Protein AF-0000000070185361 (afdb_homodimer)

Nearest PDB structures (foldseek):
  6f5z-assembly1_A  TM=9.844E-01  e=4.207E-40  Haloferax volcanii DS2
  6f5z-assembly1_B  TM=9.898E-01  e=2.584E-38  Haloferax volcanii DS2
  3l8d-assembly1_A-2  TM=7.708E-01  e=6.990E-17  Bacillus thuringiensis str. Al Hakam
  3bkw-assembly1_A  TM=7.649E-01  e=6.316E-15  Mesorhizobium japonicum MAFF 303099
  3g5l-assembly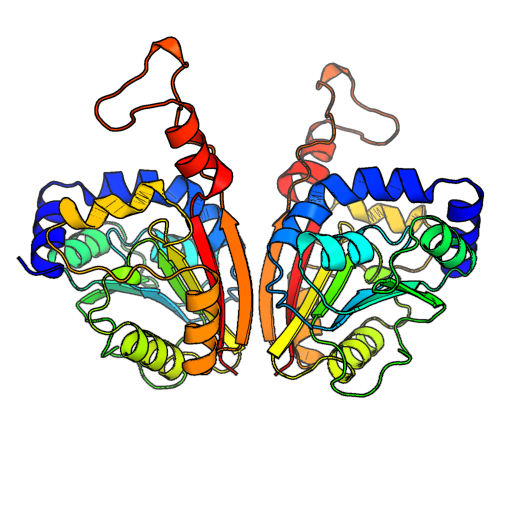1_B  TM=7.077E-01  e=1.299E-13  Listeria monocytogenes serotype 4b str. F2365

Secondary structure (DSSP, 8-state):
--HHHHHHHHHHTTHHHHHHHHHHHHHHHHHTT--PPTT-EEEEET-TT-HHHHHHHHTT--SEEEEEES-HHHHHHHHHT---TTEEEEE-BTTB-SS-TT-EEEEEEES-GGG-SSHHHHHHHHHHHEEEEEEEEEEES--TT-GGGTTHHHH-SS------HHHHHHHHHHTT-EEEEEEEE---SS----GGG-S-SS-S-HHHHHIIIIII-EEEEEEE--/--HHHHHHHHHHTTHHHHHHHHHHHHHHHHHTT--PPTT-EEEEET-TT-HHHHHHHHTT--SEEEEEES-HHHHHHHHHT---TTEEEEE--TTS-SS-TT-EEEEEEES-GGG-SSHHHHHHHHHHHEEEEEEEEEEES--TT-GGGTTHHHH-SS------HHHHHHHHHHTT-EEEEEEEE---SS----GGG-S-SS-S-HHHHHIIIIII-EEEEEEE--

Structure (mmCIF, N/CA/C/O backbone):
data_AF-0000000070185361-model_v1
#
loop_
_entity.id
_entity.type
_entity.pdbx_description
1 polymer 'SAM-dependent methyltransferase'
#
loop_
_atom_site.group_PDB
_atom_site.id
_atom_site.type_symbol
_atom_site.label_atom_id
_atom_site.label_alt_id
_atom_site.label_comp_id
_atom_site.label_asym_id
_atom_site.label_entity_id
_atom_site.label_seq_id
_atom_site.pdbx_PDB_ins_code
_atom_site.Cartn_x
_atom_site.Cartn_y
_atom_site.Cartn_z
_atom_site.occupancy
_atom_site.B_iso_or_equiv
_atom_site.auth_seq_id
_atom_site.auth_comp_id
_atom_site.auth_asym_id
_atom_site.auth_atom_id
_atom_site.pdbx_PDB_model_num
ATOM 1 N N . MET A 1 1 ? -2.283 25.953 25.156 1 67.69 1 MET A N 1
ATOM 2 C CA . MET A 1 1 ? -2.428 26.406 23.781 1 67.69 1 MET A CA 1
ATOM 3 C C . MET A 1 1 ? -3.146 25.359 22.938 1 67.69 1 MET A C 1
ATOM 5 O O . MET A 1 1 ? -2.986 24.156 23.156 1 67.69 1 MET A O 1
ATOM 9 N N . SER A 1 2 ? -4.043 25.906 22.109 1 77.88 2 SER A N 1
ATOM 10 C CA . SER A 1 2 ? -4.77 24.969 21.25 1 77.88 2 SER A CA 1
ATOM 11 C C . SER A 1 2 ? -3.895 24.484 20.109 1 77.88 2 SER A C 1
ATOM 13 O O . SER A 1 2 ? -2.854 25.078 19.812 1 77.88 2 SER A O 1
ATOM 15 N N . VAL A 1 3 ? -4.168 23.344 19.531 1 77.56 3 VAL A N 1
ATOM 16 C CA . VAL A 1 3 ? -3.477 22.797 18.359 1 77.56 3 VAL A CA 1
ATOM 17 C C . VAL A 1 3 ? -3.393 23.875 17.281 1 77.56 3 VAL A C 1
ATOM 19 O O . VAL A 1 3 ? -2.32 24.109 16.719 1 77.56 3 VAL A O 1
ATOM 22 N N . ARG A 1 4 ? -4.398 24.594 17.031 1 81.31 4 ARG A N 1
ATOM 23 C CA . ARG A 1 4 ? -4.484 25.625 16.016 1 81.31 4 ARG A CA 1
ATOM 24 C C . ARG A 1 4 ? -3.461 26.734 16.25 1 81.31 4 ARG A C 1
ATOM 26 O O . ARG A 1 4 ? -2.781 27.172 15.328 1 81.31 4 ARG A O 1
ATOM 33 N N . GLU A 1 5 ? -3.377 27.156 17.438 1 80.06 5 GLU A N 1
ATOM 34 C CA . GLU A 1 5 ? -2.477 28.25 17.797 1 80.06 5 GLU A CA 1
ATOM 35 C C . GLU A 1 5 ? -1.018 27.844 17.594 1 80.06 5 GLU A C 1
ATOM 37 O O . GLU A 1 5 ? -0.201 28.656 17.156 1 80.06 5 GLU A O 1
ATOM 42 N N . GLU A 1 6 ? -0.762 26.641 17.969 1 78.81 6 GLU A N 1
ATOM 43 C CA . GLU A 1 6 ? 0.597 26.125 17.781 1 78.81 6 GLU A CA 1
ATOM 44 C C . GLU A 1 6 ? 0.989 26.125 16.312 1 78.81 6 GLU A C 1
ATOM 46 O O . GLU A 1 6 ? 2.076 26.578 15.953 1 78.81 6 GLU A O 1
ATOM 51 N N . PHE A 1 7 ? 0.164 25.703 15.477 1 83.75 7 PHE A N 1
ATOM 52 C CA . PHE A 1 7 ? 0.485 25.594 14.062 1 83.75 7 PHE A CA 1
ATOM 53 C C . PHE A 1 7 ? 0.46 26.953 13.391 1 83.75 7 PHE A C 1
ATOM 55 O O . PHE A 1 7 ? 1.163 27.188 12.398 1 83.75 7 PHE A O 1
ATOM 62 N N . ASP A 1 8 ? -0.294 27.875 13.945 1 83.81 8 ASP A N 1
ATOM 63 C CA . ASP A 1 8 ? -0.223 29.25 13.469 1 83.81 8 ASP A CA 1
ATOM 64 C C . ASP A 1 8 ? 1.174 29.844 13.68 1 83.81 8 ASP A C 1
ATOM 66 O O . ASP A 1 8 ? 1.717 30.5 12.789 1 83.81 8 ASP A O 1
ATOM 70 N N . GLU A 1 9 ? 1.639 29.547 14.852 1 82.38 9 GLU A N 1
ATOM 71 C CA . GLU A 1 9 ? 2.98 30.031 15.164 1 82.38 9 GLU A CA 1
ATOM 72 C C . GLU A 1 9 ? 4.023 29.391 14.25 1 82.38 9 GLU A C 1
ATOM 74 O O . GLU A 1 9 ? 4.934 30.062 13.773 1 82.38 9 GLU A O 1
ATOM 79 N N . TRP A 1 10 ? 3.918 28.109 14.078 1 81 10 TRP A N 1
ATOM 80 C CA . TRP A 1 10 ? 4.844 27.406 13.203 1 81 10 TRP A CA 1
ATOM 81 C C . TRP A 1 10 ? 4.816 27.984 11.797 1 81 10 TRP A C 1
ATOM 83 O O . TRP A 1 10 ? 5.863 28.188 11.18 1 81 10 TRP A O 1
ATOM 93 N N . ALA A 1 11 ? 3.668 28.234 11.258 1 80.94 11 ALA A N 1
ATOM 94 C CA . ALA A 1 11 ? 3.496 28.797 9.922 1 80.94 11 ALA A CA 1
ATOM 95 C C . ALA A 1 11 ? 4.125 30.188 9.828 1 80.94 11 ALA A C 1
ATOM 97 O O . ALA A 1 11 ? 4.793 30.5 8.844 1 80.94 11 ALA A O 1
ATOM 98 N N . ALA A 1 12 ? 3.936 30.969 10.844 1 82.12 12 ALA A N 1
ATOM 99 C CA . ALA A 1 12 ? 4.449 32.344 10.867 1 82.12 12 ALA A CA 1
ATOM 100 C C . ALA A 1 12 ? 5.973 32.344 10.844 1 82.12 12 ALA A C 1
ATOM 102 O O . ALA A 1 12 ? 6.582 33.25 10.273 1 82.12 12 ALA A O 1
ATOM 103 N N . ASP A 1 13 ? 6.512 31.266 11.383 1 84.12 13 ASP A N 1
ATOM 104 C CA . ASP A 1 13 ? 7.965 31.172 11.477 1 84.12 13 ASP A CA 1
ATOM 105 C C . ASP A 1 13 ? 8.547 30.469 10.25 1 84.12 13 ASP A C 1
ATOM 107 O O . ASP A 1 13 ? 9.758 30.266 10.164 1 84.12 13 ASP A O 1
ATOM 111 N N . GLY A 1 14 ? 7.727 30.094 9.297 1 80.94 14 GLY A N 1
ATOM 112 C CA . GLY A 1 14 ? 8.172 29.438 8.078 1 80.94 14 GLY A CA 1
ATOM 113 C C . GLY A 1 14 ? 8.516 27.969 8.281 1 80.94 14 GLY A C 1
ATOM 114 O O . GLY A 1 14 ? 9.156 27.359 7.422 1 80.94 14 GLY A O 1
ATOM 115 N N . ARG A 1 15 ? 8.148 27.5 9.312 1 83.44 15 ARG A N 1
ATOM 116 C CA . ARG A 1 15 ? 8.5 26.125 9.656 1 83.44 15 ARG A CA 1
ATOM 117 C C . ARG A 1 15 ? 7.664 25.141 8.852 1 83.44 15 ARG A C 1
ATOM 119 O O . ARG A 1 15 ? 7.945 23.938 8.852 1 83.44 15 ARG A O 1
ATOM 126 N N . ASP A 1 16 ? 6.637 25.609 8.148 1 84 16 ASP A N 1
ATOM 127 C CA . ASP A 1 16 ? 5.777 24.75 7.332 1 84 16 ASP A CA 1
ATOM 128 C C . ASP A 1 16 ? 6.555 24.141 6.168 1 84 16 ASP A C 1
ATOM 130 O O . ASP A 1 16 ? 6.344 22.984 5.816 1 84 16 ASP A O 1
ATOM 134 N N . ARG A 1 17 ? 7.504 24.844 5.605 1 86.69 17 ARG A N 1
ATOM 135 C CA . ARG A 1 17 ? 8.305 24.328 4.5 1 86.69 17 ARG A CA 1
ATOM 136 C C . ARG A 1 17 ? 9.289 23.266 4.988 1 86.69 17 ARG A C 1
ATOM 138 O O . ARG A 1 17 ? 9.555 22.281 4.285 1 86.69 17 ARG A O 1
ATOM 145 N N . GLY A 1 18 ? 9.852 23.516 6.113 1 86.81 18 GLY A N 1
ATOM 146 C CA . GLY A 1 18 ? 10.711 22.516 6.711 1 86.81 18 GLY A CA 1
ATOM 147 C C . GLY A 1 18 ? 9.984 21.219 7.008 1 86.81 18 GLY A C 1
ATOM 148 O O . GLY A 1 18 ? 10.523 20.125 6.77 1 86.81 18 GLY A O 1
ATOM 149 N N . MET A 1 19 ? 8.797 21.297 7.461 1 89.38 19 MET A N 1
ATOM 150 C CA . MET A 1 19 ? 7.965 20.125 7.715 1 89.38 19 MET A CA 1
ATOM 151 C C . MET A 1 19 ? 7.668 19.375 6.418 1 89.38 19 MET A C 1
ATOM 153 O O . MET A 1 19 ? 7.758 18.141 6.367 1 89.38 19 MET A O 1
ATOM 157 N N . GLU A 1 20 ? 7.297 20.156 5.41 1 92.56 20 GLU A N 1
ATOM 158 C CA . GLU A 1 20 ? 7.047 19.562 4.102 1 92.56 20 GLU A CA 1
ATOM 159 C C . GLU A 1 20 ? 8.234 18.734 3.635 1 92.56 20 GLU A C 1
ATOM 161 O O . GLU A 1 20 ? 8.07 17.594 3.195 1 92.56 20 GLU A O 1
ATOM 166 N N . GLU A 1 21 ? 9.43 19.297 3.752 1 93.62 21 GLU A N 1
ATOM 167 C CA . GLU A 1 21 ? 10.641 18.594 3.32 1 93.62 21 GLU A CA 1
ATOM 168 C C . GLU A 1 21 ? 10.828 17.297 4.094 1 93.62 21 GLU A C 1
ATOM 170 O O . GLU A 1 21 ? 11.117 16.25 3.502 1 93.62 21 GLU A O 1
ATOM 175 N N . ARG A 1 22 ? 10.664 17.359 5.359 1 94 22 ARG A N 1
ATOM 176 C CA . ARG A 1 22 ? 10.844 16.188 6.207 1 94 22 ARG A CA 1
ATOM 177 C C . ARG A 1 22 ? 9.758 15.156 5.941 1 94 22 ARG A C 1
ATOM 179 O O . ARG A 1 22 ? 10.047 13.969 5.785 1 94 22 ARG A O 1
ATOM 186 N N . HIS A 1 23 ? 8.477 15.594 5.848 1 96.69 23 HIS A N 1
ATOM 187 C CA . HIS A 1 23 ? 7.359 14.68 5.637 1 96.69 23 HIS A CA 1
ATOM 188 C C . HIS A 1 23 ? 7.426 14.031 4.258 1 96.69 23 HIS A C 1
ATOM 190 O O . HIS A 1 23 ? 6.988 12.891 4.078 1 96.69 23 HIS A O 1
ATOM 196 N N . TRP A 1 24 ? 8 14.758 3.316 1 97 24 TRP A N 1
ATOM 197 C CA . TRP A 1 24 ? 8.039 14.281 1.939 1 97 24 TRP A CA 1
ATOM 198 C C . TRP A 1 24 ? 8.859 13 1.832 1 97 24 TRP A C 1
ATOM 200 O O . TRP A 1 24 ? 8.641 12.188 0.927 1 97 24 TRP A O 1
ATOM 210 N N . HIS A 1 25 ? 9.844 12.789 2.797 1 97.62 25 HIS A N 1
ATOM 211 C CA . HIS A 1 25 ? 10.688 11.594 2.795 1 97.62 25 HIS A CA 1
ATOM 212 C C . HIS A 1 25 ? 9.844 10.328 2.693 1 97.62 25 HIS A C 1
ATOM 214 O O . HIS A 1 25 ? 10.227 9.375 2.012 1 97.62 25 HIS A O 1
ATOM 220 N N . THR A 1 26 ? 8.648 10.359 3.303 1 98.38 26 THR A N 1
ATOM 221 C CA . THR A 1 26 ? 7.836 9.141 3.326 1 98.38 26 THR A CA 1
ATOM 222 C C . THR A 1 26 ? 6.484 9.383 2.656 1 98.38 26 THR A C 1
ATOM 224 O O . THR A 1 26 ? 5.895 8.461 2.09 1 98.38 26 THR A O 1
ATOM 227 N N . ALA A 1 27 ? 5.961 10.672 2.629 1 98.38 27 ALA A N 1
ATOM 228 C CA . ALA A 1 27 ? 4.664 10.984 2.041 1 98.38 27 ALA A CA 1
ATOM 229 C C . ALA A 1 27 ? 4.617 10.594 0.566 1 98.38 27 ALA A C 1
ATOM 231 O O . ALA A 1 27 ? 3.604 10.094 0.083 1 98.38 27 ALA A O 1
ATOM 232 N N . LYS A 1 28 ? 5.707 10.789 -0.155 1 97.81 28 LYS A N 1
ATOM 233 C CA . LYS A 1 28 ? 5.738 10.516 -1.589 1 97.81 28 LYS A CA 1
ATOM 234 C C . LYS A 1 28 ? 5.473 9.039 -1.874 1 97.81 28 LYS A C 1
ATOM 236 O O . LYS A 1 28 ? 4.84 8.703 -2.877 1 97.81 28 LYS A O 1
ATOM 241 N N . HIS A 1 29 ? 5.953 8.164 -0.972 1 97.94 29 HIS A N 1
ATOM 242 C CA . HIS A 1 29 ? 5.75 6.73 -1.155 1 97.94 29 HIS A CA 1
ATOM 243 C C . HIS A 1 29 ? 4.297 6.344 -0.898 1 97.94 29 HIS A C 1
ATOM 245 O O . HIS A 1 29 ? 3.754 5.469 -1.577 1 97.94 29 HIS A O 1
ATOM 251 N N . ALA A 1 30 ? 3.637 6.953 0.103 1 98.56 30 ALA A N 1
ATOM 252 C CA . ALA A 1 30 ? 2.217 6.719 0.352 1 98.56 30 ALA A CA 1
ATOM 253 C C . ALA A 1 30 ? 1.362 7.258 -0.791 1 98.56 30 ALA A C 1
ATOM 255 O O . ALA A 1 30 ? 0.456 6.578 -1.273 1 98.56 30 ALA A O 1
ATOM 256 N N . LEU A 1 31 ? 1.677 8.484 -1.259 1 98.56 31 LEU A N 1
ATOM 257 C CA . LEU A 1 31 ? 0.927 9.141 -2.324 1 98.56 31 LEU A CA 1
ATOM 258 C C . LEU A 1 31 ? 1.016 8.344 -3.621 1 98.56 31 LEU A C 1
ATOM 260 O O . LEU A 1 31 ? 0.038 8.25 -4.367 1 98.56 31 LEU A O 1
ATOM 264 N N . ALA A 1 32 ? 2.131 7.73 -3.861 1 97.5 32 ALA A N 1
ATOM 265 C CA . ALA A 1 32 ? 2.359 6.988 -5.098 1 97.5 32 ALA A CA 1
ATOM 266 C C . ALA A 1 32 ? 1.467 5.75 -5.164 1 97.5 32 ALA A C 1
ATOM 268 O O . ALA A 1 32 ? 1.277 5.176 -6.238 1 97.5 32 ALA A O 1
ATOM 269 N N . ARG A 1 33 ? 0.927 5.348 -4.059 1 98.31 33 ARG A N 1
ATOM 270 C CA . ARG A 1 33 ? 0.109 4.141 -3.992 1 98.31 33 ARG A CA 1
ATOM 271 C C . ARG A 1 33 ? -1.352 4.449 -4.305 1 98.31 33 ARG A C 1
ATOM 273 O O . ARG A 1 33 ? -2.145 3.541 -4.551 1 98.31 33 ARG A O 1
ATOM 280 N N . MET A 1 34 ? -1.753 5.695 -4.18 1 98.62 34 MET A N 1
ATOM 281 C CA . MET A 1 34 ? -3.162 6.07 -4.281 1 98.62 34 MET A CA 1
ATOM 282 C C . MET A 1 34 ? -3.68 5.855 -5.699 1 98.62 34 MET A C 1
ATOM 284 O O . MET A 1 34 ? -3.041 6.277 -6.668 1 98.62 34 MET A O 1
ATOM 288 N N . PRO A 1 35 ? -4.809 5.23 -5.84 1 97.94 35 PRO A N 1
ATOM 289 C CA . PRO A 1 35 ? -5.359 4.953 -7.168 1 97.94 35 PRO A CA 1
ATOM 290 C C . PRO A 1 35 ? -6.215 6.102 -7.707 1 97.94 35 PRO A C 1
ATOM 292 O O . PRO A 1 35 ? -7.34 5.879 -8.156 1 97.94 35 PRO A O 1
ATOM 295 N N . ILE A 1 36 ? -5.68 7.281 -7.754 1 98.19 36 ILE A N 1
ATOM 296 C CA . ILE A 1 36 ? -6.414 8.461 -8.188 1 98.19 36 ILE A CA 1
ATOM 297 C C . ILE A 1 36 ? -6.648 8.406 -9.695 1 98.19 36 ILE A C 1
ATOM 299 O O . ILE A 1 36 ? -5.727 8.125 -10.461 1 98.19 36 ILE A O 1
ATOM 303 N N . GLU A 1 37 ? -7.879 8.602 -10.078 1 97 37 GLU A N 1
ATOM 304 C CA . GLU A 1 37 ? -8.242 8.648 -11.484 1 97 37 GLU A CA 1
ATOM 305 C C . GLU A 1 37 ? -8.469 10.086 -11.945 1 97 37 GLU A C 1
ATOM 307 O O . GLU A 1 37 ? -8.758 10.969 -11.133 1 97 37 GLU A O 1
ATOM 312 N N . GLU A 1 38 ? -8.328 10.203 -13.25 1 95.94 38 GLU A N 1
ATOM 313 C CA . GLU A 1 38 ? -8.562 11.516 -13.844 1 95.94 38 GLU A CA 1
ATOM 314 C C . GLU A 1 38 ? -9.969 12.023 -13.523 1 95.94 38 GLU A C 1
ATOM 316 O O . GLU A 1 38 ? -10.938 11.266 -13.609 1 95.94 38 GLU A O 1
ATOM 321 N N . GLY A 1 39 ? -10.07 13.328 -13.07 1 96.06 39 GLY A N 1
ATOM 322 C CA . GLY A 1 39 ? -11.359 13.961 -12.844 1 96.06 39 GLY A CA 1
ATOM 323 C C . GLY A 1 39 ? -11.859 13.797 -11.422 1 96.06 39 GLY A C 1
ATOM 324 O O . GLY A 1 39 ? -12.828 14.438 -11.023 1 96.06 39 GLY A O 1
ATOM 325 N N . GLU A 1 40 ? -11.164 13.039 -10.602 1 98.44 40 GLU A N 1
ATOM 326 C CA . GLU A 1 40 ? -11.617 12.75 -9.242 1 98.44 40 GLU A CA 1
ATOM 327 C C . GLU A 1 40 ? -11.305 13.914 -8.305 1 98.44 40 GLU A C 1
ATOM 329 O O . GLU A 1 40 ? -10.477 14.773 -8.625 1 98.44 40 GLU A O 1
ATOM 334 N N . THR A 1 41 ? -12.055 13.93 -7.223 1 98.81 41 THR A N 1
ATOM 335 C CA . THR A 1 41 ? -11.883 14.938 -6.176 1 98.81 41 THR A CA 1
ATOM 336 C C . THR A 1 41 ? -11.164 14.336 -4.973 1 98.81 41 THR A C 1
ATOM 338 O O . THR A 1 41 ? -11.562 13.297 -4.453 1 98.81 41 THR A O 1
ATOM 341 N N . VAL A 1 42 ? -10.086 15.023 -4.535 1 98.88 42 VAL A N 1
ATOM 342 C CA . VAL A 1 42 ? -9.266 14.492 -3.447 1 98.88 42 VAL A CA 1
ATOM 343 C C . VAL A 1 42 ? -9.141 15.539 -2.344 1 98.88 42 VAL A C 1
ATOM 345 O O . VAL A 1 42 ? -9.281 16.734 -2.596 1 98.88 42 VAL A O 1
ATOM 348 N N . LEU A 1 43 ? -8.922 15.062 -1.102 1 98.88 43 LEU A N 1
ATOM 349 C CA . LEU A 1 43 ? -8.797 15.938 0.061 1 98.88 43 LEU A CA 1
ATOM 350 C C . LEU A 1 43 ? -7.52 15.625 0.834 1 98.88 43 LEU A C 1
ATOM 352 O O . LEU A 1 43 ? -7.258 14.469 1.171 1 98.88 43 LEU A O 1
ATOM 356 N N . ASP A 1 44 ? -6.695 16.594 1.012 1 98.81 44 ASP A N 1
ATOM 357 C CA . ASP A 1 44 ? -5.562 16.594 1.931 1 98.81 44 ASP A CA 1
ATOM 358 C C . ASP A 1 44 ? -5.965 17.125 3.305 1 98.81 44 ASP A C 1
ATOM 360 O O . ASP A 1 44 ? -6.062 18.328 3.504 1 98.81 44 ASP A O 1
ATOM 364 N N . LEU A 1 45 ? -6.203 16.234 4.27 1 98.69 45 LEU A N 1
ATOM 365 C CA . LEU A 1 45 ? -6.68 16.562 5.609 1 98.69 45 LEU A CA 1
ATOM 366 C C . LEU A 1 45 ? -5.516 16.922 6.527 1 98.69 45 LEU A C 1
ATOM 368 O O . LEU A 1 45 ? -4.637 16.094 6.777 1 98.69 45 LEU A O 1
ATOM 372 N N . GLY A 1 46 ? -5.535 18.094 7.16 1 97.88 46 GLY A N 1
ATOM 373 C CA . GLY A 1 46 ? -4.344 18.625 7.801 1 97.88 46 GLY A CA 1
ATOM 374 C C . GLY A 1 46 ? -3.242 18.984 6.816 1 97.88 46 GLY A C 1
ATOM 375 O O . GLY A 1 46 ? -2.113 18.5 6.945 1 97.88 46 GLY A O 1
ATOM 376 N N . CYS A 1 47 ? -3.475 19.922 5.945 1 97.69 47 CYS A N 1
ATOM 377 C CA . CYS A 1 47 ? -2.711 20.016 4.707 1 97.69 47 CYS A CA 1
ATOM 378 C C . CYS A 1 47 ? -1.409 20.781 4.93 1 97.69 47 CYS A C 1
ATOM 380 O O . CYS A 1 47 ? -0.508 20.734 4.09 1 97.69 47 CYS A O 1
ATOM 382 N N . GLY A 1 48 ? -1.273 21.594 6.074 1 96.44 48 GLY A N 1
ATOM 383 C CA . GLY A 1 48 ? -0.07 22.391 6.262 1 96.44 48 GLY A CA 1
ATOM 384 C C . GLY A 1 48 ? 0.259 23.281 5.07 1 96.44 48 GLY A C 1
ATOM 385 O O . GLY A 1 48 ? -0.584 24.047 4.613 1 96.44 48 GLY A O 1
ATOM 386 N N . SER A 1 49 ? 1.396 23.062 4.477 1 95.5 49 SER A N 1
ATOM 387 C CA . SER A 1 49 ? 1.845 23.859 3.346 1 95.5 49 SER A CA 1
ATOM 388 C C . SER A 1 49 ? 1.057 23.531 2.084 1 95.5 49 SER A C 1
ATOM 390 O O . SER A 1 49 ? 1.199 24.203 1.061 1 95.5 49 SER A O 1
ATOM 392 N N . GLY A 1 50 ? 0.311 22.453 2.102 1 97.75 50 GLY A N 1
ATOM 393 C CA . GLY A 1 50 ? -0.508 22.078 0.961 1 97.75 50 GLY A CA 1
ATOM 394 C C . GLY A 1 50 ? 0.227 21.188 -0.034 1 97.75 50 GLY A C 1
ATOM 395 O O . GLY A 1 50 ? -0.262 20.953 -1.141 1 97.75 50 GLY A O 1
ATOM 396 N N . TYR A 1 51 ? 1.405 20.672 0.272 1 97.38 51 TYR A N 1
ATOM 397 C CA . TYR A 1 51 ? 2.244 19.938 -0.668 1 97.38 51 TYR A CA 1
ATOM 398 C C . TYR A 1 51 ? 1.533 18.688 -1.174 1 97.38 51 TYR A C 1
ATOM 400 O O . TYR A 1 51 ? 1.649 18.328 -2.35 1 97.38 51 TYR A O 1
ATOM 408 N N . ALA A 1 52 ? 0.792 18.016 -0.315 1 98.38 52 ALA A N 1
ATOM 409 C CA . ALA A 1 52 ? 0.147 16.781 -0.716 1 98.38 52 ALA A CA 1
ATOM 410 C C . ALA A 1 52 ? -1.004 17.031 -1.683 1 98.38 52 ALA A C 1
ATOM 412 O O . ALA A 1 52 ? -1.184 16.312 -2.658 1 98.38 52 ALA A O 1
ATOM 413 N N . ALA A 1 53 ? -1.813 18.047 -1.407 1 98.5 53 ALA A N 1
ATOM 414 C CA . ALA A 1 53 ? -2.873 18.422 -2.34 1 98.5 53 ALA A CA 1
ATOM 415 C C . ALA A 1 53 ? -2.307 18.734 -3.723 1 98.5 53 ALA A C 1
ATOM 417 O O . ALA A 1 53 ? -2.828 18.25 -4.734 1 98.5 53 ALA A O 1
ATOM 418 N N . ARG A 1 54 ? -1.237 19.516 -3.771 1 98 54 ARG A N 1
ATOM 419 C CA . ARG A 1 54 ? -0.598 19.844 -5.039 1 98 54 ARG A CA 1
ATOM 420 C C . ARG A 1 54 ? -0.079 18.594 -5.746 1 98 54 ARG A C 1
ATOM 422 O O . ARG A 1 54 ? -0.237 18.453 -6.957 1 98 54 ARG A O 1
ATOM 429 N N . ALA A 1 55 ? 0.5 17.688 -4.984 1 97.5 55 ALA A N 1
ATOM 430 C CA . ALA A 1 55 ? 1.033 16.453 -5.562 1 97.5 55 ALA A CA 1
ATOM 431 C C . ALA A 1 55 ? -0.086 15.586 -6.125 1 97.5 55 ALA A C 1
ATOM 433 O O . ALA A 1 55 ? 0.053 15.008 -7.207 1 97.5 55 ALA A O 1
ATOM 434 N N . MET A 1 56 ? -1.219 15.461 -5.41 1 97.81 56 MET A N 1
ATOM 435 C CA . MET A 1 56 ? -2.332 14.625 -5.855 1 97.81 56 MET A CA 1
ATOM 436 C C . MET A 1 56 ? -2.949 15.188 -7.137 1 97.81 56 MET A C 1
ATOM 438 O O . MET A 1 56 ? -3.414 14.422 -7.988 1 97.81 56 MET A O 1
ATOM 442 N N . GLN A 1 57 ? -2.941 16.5 -7.23 1 95.5 57 GLN A N 1
ATOM 443 C CA . GLN A 1 57 ? -3.453 17.109 -8.453 1 95.5 57 GLN A CA 1
ATOM 444 C C . GLN A 1 57 ? -2.48 16.906 -9.617 1 95.5 57 GLN A C 1
ATOM 446 O O . GLN A 1 57 ? -2.865 16.422 -10.68 1 95.5 57 GLN A O 1
ATOM 451 N N . ALA A 1 58 ? -1.247 17.25 -9.461 1 91.69 58 ALA A N 1
ATOM 452 C CA . ALA A 1 58 ? -0.25 17.25 -10.523 1 91.69 58 ALA A CA 1
ATOM 453 C C . ALA A 1 58 ? 0.132 15.828 -10.922 1 91.69 58 ALA A C 1
ATOM 455 O O . ALA A 1 58 ? -0.021 15.438 -12.086 1 91.69 58 ALA A O 1
ATOM 456 N N . ALA A 1 59 ? 0.523 15.023 -9.977 1 84.25 59 ALA A N 1
ATOM 457 C CA . ALA A 1 59 ? 1.062 13.688 -10.242 1 84.25 59 ALA A CA 1
ATOM 458 C C . ALA A 1 59 ? -0.039 12.633 -10.188 1 84.25 59 ALA A C 1
ATOM 460 O O . ALA A 1 59 ? -0.02 11.672 -10.961 1 84.25 59 ALA A O 1
ATOM 461 N N . GLY A 1 60 ? -0.992 12.875 -9.406 1 85.38 60 GLY A N 1
ATOM 462 C CA . GLY A 1 60 ? -2.047 11.883 -9.258 1 85.38 60 GLY A CA 1
ATOM 463 C C . GLY A 1 60 ? -3.121 11.984 -10.32 1 85.38 60 GLY A C 1
ATOM 464 O O . GLY A 1 60 ? -3.914 11.062 -10.5 1 85.38 60 GLY A O 1
ATOM 465 N N . GLY A 1 61 ? -3.195 13.164 -10.898 1 88.44 61 GLY A N 1
ATOM 466 C CA . GLY A 1 61 ? -4.137 13.352 -11.992 1 88.44 61 GLY A CA 1
ATOM 467 C C . GLY A 1 61 ? -5.523 13.75 -11.531 1 88.44 61 GLY A C 1
ATOM 468 O O . GLY A 1 61 ? -6.492 13.633 -12.281 1 88.44 61 GLY A O 1
ATOM 469 N N . ALA A 1 62 ? -5.621 14.188 -10.289 1 93.56 62 ALA A N 1
ATOM 470 C CA . ALA A 1 62 ? -6.93 14.57 -9.766 1 93.56 62 ALA A CA 1
ATOM 471 C C . ALA A 1 62 ? -7.48 15.781 -10.516 1 93.56 62 ALA A C 1
ATOM 473 O O . ALA A 1 62 ? -6.73 16.703 -10.867 1 93.56 62 ALA A O 1
ATOM 474 N N . GLY A 1 63 ? -8.781 15.797 -10.703 1 95.69 63 GLY A N 1
ATOM 475 C CA . GLY A 1 63 ? -9.43 16.953 -11.297 1 95.69 63 GLY A CA 1
ATOM 476 C C . GLY A 1 63 ? -9.523 18.141 -10.344 1 95.69 63 GLY A C 1
ATOM 477 O O . GLY A 1 63 ? -9.406 19.297 -10.758 1 95.69 63 GLY A O 1
ATOM 478 N N . ARG A 1 64 ? -9.82 17.828 -9.086 1 98.06 64 ARG A N 1
ATOM 479 C CA . ARG A 1 64 ? -9.898 18.828 -8.031 1 98.06 64 ARG A CA 1
ATOM 480 C C . ARG A 1 64 ? -9.234 18.328 -6.754 1 98.06 64 ARG A C 1
ATOM 482 O O . ARG A 1 64 ? -9.469 17.203 -6.328 1 98.06 64 ARG A O 1
ATOM 489 N N . ALA A 1 65 ? -8.398 19.156 -6.191 1 98.75 65 ALA A N 1
ATOM 490 C CA . ALA A 1 65 ? -7.746 18.844 -4.922 1 98.75 65 ALA A CA 1
ATOM 491 C C . ALA A 1 65 ? -8.023 19.922 -3.881 1 98.75 65 ALA A C 1
ATOM 493 O O . ALA A 1 65 ? -7.871 21.109 -4.16 1 98.75 65 ALA A O 1
ATOM 494 N N . TYR A 1 66 ? -8.445 19.484 -2.717 1 98.81 66 TYR A N 1
ATOM 495 C CA . TYR A 1 66 ? -8.633 20.406 -1.598 1 98.81 66 TYR A CA 1
ATOM 496 C C . TYR A 1 66 ? -7.645 20.109 -0.478 1 98.81 66 TYR A C 1
ATOM 498 O O . TYR A 1 66 ? -7.277 18.953 -0.25 1 98.81 66 TYR A O 1
ATOM 506 N N . GLY A 1 67 ? -7.168 21.125 0.128 1 98.75 67 GLY A N 1
ATOM 507 C CA . GLY A 1 67 ? -6.488 21.031 1.411 1 98.75 67 GLY A CA 1
ATOM 508 C C . GLY A 1 67 ? -7.266 21.688 2.541 1 98.75 67 GLY A C 1
ATOM 509 O O . GLY A 1 67 ? -7.832 22.766 2.367 1 98.75 67 GLY A O 1
ATOM 510 N N . LEU A 1 68 ? -7.352 21.016 3.654 1 98.62 68 LEU A N 1
ATOM 511 C CA . LEU A 1 68 ? -8.023 21.547 4.832 1 98.62 68 LEU A CA 1
ATOM 512 C C . LEU A 1 68 ? -7.098 21.547 6.043 1 98.62 68 LEU A C 1
ATOM 514 O O . LEU A 1 68 ? -6.434 20.547 6.309 1 98.62 68 LEU A O 1
ATOM 518 N N . ASP A 1 69 ? -7.016 22.672 6.715 1 97.69 69 ASP A N 1
ATOM 519 C CA . ASP A 1 69 ? -6.211 22.812 7.926 1 97.69 69 ASP A CA 1
ATOM 520 C C . ASP A 1 69 ? -6.922 23.688 8.961 1 97.69 69 ASP A C 1
ATOM 522 O O . ASP A 1 69 ? -7.652 24.609 8.609 1 97.69 69 ASP A O 1
ATOM 526 N N . GLY A 1 70 ? -6.73 23.359 10.203 1 95.12 70 GLY A N 1
ATOM 527 C CA . GLY A 1 70 ? -7.328 24.156 11.266 1 95.12 70 GLY A CA 1
ATOM 528 C C . GLY A 1 70 ? -6.668 25.516 11.445 1 95.12 70 GLY A C 1
ATOM 529 O O . GLY A 1 70 ? -7.258 26.422 12.039 1 95.12 70 GLY A O 1
ATOM 530 N N . SER A 1 71 ? -5.43 25.703 11.031 1 94.44 71 SER A N 1
ATOM 531 C CA . SER A 1 71 ? -4.645 26.922 11.195 1 94.44 71 SER A CA 1
ATOM 532 C C . SER A 1 71 ? -4.844 27.875 10.016 1 94.44 71 SER A C 1
ATOM 534 O O . SER A 1 71 ? -4.391 27.594 8.906 1 94.44 71 SER A O 1
ATOM 536 N N . PRO A 1 72 ? -5.457 29.031 10.242 1 95.5 72 PRO A N 1
ATOM 537 C CA . PRO A 1 72 ? -5.617 30 9.156 1 95.5 72 PRO A CA 1
ATOM 538 C C . PRO A 1 72 ? -4.289 30.406 8.523 1 95.5 72 PRO A C 1
ATOM 540 O O . PRO A 1 72 ? -4.223 30.625 7.309 1 95.5 72 PRO A O 1
ATOM 543 N N . GLU A 1 73 ? -3.234 30.453 9.344 1 94.94 73 GLU A N 1
ATOM 544 C CA . GLU A 1 73 ? -1.932 30.844 8.812 1 94.94 73 GLU A CA 1
ATOM 545 C C . GLU A 1 73 ? -1.38 29.766 7.875 1 94.94 73 GLU A C 1
ATOM 547 O O . GLU A 1 73 ? -0.759 30.094 6.855 1 94.94 73 GLU A O 1
ATOM 552 N N . MET A 1 74 ? -1.548 28.5 8.203 1 95.69 74 MET A N 1
ATOM 553 C CA . MET A 1 74 ? -1.144 27.422 7.312 1 95.69 74 MET A CA 1
ATOM 554 C C . MET A 1 74 ? -1.886 27.5 5.984 1 95.69 74 MET A C 1
ATOM 556 O O . MET A 1 74 ? -1.277 27.375 4.918 1 95.69 74 MET A O 1
ATOM 560 N N . VAL A 1 75 ? -3.166 27.766 6.047 1 97.06 75 VAL A N 1
ATOM 561 C CA . VAL A 1 75 ? -3.998 27.844 4.852 1 97.06 75 VAL A CA 1
ATOM 562 C C . VAL A 1 75 ? -3.559 29.031 3.994 1 97.06 75 VAL A C 1
ATOM 564 O O . VAL A 1 75 ? -3.471 28.922 2.77 1 97.06 75 VAL A O 1
ATOM 567 N N . ARG A 1 76 ? -3.301 30.141 4.629 1 96.31 76 ARG A N 1
ATOM 568 C CA . ARG A 1 76 ? -2.812 31.312 3.914 1 96.31 76 ARG A CA 1
ATOM 569 C C . ARG A 1 76 ? -1.526 31 3.158 1 96.31 76 ARG A C 1
ATOM 571 O O . ARG A 1 76 ? -1.404 31.328 1.973 1 96.31 76 ARG A O 1
ATOM 578 N N . ASN A 1 77 ? -0.54 30.391 3.867 1 96.31 77 ASN A N 1
ATOM 579 C CA . ASN A 1 77 ? 0.714 30 3.234 1 96.31 77 ASN A CA 1
ATOM 580 C C . ASN A 1 77 ? 0.478 29.047 2.066 1 96.31 77 ASN A C 1
ATOM 582 O O . ASN A 1 77 ? 1.03 29.234 0.981 1 96.31 77 ASN A O 1
ATOM 586 N N . ALA A 1 78 ? -0.353 28.031 2.254 1 97.38 78 ALA A N 1
ATOM 587 C CA . ALA A 1 78 ? -0.628 27.031 1.222 1 97.38 78 ALA A CA 1
ATOM 588 C C . ALA A 1 78 ? -1.175 27.688 -0.042 1 97.38 78 ALA A C 1
ATOM 590 O O . ALA A 1 78 ? -0.761 27.344 -1.153 1 97.38 78 ALA A O 1
ATOM 591 N N . ARG A 1 79 ? -2.111 28.672 0.123 1 97.38 79 ARG A N 1
ATOM 592 C CA . ARG A 1 79 ? -2.699 29.391 -1 1 97.38 79 ARG A CA 1
ATOM 593 C C . ARG A 1 79 ? -1.634 30.156 -1.777 1 97.38 79 ARG A C 1
ATOM 595 O O . ARG A 1 79 ? -1.721 30.281 -3 1 97.38 79 ARG A O 1
ATOM 602 N N . ALA A 1 80 ? -0.674 30.594 -1.074 1 96.62 80 ALA A N 1
ATOM 603 C CA . ALA A 1 80 ? 0.369 31.406 -1.69 1 96.62 80 ALA A CA 1
ATOM 604 C C . ALA A 1 80 ? 1.34 30.547 -2.492 1 96.62 80 ALA A C 1
ATOM 606 O O . ALA A 1 80 ? 2.1 31.062 -3.318 1 96.62 80 ALA A O 1
ATOM 607 N N . TYR A 1 81 ? 1.329 29.266 -2.316 1 96.12 81 TYR A N 1
ATOM 608 C CA . TYR A 1 81 ? 2.33 28.391 -2.922 1 96.12 81 TYR A CA 1
ATOM 609 C C . TYR A 1 81 ? 1.843 27.859 -4.258 1 96.12 81 TYR A C 1
ATOM 611 O O . TYR A 1 81 ? 2.576 27.141 -4.953 1 96.12 81 TYR A O 1
ATOM 619 N N . THR A 1 82 ? 0.63 28.172 -4.691 1 96.31 82 THR A N 1
ATOM 620 C CA . THR A 1 82 ? 0.156 27.672 -5.973 1 96.31 82 THR A CA 1
ATOM 621 C C . THR A 1 82 ? -0.904 28.594 -6.562 1 96.31 82 THR A C 1
ATOM 623 O O . THR A 1 82 ? -1.703 29.188 -5.824 1 96.31 82 THR A O 1
ATOM 626 N N . ASP A 1 83 ? -0.948 28.656 -7.871 1 95.81 83 ASP A N 1
ATOM 627 C CA . ASP A 1 83 ? -1.976 29.391 -8.609 1 95.81 83 ASP A CA 1
ATOM 628 C C . ASP A 1 83 ? -2.854 28.438 -9.414 1 95.81 83 ASP A C 1
ATOM 630 O O . ASP A 1 83 ? -3.627 28.875 -10.273 1 95.81 83 ASP A O 1
ATOM 634 N N . ASP A 1 84 ? -2.623 27.172 -9.195 1 96.12 84 ASP A N 1
ATOM 635 C CA . ASP A 1 84 ? -3.395 26.172 -9.922 1 96.12 84 ASP A CA 1
ATOM 636 C C . ASP A 1 84 ? -4.871 26.234 -9.547 1 96.12 84 ASP A C 1
ATOM 638 O O . ASP A 1 84 ? -5.234 26.016 -8.391 1 96.12 84 ASP A O 1
ATOM 642 N N . PRO A 1 85 ? -5.734 26.469 -10.453 1 95.56 85 PRO A N 1
ATOM 643 C CA . PRO A 1 85 ? -7.156 26.594 -10.133 1 95.56 85 PRO A CA 1
ATOM 644 C C . PRO A 1 85 ? -7.781 25.281 -9.695 1 95.56 85 PRO A C 1
ATOM 646 O O . PRO A 1 85 ? -8.891 25.266 -9.156 1 95.56 85 PRO A O 1
ATOM 649 N N . GLY A 1 86 ? -7.145 24.172 -9.961 1 97.19 86 GLY A N 1
ATOM 650 C CA . GLY A 1 86 ? -7.641 22.859 -9.555 1 97.19 86 GLY A CA 1
ATOM 651 C C . GLY A 1 86 ? -7.332 22.531 -8.102 1 97.19 86 GLY A C 1
ATOM 652 O O . GLY A 1 86 ? -7.766 21.5 -7.594 1 97.19 86 GLY A O 1
ATOM 653 N N . VAL A 1 87 ? -6.578 23.406 -7.453 1 98.44 87 VAL A N 1
ATOM 654 C CA . VAL A 1 87 ? -6.203 23.188 -6.059 1 98.44 87 VAL A CA 1
ATOM 655 C C . VAL A 1 87 ? -6.777 24.297 -5.188 1 98.44 87 VAL A C 1
ATOM 657 O O . VAL A 1 87 ? -6.621 25.484 -5.496 1 98.44 87 VAL A O 1
ATOM 660 N N . GLY A 1 88 ? -7.527 23.938 -4.148 1 98.25 88 GLY A N 1
ATOM 661 C CA . GLY A 1 88 ? -8.094 24.906 -3.215 1 98.25 88 GLY A CA 1
ATOM 662 C C . GLY A 1 88 ? -7.801 24.562 -1.765 1 98.25 88 GLY A C 1
ATOM 663 O O . GLY A 1 88 ? -7.586 23.391 -1.423 1 98.25 88 GLY A O 1
ATOM 664 N N . PHE A 1 89 ? -7.793 25.562 -0.926 1 98.44 89 PHE A N 1
ATOM 665 C CA . PHE A 1 89 ? -7.488 25.375 0.487 1 98.44 89 PHE A CA 1
ATOM 666 C C . PHE A 1 89 ? -8.555 26.016 1.364 1 98.44 89 PHE A C 1
ATOM 668 O O . PHE A 1 89 ? -9.047 27.094 1.057 1 98.44 89 PHE A O 1
ATOM 675 N N . LEU A 1 90 ? -8.875 25.359 2.467 1 97.62 90 LEU A N 1
ATOM 676 C CA . LEU A 1 90 ? -9.906 25.844 3.371 1 97.62 90 LEU A CA 1
ATOM 677 C C . LEU A 1 90 ? -9.484 25.672 4.824 1 97.62 90 LEU A C 1
ATOM 679 O O . LEU A 1 90 ? -8.758 24.719 5.156 1 97.62 90 LEU A O 1
ATOM 683 N N . VAL A 1 91 ? -9.984 26.625 5.66 1 97.5 91 VAL A N 1
ATOM 684 C CA . VAL A 1 91 ? -9.852 26.469 7.105 1 97.5 91 VAL A CA 1
ATOM 685 C C . VAL A 1 91 ? -11.016 25.656 7.652 1 97.5 91 VAL A C 1
ATOM 687 O O . VAL A 1 91 ? -12.18 25.922 7.324 1 97.5 91 VAL A O 1
ATOM 690 N N . GLY A 1 92 ? -10.711 24.625 8.391 1 95.12 92 GLY A N 1
ATOM 691 C CA . GLY A 1 92 ? -11.781 23.812 8.961 1 95.12 92 GLY A CA 1
ATOM 692 C C . GLY A 1 92 ? -11.281 22.812 9.984 1 95.12 92 GLY A C 1
ATOM 693 O O . GLY A 1 92 ? -10.078 22.719 10.234 1 95.12 92 GLY A O 1
ATOM 694 N N . ASP A 1 93 ? -12.234 22.203 10.648 1 93.19 93 ASP A N 1
ATOM 695 C CA . ASP A 1 93 ? -11.922 21.188 11.648 1 93.19 93 ASP A CA 1
ATOM 696 C C . ASP A 1 93 ? -12.219 19.781 11.117 1 93.19 93 ASP A C 1
ATOM 698 O O . ASP A 1 93 ? -13.062 19.609 10.234 1 93.19 93 ASP A O 1
ATOM 702 N N . PHE A 1 94 ? -11.547 18.75 11.672 1 93.69 94 PHE A N 1
ATOM 703 C CA . PHE A 1 94 ? -11.617 17.375 11.195 1 93.69 94 PHE A CA 1
ATOM 704 C C . PHE A 1 94 ? -12.984 16.766 11.5 1 93.69 94 PHE A C 1
ATOM 706 O O . PHE A 1 94 ? -13.43 15.852 10.805 1 93.69 94 PHE A O 1
ATOM 713 N N . GLU A 1 95 ? -13.703 17.297 12.508 1 93.06 95 GLU A N 1
ATOM 714 C CA . GLU A 1 95 ? -14.914 16.656 13.016 1 93.06 95 GLU A CA 1
ATOM 715 C C . GLU A 1 95 ? -16.156 17.203 12.328 1 93.06 95 GLU A C 1
ATOM 717 O O . GLU A 1 95 ? -17.25 16.656 12.484 1 93.06 95 GLU A O 1
ATOM 722 N N . HIS A 1 96 ? -15.977 18.281 11.586 1 94.56 96 HIS A N 1
ATOM 723 C CA . HIS A 1 96 ? -17.062 18.891 10.812 1 94.56 96 HIS A CA 1
ATOM 724 C C . HIS A 1 96 ? -16.562 19.344 9.438 1 94.56 96 HIS A C 1
ATOM 726 O O . HIS A 1 96 ? -16.359 20.547 9.219 1 94.56 96 HIS A O 1
ATOM 732 N N . LEU A 1 97 ? -16.516 18.438 8.562 1 97.69 97 LEU A N 1
ATOM 733 C CA . LEU A 1 97 ? -15.969 18.734 7.246 1 97.69 97 LEU A CA 1
ATOM 734 C C . LEU A 1 97 ? -17.016 19.391 6.352 1 97.69 97 LEU A C 1
ATOM 736 O O . LEU A 1 97 ? -18.141 18.938 6.266 1 97.69 97 LEU A O 1
ATOM 740 N N . PRO A 1 98 ? -16.656 20.469 5.715 1 97.88 98 PRO A N 1
ATOM 741 C CA . PRO A 1 98 ? -17.594 21.219 4.875 1 97.88 98 PRO A CA 1
ATOM 742 C C . PRO A 1 98 ? -17.766 20.594 3.486 1 97.88 98 PRO A C 1
ATOM 744 O O . PRO A 1 98 ? -17.734 21.312 2.482 1 97.88 98 PRO A O 1
ATOM 747 N N . PHE A 1 99 ? -17.969 19.375 3.387 1 98.38 99 PHE A N 1
ATOM 748 C CA . PHE A 1 99 ? -18.203 18.641 2.156 1 98.38 99 PHE A CA 1
ATOM 749 C C . PHE A 1 99 ? -19.484 17.812 2.256 1 98.38 99 PHE A C 1
ATOM 751 O O . PHE A 1 99 ? -19.859 17.359 3.338 1 98.38 99 PHE A O 1
ATOM 758 N N . GLU A 1 100 ? -20.156 17.656 1.212 1 98.56 100 GLU A N 1
ATOM 759 C CA . GLU A 1 100 ? -21.375 16.859 1.169 1 98.56 100 GLU A CA 1
ATOM 760 C C . GLU A 1 100 ? -21.062 15.367 1.309 1 98.56 100 GLU A C 1
ATOM 762 O O . GLU A 1 100 ? -19.953 14.93 1.001 1 98.56 100 GLU A O 1
ATOM 767 N N . THR A 1 101 ? -22.078 14.641 1.773 1 98.69 101 THR A N 1
ATOM 768 C CA . THR A 1 101 ? -21.984 13.188 1.782 1 98.69 101 THR A CA 1
ATOM 769 C C . THR A 1 101 ? -21.609 12.664 0.398 1 98.69 101 THR A C 1
ATOM 771 O O . THR A 1 101 ? -22.125 13.133 -0.612 1 98.69 101 THR A O 1
ATOM 774 N N . ASP A 1 102 ? -20.625 11.719 0.307 1 98.75 102 ASP A N 1
ATOM 775 C CA . ASP A 1 102 ? -20.234 11.031 -0.92 1 98.75 102 ASP A CA 1
ATOM 776 C C . ASP A 1 102 ? -19.781 12.016 -1.988 1 98.75 102 ASP A C 1
ATOM 778 O O . ASP A 1 102 ? -20.203 11.938 -3.141 1 98.75 102 ASP A O 1
ATOM 782 N N . SER A 1 103 ? -18.875 12.922 -1.595 1 98.75 103 SER A N 1
ATOM 783 C CA . SER A 1 103 ? -18.484 13.961 -2.539 1 98.75 103 SER A CA 1
ATOM 784 C C . SER A 1 103 ? -16.984 13.93 -2.807 1 98.75 103 SER A C 1
ATOM 786 O O . SER A 1 103 ? -16.5 14.633 -3.693 1 98.75 103 SER A O 1
ATOM 788 N N . ILE A 1 104 ? -16.25 13.117 -2.082 1 98.88 104 ILE A N 1
ATOM 789 C CA . ILE A 1 104 ? -14.797 13.031 -2.195 1 98.88 104 ILE A CA 1
ATOM 790 C C . ILE A 1 104 ? -14.391 11.617 -2.598 1 98.88 104 ILE A C 1
ATOM 792 O O . ILE A 1 104 ? -14.945 10.641 -2.088 1 98.88 104 ILE A O 1
ATOM 796 N N . ASP A 1 105 ? -13.438 11.484 -3.484 1 98.88 105 ASP A N 1
ATOM 797 C CA . ASP A 1 105 ? -13.008 10.164 -3.945 1 98.88 105 ASP A CA 1
ATOM 798 C C . ASP A 1 105 ? -11.922 9.594 -3.041 1 98.88 105 ASP A C 1
ATOM 800 O O . ASP A 1 105 ? -11.922 8.398 -2.732 1 98.88 105 ASP A O 1
ATOM 804 N N . HIS A 1 106 ? -10.977 10.422 -2.66 1 98.88 106 HIS A N 1
ATOM 805 C CA . HIS A 1 106 ? -9.883 9.969 -1.806 1 98.88 106 HIS A CA 1
ATOM 806 C C . HIS A 1 106 ? -9.508 11.039 -0.779 1 98.88 106 HIS A C 1
ATOM 808 O O . HIS A 1 106 ? -9.531 12.227 -1.085 1 98.88 106 HIS A O 1
ATOM 814 N N . VAL A 1 107 ? -9.164 10.609 0.405 1 98.94 107 VAL A N 1
ATOM 815 C CA . VAL A 1 107 ? -8.656 11.469 1.472 1 98.94 107 VAL A CA 1
ATOM 816 C C . VAL A 1 107 ? -7.258 11.008 1.874 1 98.94 107 VAL A C 1
ATOM 818 O O . VAL A 1 107 ? -7 9.812 2.002 1 98.94 107 VAL A O 1
ATOM 821 N N . PHE A 1 108 ? -6.383 11.953 1.981 1 98.88 108 PHE A N 1
ATOM 822 C CA . PHE A 1 108 ? -5.023 11.75 2.461 1 98.88 108 PHE A CA 1
ATOM 823 C C . PHE A 1 108 ? -4.746 12.609 3.689 1 98.88 108 PHE A C 1
ATOM 825 O O . PHE A 1 108 ? -5.156 13.773 3.746 1 98.88 108 PHE A O 1
ATOM 832 N N . SER A 1 109 ? -4.152 12.039 4.699 1 98.88 109 SER A N 1
ATOM 833 C CA . SER A 1 109 ? -3.689 12.781 5.867 1 98.88 109 SER A CA 1
ATOM 834 C C . SER A 1 109 ? -2.281 12.359 6.27 1 98.88 109 SER A C 1
ATOM 836 O O . SER A 1 109 ? -2.006 11.164 6.422 1 98.88 109 SER A O 1
ATOM 838 N N . MET A 1 110 ? -1.384 13.266 6.367 1 98.56 110 MET A N 1
ATOM 839 C CA . MET A 1 110 ? 0.001 13.039 6.766 1 98.56 110 MET A CA 1
ATOM 840 C C . MET A 1 110 ? 0.348 13.836 8.016 1 98.56 110 MET A C 1
ATOM 842 O O . MET A 1 110 ? 0.361 15.07 7.988 1 98.56 110 MET A O 1
ATOM 846 N N . GLU A 1 111 ? 0.652 13.109 9.148 1 96.81 111 GLU A N 1
ATOM 847 C CA . GLU A 1 111 ? 1.106 13.734 10.383 1 96.81 111 GLU A CA 1
ATOM 848 C C . GLU A 1 111 ? 0.133 14.812 10.852 1 96.81 111 GLU A C 1
ATOM 850 O O . GLU A 1 111 ? 0.542 15.938 11.156 1 96.81 111 GLU A O 1
ATOM 855 N N . ALA A 1 112 ? -1.13 14.469 10.875 1 97.06 112 ALA A N 1
ATOM 856 C CA . ALA A 1 112 ? -2.145 15.453 11.242 1 97.06 112 ALA A CA 1
ATOM 857 C C . ALA A 1 112 ? -3.301 14.789 11.984 1 97.06 112 ALA A C 1
ATOM 859 O O . ALA A 1 112 ? -3.807 15.336 12.977 1 97.06 112 ALA A O 1
ATOM 860 N N . PHE A 1 113 ? -3.723 13.57 11.57 1 97.25 113 PHE A N 1
ATOM 861 C CA . PHE A 1 113 ? -4.93 12.914 12.055 1 97.25 113 PHE A CA 1
ATOM 862 C C . PHE A 1 113 ? -4.902 12.781 13.57 1 97.25 113 PHE A C 1
ATOM 864 O O . PHE A 1 113 ? -5.934 12.938 14.234 1 97.25 113 PHE A O 1
ATOM 871 N N . TYR A 1 114 ? -3.699 12.469 14.148 1 95.19 114 TYR A N 1
ATOM 872 C CA . TYR A 1 114 ? -3.609 12.188 15.578 1 95.19 114 TYR A CA 1
ATOM 873 C C . TYR A 1 114 ? -3.834 13.453 16.391 1 95.19 114 TYR A C 1
ATOM 875 O O . TYR A 1 114 ? -3.898 13.398 17.625 1 95.19 114 TYR A O 1
ATOM 883 N N . TYR A 1 115 ? -4.07 14.648 15.773 1 93.19 115 TYR A N 1
ATOM 884 C CA . TYR A 1 115 ? -4.391 15.883 16.469 1 93.19 115 TYR A CA 1
ATOM 885 C C . TYR A 1 115 ? -5.898 16.047 16.625 1 93.19 115 TYR A C 1
ATOM 887 O O . TYR A 1 115 ? -6.359 16.969 17.297 1 93.19 115 TYR A O 1
ATOM 895 N N . ALA A 1 116 ? -6.664 15.211 15.961 1 93.94 116 ALA A N 1
ATOM 896 C CA . ALA A 1 116 ? -8.109 15.297 16.109 1 93.94 116 ALA A CA 1
ATOM 897 C C . ALA A 1 116 ? -8.523 15.172 17.578 1 93.94 116 ALA A C 1
ATOM 899 O O . ALA A 1 116 ? -8.094 14.25 18.266 1 93.94 116 ALA A O 1
ATOM 900 N N . SER A 1 117 ? -9.352 16.094 18.031 1 91.88 117 SER A N 1
ATOM 901 C CA . SER A 1 117 ? -9.82 16.047 19.422 1 91.88 117 SER A CA 1
ATOM 902 C C . SER A 1 117 ? -10.688 14.82 19.672 1 91.88 117 SER A C 1
ATOM 904 O O . SER A 1 117 ? -10.664 14.25 20.766 1 91.88 117 SER A O 1
ATOM 906 N N . ASP A 1 118 ? -11.398 14.477 18.734 1 94.81 118 ASP A N 1
ATOM 907 C CA . ASP A 1 118 ? -12.203 13.258 18.703 1 94.81 118 ASP A CA 1
ATOM 908 C C . ASP A 1 118 ? -11.93 12.445 17.438 1 94.81 118 ASP A C 1
ATOM 910 O O . ASP A 1 118 ? -12.625 12.602 16.438 1 94.81 118 ASP A O 1
ATOM 914 N N . PRO A 1 119 ? -10.953 11.562 17.531 1 96.5 119 PRO A N 1
ATOM 915 C CA . PRO A 1 119 ? -10.539 10.836 16.328 1 96.5 119 PRO A CA 1
ATOM 916 C C . PRO A 1 119 ? -11.648 9.953 15.758 1 96.5 119 PRO A C 1
ATOM 918 O O . PRO A 1 119 ? -11.703 9.727 14.547 1 96.5 119 PRO A O 1
ATOM 921 N N . ILE A 1 120 ? -12.516 9.461 16.594 1 97.19 120 ILE A N 1
ATOM 922 C CA . ILE A 1 120 ? -13.609 8.625 16.125 1 97.19 120 ILE A CA 1
ATOM 923 C C . ILE A 1 120 ? -14.586 9.469 15.305 1 97.19 120 ILE A C 1
ATOM 925 O O . ILE A 1 120 ? -14.984 9.086 14.203 1 97.19 120 ILE A O 1
ATOM 929 N N . ALA A 1 121 ? -14.945 10.617 15.797 1 97.31 121 ALA A N 1
ATOM 930 C CA . ALA A 1 121 ? -15.797 11.539 15.055 1 97.31 121 ALA A CA 1
ATOM 931 C C . ALA A 1 121 ? -15.156 11.945 13.734 1 97.31 121 ALA A C 1
ATOM 933 O O . ALA A 1 121 ? -15.844 12.094 12.719 1 97.31 121 ALA A O 1
ATOM 934 N N . ALA A 1 122 ? -13.867 12.18 13.758 1 98.19 122 ALA A N 1
ATOM 935 C CA . ALA A 1 122 ? -13.141 12.531 12.539 1 98.19 122 ALA A CA 1
ATOM 936 C C . ALA A 1 122 ? -13.25 11.422 11.5 1 98.19 122 ALA A C 1
ATOM 938 O O . ALA A 1 122 ? -13.508 11.68 10.32 1 98.19 122 ALA A O 1
ATOM 939 N N . LEU A 1 123 ? -13.078 10.148 11.93 1 98.75 123 LEU A N 1
ATOM 940 C CA . LEU A 1 123 ? -13.188 9.016 11.023 1 98.75 123 LEU A CA 1
ATOM 941 C C . LEU A 1 123 ? -14.594 8.93 10.438 1 98.75 123 LEU A C 1
ATOM 943 O O . LEU A 1 123 ? -14.766 8.648 9.25 1 98.75 123 LEU A O 1
ATOM 947 N N . GLU A 1 124 ? -15.555 9.172 11.273 1 98.44 124 GLU A N 1
ATOM 948 C CA . GLU A 1 124 ? -16.938 9.125 10.82 1 98.44 124 GLU A CA 1
ATOM 949 C C . GLU A 1 124 ? -17.219 10.195 9.7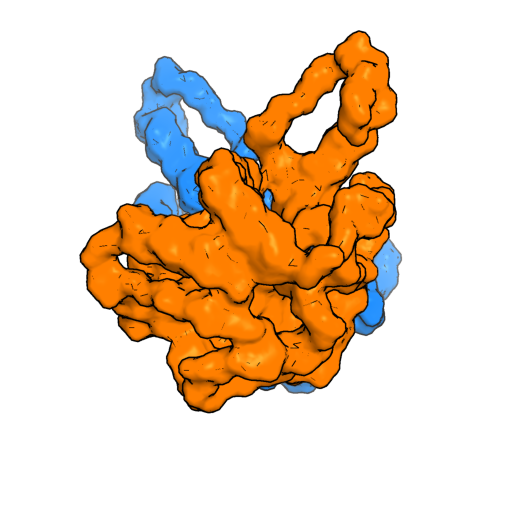73 1 98.44 124 GLU A C 1
ATOM 951 O O . GLU A 1 124 ? -17.922 9.945 8.789 1 98.44 124 GLU A O 1
ATOM 956 N N . GLU A 1 125 ? -16.688 11.391 10 1 98.62 125 GLU A N 1
ATOM 957 C CA . GLU A 1 125 ? -16.844 12.469 9.031 1 98.62 125 GLU A CA 1
ATOM 958 C C . GLU A 1 125 ? -16.141 12.133 7.719 1 98.62 125 GLU A C 1
ATOM 960 O O . GLU A 1 125 ? -16.688 12.383 6.641 1 98.62 125 GLU A O 1
ATOM 965 N N . ILE A 1 126 ? -14.945 11.586 7.801 1 98.88 126 ILE A N 1
ATOM 966 C CA . ILE A 1 126 ? -14.219 11.18 6.598 1 98.88 126 ILE A CA 1
ATOM 967 C C . ILE A 1 126 ? -15.023 10.133 5.836 1 98.88 126 ILE A C 1
ATOM 969 O O . ILE A 1 126 ? -15.164 10.219 4.613 1 98.88 126 ILE A O 1
ATOM 973 N N . ARG A 1 127 ? -15.57 9.188 6.566 1 98.81 127 ARG A N 1
ATOM 974 C CA . ARG A 1 127 ? -16.406 8.164 5.953 1 98.81 127 ARG A CA 1
ATOM 975 C C . ARG A 1 127 ? -17.625 8.797 5.277 1 98.81 127 ARG A C 1
ATOM 977 O O . ARG A 1 127 ? -18 8.406 4.168 1 98.81 127 ARG A O 1
ATOM 984 N N . ARG A 1 128 ? -18.234 9.734 5.906 1 98.62 128 ARG A N 1
ATOM 985 C CA . ARG A 1 128 ? -19.422 10.391 5.383 1 98.62 128 ARG A CA 1
ATOM 986 C C . ARG A 1 128 ? -19.141 11.047 4.035 1 98.62 128 ARG A C 1
ATOM 988 O O . ARG A 1 128 ? -19.953 10.945 3.107 1 98.62 128 ARG A O 1
ATOM 995 N N . ILE A 1 129 ? -18.031 11.672 3.896 1 98.88 129 ILE A N 1
ATOM 996 C CA . ILE A 1 129 ? -17.797 12.5 2.715 1 98.88 129 ILE A CA 1
ATOM 997 C C . ILE A 1 129 ? -17.25 11.633 1.582 1 98.88 129 ILE A C 1
ATOM 999 O O . ILE A 1 129 ? -17.266 12.039 0.418 1 98.88 129 ILE A O 1
ATOM 1003 N N . LEU A 1 130 ? -16.719 10.453 1.85 1 98.88 130 LEU A N 1
ATOM 1004 C CA . LEU A 1 130 ? -16.141 9.586 0.832 1 98.88 130 LEU A CA 1
ATOM 1005 C C . LEU A 1 130 ? -17.219 8.906 0.006 1 98.88 130 LEU A C 1
ATOM 1007 O O . LEU A 1 130 ? -18.219 8.438 0.553 1 98.88 130 LEU A O 1
ATOM 1011 N N . ARG A 1 131 ? -17 8.891 -1.302 1 98.69 131 ARG A N 1
ATOM 1012 C CA . ARG A 1 131 ? -17.812 8.062 -2.182 1 98.69 131 ARG A CA 1
ATOM 1013 C C . ARG A 1 131 ? -17.578 6.578 -1.898 1 98.69 131 ARG A C 1
ATOM 1015 O O . ARG A 1 131 ? -16.531 6.195 -1.375 1 98.69 131 ARG A O 1
ATOM 1022 N N . SER A 1 132 ? -18.578 5.738 -2.281 1 98.62 132 SER A N 1
ATOM 1023 C CA . SER A 1 132 ? -18.359 4.301 -2.213 1 98.62 132 SER A CA 1
ATOM 1024 C C . SER A 1 132 ? -17.125 3.891 -3.01 1 98.62 132 SER A C 1
ATOM 1026 O O . SER A 1 132 ? -16.953 4.312 -4.156 1 98.62 132 SER A O 1
ATOM 1028 N N . GLY A 1 133 ? -16.266 3.125 -2.379 1 98.44 133 GLY A N 1
ATOM 1029 C CA . GLY A 1 133 ? -15.016 2.73 -3.008 1 98.44 133 GLY A CA 1
ATOM 1030 C C . GLY A 1 133 ? -13.898 3.736 -2.801 1 98.44 133 GLY A C 1
ATOM 1031 O O . GLY A 1 133 ? -12.75 3.48 -3.168 1 98.44 133 GLY A O 1
ATOM 1032 N N . GLY A 1 134 ? -14.281 4.93 -2.211 1 98.81 134 GLY A N 1
ATOM 1033 C CA . GLY A 1 134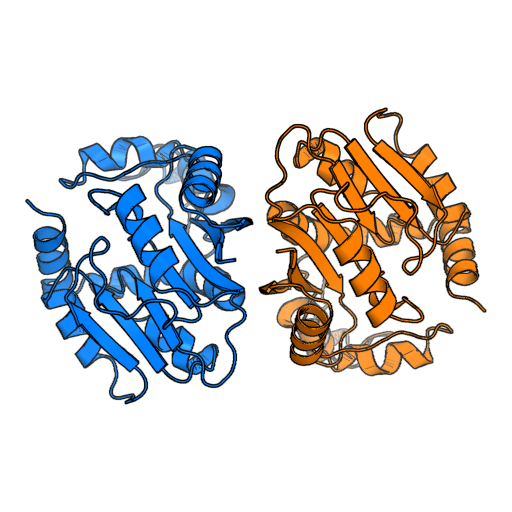 ? -13.273 5.93 -1.911 1 98.81 134 GLY A CA 1
ATOM 1034 C C . GLY A 1 134 ? -12.305 5.492 -0.826 1 98.81 134 GLY A C 1
ATOM 1035 O O . GLY A 1 134 ? -12.586 4.555 -0.076 1 98.81 134 GLY A O 1
ATOM 1036 N N . THR A 1 135 ? -11.125 6.125 -0.762 1 98.94 135 THR A N 1
ATOM 1037 C CA . THR A 1 135 ? -10.086 5.645 0.144 1 98.94 135 THR A CA 1
ATOM 1038 C C . THR A 1 135 ? -9.672 6.738 1.125 1 98.94 135 THR A C 1
ATOM 1040 O O . THR A 1 135 ? -9.773 7.93 0.814 1 98.94 135 THR A O 1
ATOM 1043 N N . PHE A 1 136 ? -9.289 6.328 2.258 1 98.94 136 PHE A N 1
ATOM 1044 C CA . PHE A 1 136 ? -8.617 7.184 3.229 1 98.94 136 PHE A CA 1
ATOM 1045 C C . PHE A 1 136 ? -7.223 6.656 3.537 1 98.94 136 PHE A C 1
ATOM 1047 O O . PHE A 1 136 ? -7.07 5.547 4.055 1 98.94 136 PHE A O 1
ATOM 1054 N N . TYR A 1 137 ? -6.191 7.375 3.154 1 98.94 137 TYR A N 1
ATOM 1055 C CA . TYR A 1 137 ? -4.793 7.121 3.473 1 98.94 137 TYR A CA 1
ATOM 1056 C C . TYR A 1 137 ? -4.355 7.926 4.691 1 98.94 137 TYR A C 1
ATOM 1058 O O . TYR A 1 137 ? -4.18 9.141 4.605 1 98.94 137 TYR A O 1
ATOM 1066 N N . CYS A 1 138 ? -4.184 7.258 5.809 1 98.94 138 CYS A N 1
ATOM 1067 C CA . CYS A 1 138 ? -3.771 7.887 7.059 1 98.94 138 CYS A CA 1
ATOM 1068 C C . CYS A 1 138 ? -2.322 7.547 7.387 1 98.94 138 CYS A C 1
ATOM 1070 O O . CYS A 1 138 ? -1.999 6.391 7.672 1 98.94 138 CYS A O 1
ATOM 1072 N N . ALA A 1 139 ? -1.479 8.531 7.348 1 98.88 139 ALA A N 1
ATOM 1073 C CA . ALA A 1 139 ? -0.049 8.344 7.578 1 98.88 139 ALA A CA 1
ATOM 1074 C C . ALA A 1 139 ? 0.409 9.094 8.828 1 98.88 139 ALA A C 1
ATOM 1076 O O . ALA A 1 139 ? 0.247 10.312 8.922 1 98.88 139 ALA A O 1
ATOM 1077 N N . VAL A 1 140 ? 0.999 8.359 9.812 1 98.44 140 VAL A N 1
ATOM 1078 C CA . VAL A 1 140 ? 1.398 8.977 11.07 1 98.44 140 VAL A CA 1
ATOM 1079 C C . VAL A 1 140 ? 2.727 8.383 11.539 1 98.44 140 VAL A C 1
ATOM 1081 O O . VAL A 1 140 ? 2.953 7.176 11.406 1 98.44 140 VAL A O 1
ATOM 1084 N N . ASP A 1 141 ? 3.613 9.172 12.023 1 96.44 141 ASP A N 1
ATOM 1085 C CA . ASP A 1 141 ? 4.848 8.648 12.602 1 96.44 141 ASP A CA 1
ATOM 1086 C C . ASP A 1 141 ? 4.742 8.539 14.117 1 96.44 141 ASP A C 1
ATOM 1088 O O . ASP A 1 141 ? 5.625 7.98 14.773 1 96.44 141 ASP A O 1
ATOM 1092 N N . PHE A 1 142 ? 3.654 9.094 14.672 1 95.94 142 PHE A N 1
ATOM 1093 C CA . PHE A 1 142 ? 3.322 9.016 16.094 1 95.94 142 PHE A CA 1
ATOM 1094 C C . PHE A 1 142 ? 2.312 7.902 16.344 1 95.94 142 PHE A C 1
ATOM 1096 O O . PHE A 1 142 ? 1.124 8.055 16.062 1 95.94 142 PHE A O 1
ATOM 1103 N N . HIS A 1 143 ? 2.777 6.82 16.875 1 97 143 HIS A N 1
ATOM 1104 C CA . HIS A 1 143 ? 1.895 5.699 17.172 1 97 143 HIS A CA 1
ATOM 1105 C C . HIS A 1 143 ? 2.482 4.805 18.266 1 97 143 HIS A C 1
ATOM 1107 O O . HIS A 1 143 ? 3.686 4.855 18.531 1 97 143 HIS A O 1
ATOM 1113 N N . ALA A 1 144 ? 1.681 4.004 18.875 1 97.44 144 ALA A N 1
ATOM 1114 C CA . ALA A 1 144 ? 2 3.312 20.125 1 97.44 144 ALA A CA 1
ATOM 1115 C C . ALA A 1 144 ? 3.004 2.188 19.875 1 97.44 144 ALA A C 1
ATOM 1117 O O . ALA A 1 144 ? 3.709 1.771 20.812 1 97.44 144 ALA A O 1
ATOM 1118 N N . ASP A 1 145 ? 3.145 1.653 18.672 1 97.81 145 ASP A N 1
ATOM 1119 C CA . ASP A 1 145 ? 4.074 0.565 18.375 1 97.81 145 ASP A CA 1
ATOM 1120 C C . ASP A 1 145 ? 5.504 1.084 18.25 1 97.81 145 ASP A C 1
ATOM 1122 O O . ASP A 1 145 ? 6.453 0.3 18.219 1 97.81 145 ASP A O 1
ATOM 1126 N N . ASN A 1 146 ? 5.672 2.385 18.062 1 97.44 146 ASN A N 1
ATOM 1127 C CA . ASN A 1 146 ? 6.977 3.035 18.062 1 97.44 146 ASN A CA 1
ATOM 1128 C C . ASN A 1 146 ? 7.328 3.596 19.438 1 97.44 146 ASN A C 1
ATOM 1130 O O . ASN A 1 146 ? 6.855 4.672 19.812 1 97.44 146 ASN A O 1
ATOM 1134 N N . PRO A 1 147 ? 8.141 2.914 20.172 1 95.56 147 PRO A N 1
ATOM 1135 C CA . PRO A 1 147 ? 8.414 3.338 21.547 1 95.56 147 PRO A CA 1
ATOM 1136 C C . PRO A 1 147 ? 9.125 4.691 21.625 1 95.56 147 PRO A C 1
ATOM 1138 O O . PRO A 1 147 ? 9.086 5.352 22.656 1 95.56 147 PRO A O 1
ATOM 1141 N N . HIS A 1 148 ? 9.664 5.133 20.594 1 94.31 148 HIS A N 1
ATOM 1142 C CA . HIS A 1 148 ? 10.469 6.352 20.594 1 94.31 148 HIS A CA 1
ATOM 1143 C C . HIS A 1 148 ? 9.594 7.59 20.438 1 94.31 148 HIS A C 1
ATOM 1145 O O . HIS A 1 148 ? 10.102 8.711 20.422 1 94.31 148 HIS A O 1
ATOM 1151 N N . THR A 1 149 ? 8.258 7.379 20.344 1 92.75 149 THR A N 1
ATOM 1152 C CA . THR A 1 149 ? 7.344 8.508 20.219 1 92.75 149 THR A CA 1
ATOM 1153 C C . THR A 1 149 ? 6.578 8.734 21.531 1 92.75 149 THR A C 1
ATOM 1155 O O . THR A 1 149 ? 5.789 9.672 21.641 1 92.75 149 THR A O 1
ATOM 1158 N N . ALA A 1 150 ? 6.785 7.957 22.516 1 87.75 150 ALA A N 1
ATOM 1159 C CA . ALA A 1 150 ? 6.023 7.98 23.766 1 87.75 150 ALA A CA 1
ATOM 1160 C C . ALA A 1 150 ? 6.172 9.32 24.469 1 87.75 150 ALA A C 1
ATOM 1162 O O . ALA A 1 150 ? 5.219 9.82 25.078 1 87.75 150 ALA A O 1
ATOM 1163 N N . GLU A 1 151 ? 7.293 9.961 24.344 1 80.75 151 GLU A N 1
ATOM 1164 C CA . GLU A 1 151 ? 7.574 11.156 25.125 1 80.75 151 GLU A CA 1
ATOM 1165 C C . GLU A 1 151 ? 7.168 12.422 24.375 1 80.75 151 GLU A C 1
ATOM 1167 O O . GLU A 1 151 ? 7.254 13.531 24.922 1 80.75 151 GLU A O 1
ATOM 1172 N N . TRP A 1 152 ? 6.723 12.219 23.188 1 80.81 152 TRP A N 1
ATOM 1173 C CA . TRP A 1 152 ? 6.379 13.391 22.391 1 80.81 152 TRP A CA 1
ATOM 1174 C C . TRP A 1 152 ? 5.254 14.188 23.062 1 80.81 152 TRP A C 1
ATOM 1176 O O . TRP A 1 152 ? 5.203 15.414 22.938 1 80.81 152 TRP A O 1
ATOM 1186 N N . THR A 1 153 ? 4.426 13.57 23.828 1 73.38 153 THR A N 1
ATOM 1187 C CA . THR A 1 153 ? 3.301 14.242 24.469 1 73.38 153 THR A CA 1
ATOM 1188 C C . THR A 1 153 ? 3.783 15.156 25.594 1 73.38 153 THR A C 1
ATOM 1190 O O . THR A 1 153 ? 3.061 16.062 26.016 1 73.38 153 THR A O 1
ATOM 1193 N N . GLU A 1 154 ? 4.895 14.883 26 1 71.12 154 GLU A N 1
ATOM 1194 C CA . GLU A 1 154 ? 5.465 15.719 27.062 1 71.12 154 GLU A CA 1
ATOM 1195 C C . GLU A 1 154 ? 6 17.031 26.5 1 71.12 154 GLU A C 1
ATOM 1197 O O . GLU A 1 154 ? 6.09 18.031 27.219 1 71.12 154 GLU A O 1
ATOM 1202 N N . TYR A 1 155 ? 6.25 16.953 25.25 1 67.44 155 TYR A N 1
ATOM 1203 C CA . TYR A 1 155 ? 6.926 18.109 24.656 1 67.44 155 TYR A CA 1
ATOM 1204 C C . TYR A 1 155 ? 5.957 18.938 23.828 1 67.44 155 TYR A C 1
ATOM 1206 O O . TYR A 1 155 ? 6.211 20.125 23.578 1 67.44 155 TYR A O 1
ATOM 1214 N N . VAL A 1 156 ? 4.93 18.266 23.453 1 64.94 156 VAL A N 1
ATOM 1215 C CA . VAL A 1 156 ? 3.959 18.969 22.625 1 64.94 156 VAL A CA 1
ATOM 1216 C C . VAL A 1 156 ? 2.77 19.406 23.469 1 64.94 156 VAL A C 1
ATOM 1218 O O . VAL A 1 156 ? 2.199 18.594 24.203 1 64.94 156 VAL A O 1
ATOM 1221 N N . ASP A 1 157 ? 2.492 20.547 23.594 1 69 157 ASP A N 1
ATOM 1222 C CA . ASP A 1 157 ? 1.457 21.125 24.453 1 69 157 ASP A CA 1
ATOM 1223 C C . ASP A 1 157 ? 0.066 20.859 23.875 1 69 157 ASP A C 1
ATOM 1225 O O . ASP A 1 157 ? -0.857 21.656 24.094 1 69 157 ASP A O 1
ATOM 1229 N N . VAL A 1 158 ? 0.032 19.859 23.016 1 74.06 158 VAL A N 1
ATOM 1230 C CA . VAL A 1 158 ? -1.267 19.562 22.422 1 74.06 158 VAL A CA 1
ATOM 1231 C C . VAL A 1 158 ? -1.618 18.094 22.656 1 74.06 158 VAL A C 1
ATOM 1233 O O . VAL A 1 158 ? -0.734 17.234 22.688 1 74.06 158 VAL A O 1
ATOM 1236 N N . GLU A 1 159 ? -2.9 17.859 22.984 1 81.38 159 GLU A N 1
ATOM 1237 C CA . GLU A 1 159 ? -3.373 16.5 23.156 1 81.38 159 GLU A CA 1
ATOM 1238 C C . GLU A 1 159 ? -3.33 15.727 21.844 1 81.38 159 GLU A C 1
ATOM 1240 O O . GLU A 1 159 ? -3.766 16.234 20.797 1 81.38 159 GLU A O 1
ATOM 1245 N N . MET A 1 160 ? -2.701 14.578 21.797 1 90.75 160 MET A N 1
ATOM 1246 C CA . MET A 1 160 ? -2.568 13.727 20.609 1 90.75 160 MET A CA 1
ATOM 1247 C C . MET A 1 160 ? -3.031 12.305 20.922 1 90.75 160 MET A C 1
ATOM 1249 O O . MET A 1 160 ? -2.842 11.805 22.031 1 90.75 160 MET A O 1
ATOM 1253 N N . THR A 1 161 ? -3.678 11.734 20.031 1 93.25 161 THR A N 1
ATOM 1254 C CA . THR A 1 161 ? -4.086 10.336 20.141 1 93.25 161 THR A CA 1
ATOM 1255 C C . THR A 1 161 ? -2.982 9.414 19.641 1 93.25 161 THR A C 1
ATOM 1257 O O . THR A 1 161 ? -2.506 9.555 18.516 1 93.25 161 THR A O 1
ATOM 1260 N N . ARG A 1 162 ? -2.6 8.547 20.5 1 95.44 162 ARG A N 1
ATOM 1261 C CA . ARG A 1 162 ? -1.541 7.605 20.172 1 95.44 162 ARG A CA 1
ATOM 1262 C C . ARG A 1 162 ? -2.082 6.18 20.094 1 95.44 162 ARG A C 1
ATOM 1264 O O . ARG A 1 162 ? -2.055 5.449 21.094 1 95.44 162 ARG A O 1
ATOM 1271 N N . TRP A 1 163 ? -2.535 5.754 18.891 1 97.75 163 TRP A N 1
ATOM 1272 C CA . TRP A 1 163 ? -3.07 4.414 18.672 1 97.75 163 TRP A CA 1
ATOM 1273 C C . TRP A 1 163 ? -1.979 3.467 18.188 1 97.75 163 TRP A C 1
ATOM 1275 O O . TRP A 1 163 ? -1 3.898 17.578 1 97.75 163 TRP A O 1
ATOM 1285 N N . SER A 1 164 ? -2.127 2.211 18.531 1 98.38 164 SER A N 1
ATOM 1286 C CA . SER A 1 164 ? -1.3 1.159 17.953 1 98.38 164 SER A CA 1
ATOM 1287 C C . SER A 1 164 ? -1.776 0.794 16.547 1 98.38 164 SER A C 1
ATOM 1289 O O . SER A 1 164 ? -2.861 1.202 16.125 1 98.38 164 SER A O 1
ATOM 1291 N N . ARG A 1 165 ? -0.934 0.039 15.867 1 98.25 165 ARG A N 1
ATOM 1292 C CA . ARG A 1 165 ? -1.327 -0.504 14.578 1 98.25 165 ARG A CA 1
ATOM 1293 C C . ARG A 1 165 ? -2.682 -1.198 14.656 1 98.25 165 ARG A C 1
ATOM 1295 O O . ARG A 1 165 ? -3.564 -0.952 13.836 1 98.25 165 ARG A O 1
ATOM 1302 N N . ARG A 1 166 ? -2.85 -2.047 15.602 1 98.06 166 ARG A N 1
ATOM 1303 C CA . ARG A 1 166 ? -4.09 -2.793 15.797 1 98.06 166 ARG A CA 1
ATOM 1304 C C . ARG A 1 166 ? -5.258 -1.852 16.078 1 98.06 166 ARG A C 1
ATOM 1306 O O . ARG A 1 166 ? -6.352 -2.033 15.539 1 98.06 166 ARG A O 1
ATOM 1313 N N . GLU A 1 167 ? -5.023 -0.875 16.906 1 98.62 167 GLU A N 1
ATOM 1314 C CA . GLU A 1 167 ? -6.086 0.068 17.25 1 98.62 167 GLU A CA 1
ATOM 1315 C C . GLU A 1 167 ? -6.52 0.881 16.031 1 98.62 167 GLU A C 1
ATOM 1317 O O . GLU A 1 167 ? -7.707 1.152 15.852 1 98.62 167 GLU A O 1
ATOM 1322 N N . TYR A 1 168 ? -5.543 1.322 15.203 1 98.81 168 TYR A N 1
ATOM 1323 C CA . TYR A 1 168 ? -5.926 2 13.977 1 98.81 168 TYR A CA 1
ATOM 1324 C C . TYR A 1 168 ? -6.855 1.129 13.141 1 98.81 168 TYR A C 1
ATOM 1326 O O . TYR A 1 168 ? -7.906 1.588 12.688 1 98.81 168 TYR A O 1
ATOM 1334 N N . ARG A 1 169 ? -6.504 -0.137 12.922 1 98.75 169 ARG A N 1
ATOM 1335 C CA . ARG A 1 169 ? -7.348 -1.026 12.125 1 98.75 169 ARG A CA 1
ATOM 1336 C C . ARG A 1 169 ? -8.727 -1.189 12.766 1 98.75 169 ARG A C 1
ATOM 1338 O O . ARG A 1 169 ? -9.742 -1.114 12.078 1 98.75 169 ARG A O 1
ATOM 1345 N N . GLU A 1 170 ? -8.789 -1.364 14.086 1 98.56 170 GLU A N 1
ATOM 1346 C CA . GLU A 1 170 ? -10.047 -1.546 14.805 1 98.56 170 GLU A CA 1
ATOM 1347 C C . GLU A 1 170 ? -10.938 -0.31 14.688 1 98.56 170 GLU A C 1
ATOM 1349 O O . GLU A 1 170 ? -12.133 -0.424 14.43 1 98.56 170 GLU A O 1
ATOM 1354 N N . ARG A 1 171 ? -10.344 0.836 14.859 1 98.81 171 ARG A N 1
ATOM 1355 C CA . ARG A 1 171 ? -11.109 2.078 14.82 1 98.81 171 ARG A CA 1
ATOM 1356 C C . ARG A 1 171 ? -11.594 2.371 13.398 1 98.81 171 ARG A C 1
ATOM 1358 O O . ARG A 1 171 ? -12.695 2.893 13.211 1 98.81 171 ARG A O 1
ATOM 1365 N N . PHE A 1 172 ? -10.742 2.086 12.383 1 98.88 172 PHE A N 1
ATOM 1366 C CA . PHE A 1 172 ? -11.195 2.209 11 1 98.88 172 PHE A CA 1
ATOM 1367 C C . PHE A 1 172 ? -12.43 1.35 10.758 1 98.88 172 PHE A C 1
ATOM 1369 O O . PHE A 1 172 ? -13.43 1.825 10.211 1 98.88 172 PHE A O 1
ATOM 1376 N N . ARG A 1 173 ? -12.43 0.095 11.195 1 98.38 173 ARG A N 1
ATOM 1377 C CA . ARG A 1 173 ? -13.555 -0.815 11.008 1 98.38 173 ARG A CA 1
ATOM 1378 C C . ARG A 1 173 ? -14.789 -0.319 11.75 1 98.38 173 ARG A C 1
ATOM 1380 O O . ARG A 1 173 ? -15.906 -0.365 11.219 1 98.38 173 ARG A O 1
ATOM 1387 N N . GLU A 1 174 ? -14.578 0.115 12.953 1 98.38 174 GLU A N 1
ATOM 1388 C CA . GLU A 1 174 ? -15.688 0.633 13.758 1 98.38 174 GLU A CA 1
ATOM 1389 C C . GLU A 1 174 ? -16.344 1.826 13.078 1 98.38 174 GLU A C 1
ATOM 1391 O O . GLU A 1 174 ? -17.562 2.016 13.188 1 98.38 174 GLU A O 1
ATOM 1396 N N . ALA A 1 175 ? -15.555 2.615 12.398 1 98.44 175 ALA A N 1
ATOM 1397 C CA . ALA A 1 175 ? -16.062 3.799 11.711 1 98.44 175 ALA A CA 1
ATOM 1398 C C . ALA A 1 175 ? -16.688 3.43 10.375 1 98.44 175 ALA A C 1
ATOM 1400 O O . ALA A 1 175 ? -17.203 4.297 9.656 1 98.44 175 ALA A O 1
ATOM 1401 N N . GLY A 1 176 ? -16.625 2.168 9.969 1 98.25 176 GLY A N 1
ATOM 1402 C CA . GLY A 1 176 ? -17.312 1.691 8.781 1 98.25 176 GLY A CA 1
ATOM 1403 C C . GLY A 1 176 ? -16.406 1.513 7.582 1 98.25 176 GLY A C 1
ATOM 1404 O O . GLY A 1 176 ? -16.875 1.341 6.457 1 98.25 176 GLY A O 1
ATOM 1405 N N . PHE A 1 177 ? -15.086 1.519 7.781 1 98.88 177 PHE A N 1
ATOM 1406 C CA . PHE A 1 177 ? -14.133 1.297 6.699 1 98.88 177 PHE A CA 1
ATOM 1407 C C . PHE A 1 177 ? -13.766 -0.179 6.594 1 98.88 177 PHE A C 1
ATOM 1409 O O . PHE A 1 177 ? -13.75 -0.892 7.602 1 98.88 177 PHE A O 1
ATOM 1416 N N . TYR A 1 178 ? -13.531 -0.668 5.402 1 98.88 178 TYR A N 1
ATOM 1417 C CA . TYR A 1 178 ? -12.688 -1.844 5.219 1 98.88 178 TYR A CA 1
ATOM 1418 C C . TYR A 1 178 ? -11.219 -1.477 5.32 1 98.88 178 TYR A C 1
ATOM 1420 O O . TYR A 1 178 ? -10.781 -0.465 4.77 1 98.88 178 TYR A O 1
ATOM 1428 N N . VAL A 1 179 ? -10.438 -2.18 6.062 1 98.88 179 VAL A N 1
ATOM 1429 C CA . VAL A 1 179 ? -9 -1.94 6.141 1 98.88 179 VAL A CA 1
ATOM 1430 C C . VAL A 1 1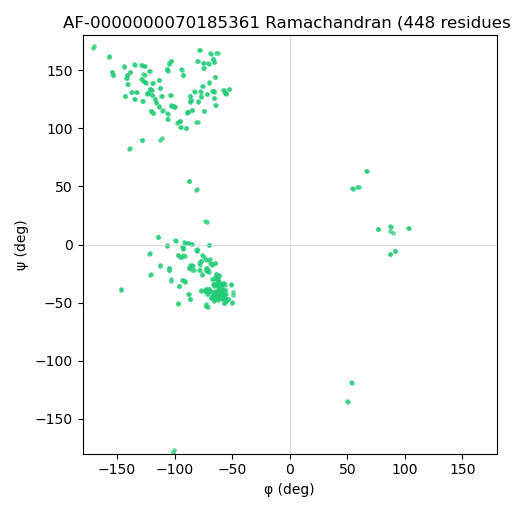79 ? -8.289 -2.672 5 1 98.88 179 VAL A C 1
ATOM 1432 O O . VAL A 1 179 ? -8.25 -3.904 4.977 1 98.88 179 VAL A O 1
ATOM 1435 N N . ALA A 1 180 ? -7.68 -1.928 4.105 1 98.88 180 ALA A N 1
ATOM 1436 C CA . ALA A 1 180 ? -7.125 -2.496 2.881 1 98.88 180 ALA A CA 1
ATOM 1437 C C . ALA A 1 180 ? -5.633 -2.781 3.037 1 98.88 180 ALA A C 1
ATOM 1439 O O . ALA A 1 180 ? -5.102 -3.695 2.404 1 98.88 180 ALA A O 1
ATOM 1440 N N . GLU A 1 181 ? -5.004 -1.902 3.779 1 98.69 181 GLU A N 1
ATOM 1441 C CA . GLU A 1 181 ? -3.551 -1.965 3.916 1 98.69 181 GLU A CA 1
ATOM 1442 C C . GLU A 1 181 ? -3.094 -1.352 5.238 1 98.69 181 GLU A C 1
ATOM 1444 O O . GLU A 1 181 ? -3.707 -0.404 5.734 1 98.69 181 GLU A O 1
ATOM 1449 N N . GLN A 1 182 ? -2.057 -1.904 5.781 1 98.75 182 GLN A N 1
ATOM 1450 C CA . GLN A 1 182 ? -1.29 -1.235 6.828 1 98.75 182 GLN A CA 1
ATOM 1451 C C . GLN A 1 182 ? 0.202 -1.519 6.684 1 98.75 182 GLN A C 1
ATOM 1453 O O . GLN A 1 182 ? 0.612 -2.678 6.586 1 98.75 182 GLN A O 1
ATOM 1458 N N . ASP A 1 183 ? 0.943 -0.475 6.664 1 98.5 183 ASP A N 1
ATOM 1459 C CA . ASP A 1 183 ? 2.371 -0.583 6.383 1 98.5 183 ASP A CA 1
ATOM 1460 C C . ASP A 1 183 ? 3.174 0.424 7.203 1 98.5 183 ASP A C 1
ATOM 1462 O O . ASP A 1 183 ? 2.639 1.448 7.633 1 98.5 183 ASP A O 1
ATOM 1466 N N . GLU A 1 184 ? 4.418 0.116 7.484 1 98.44 184 GLU A N 1
ATOM 1467 C CA . GLU A 1 184 ? 5.395 1.062 8.016 1 98.44 184 GLU A CA 1
ATOM 1468 C C . GLU A 1 184 ? 6.406 1.468 6.949 1 98.44 184 GLU A C 1
ATOM 1470 O O . GLU A 1 184 ? 7.281 0.679 6.582 1 98.44 184 GLU A O 1
ATOM 1475 N N . ILE A 1 185 ? 6.297 2.668 6.504 1 98.56 185 ILE A N 1
ATOM 1476 C CA . ILE A 1 185 ? 7.156 3.176 5.438 1 98.56 185 ILE A CA 1
ATOM 1477 C C . ILE A 1 185 ? 8.43 3.768 6.039 1 98.56 185 ILE A C 1
ATOM 1479 O O . ILE A 1 185 ? 8.375 4.789 6.727 1 98.56 185 ILE A O 1
ATOM 1483 N N . PRO A 1 186 ? 9.602 3.178 5.797 1 98.12 186 PRO A N 1
ATOM 1484 C CA . PRO A 1 186 ? 10.836 3.701 6.387 1 98.12 186 PRO A CA 1
ATOM 1485 C C . PRO A 1 186 ? 11.25 5.043 5.785 1 98.12 186 PRO A C 1
ATOM 1487 O O . PRO A 1 186 ? 11.07 5.266 4.586 1 98.12 186 PRO A O 1
ATOM 1490 N N . ASP A 1 187 ? 11.711 5.957 6.57 1 98.31 187 ASP A N 1
ATOM 1491 C CA . ASP A 1 187 ? 12.406 7.145 6.086 1 98.31 187 ASP A CA 1
ATOM 1492 C C . ASP A 1 187 ? 13.867 6.832 5.777 1 98.31 187 ASP A C 1
ATOM 1494 O O . ASP A 1 187 ? 14.695 6.746 6.691 1 98.31 187 ASP A O 1
ATOM 1498 N N . ARG A 1 188 ? 14.227 6.738 4.566 1 96.56 188 ARG A N 1
ATOM 1499 C CA . ARG A 1 188 ? 15.57 6.336 4.18 1 96.56 188 ARG A CA 1
ATOM 1500 C C . ARG A 1 188 ? 16.422 7.547 3.818 1 96.56 188 ARG A C 1
ATOM 1502 O O . ARG A 1 188 ? 17.578 7.398 3.391 1 96.56 188 ARG A O 1
ATOM 1509 N N . GLU A 1 189 ? 15.867 8.672 3.979 1 97.12 189 GLU A N 1
ATOM 1510 C CA . GLU A 1 189 ? 16.562 9.875 3.531 1 97.12 189 GLU A CA 1
ATOM 1511 C C . GLU A 1 189 ? 17.141 10.656 4.711 1 97.12 189 GLU A C 1
ATOM 1513 O O . GLU A 1 189 ? 18 11.523 4.535 1 97.12 189 GLU A O 1
ATOM 1518 N N . VAL A 1 190 ? 16.609 10.391 5.887 1 96.69 190 VAL A N 1
ATOM 1519 C CA . VAL A 1 190 ? 17.203 11.016 7.066 1 96.69 190 VAL A CA 1
ATOM 1520 C C . VAL A 1 190 ? 18.609 10.492 7.281 1 96.69 190 VAL A C 1
ATOM 1522 O O . VAL A 1 190 ? 18.859 9.281 7.246 1 96.69 190 VAL A O 1
ATOM 1525 N N . GLU A 1 191 ? 19.578 11.352 7.488 1 96.12 191 GLU A N 1
ATOM 1526 C CA . GLU A 1 191 ? 20.953 10.945 7.773 1 96.12 191 GLU A CA 1
ATOM 1527 C C . GLU A 1 191 ? 21.094 10.477 9.219 1 96.12 191 GLU A C 1
ATOM 1529 O O . GLU A 1 191 ? 20.703 11.172 10.148 1 96.12 191 GLU A O 1
ATOM 1534 N N . ILE A 1 192 ? 21.609 9.359 9.367 1 97.38 192 ILE A N 1
ATOM 1535 C CA . ILE A 1 192 ? 21.875 8.82 10.695 1 97.38 192 ILE A CA 1
ATOM 1536 C C . ILE A 1 192 ? 23.391 8.781 10.938 1 97.38 192 ILE A C 1
ATOM 1538 O O . ILE A 1 192 ? 24.109 8.031 10.281 1 97.38 192 ILE A O 1
ATOM 1542 N N . PRO A 1 193 ? 23.844 9.555 11.906 1 97 193 PRO A N 1
ATOM 1543 C CA . PRO A 1 193 ? 25.281 9.633 12.195 1 97 193 PRO A CA 1
ATOM 1544 C C . PRO A 1 193 ? 25.859 8.305 12.672 1 97 193 PRO A C 1
ATOM 1546 O O . PRO A 1 193 ? 25.109 7.391 13.039 1 97 193 PRO A O 1
ATOM 1549 N N . PRO A 1 194 ? 27.156 8.234 12.648 1 96.75 194 PRO A N 1
ATOM 1550 C CA . PRO A 1 194 ? 27.797 7.023 13.172 1 96.75 194 PRO A CA 1
ATOM 1551 C C . PRO A 1 194 ? 27.641 6.883 14.688 1 96.75 194 PRO A C 1
ATOM 1553 O O . PRO A 1 194 ? 27.281 7.848 15.367 1 96.75 194 PRO A O 1
ATOM 1556 N N . ALA A 1 195 ? 27.891 5.727 15.172 1 95.94 195 ALA A N 1
ATOM 1557 C CA . ALA A 1 195 ? 27.656 5.379 16.562 1 95.94 195 ALA A CA 1
ATOM 1558 C C . ALA A 1 195 ? 28.422 6.305 17.5 1 95.94 195 ALA A C 1
ATOM 1560 O O . ALA A 1 195 ? 27.953 6.637 18.594 1 95.94 195 ALA A O 1
ATOM 1561 N N . GLU A 1 196 ? 29.609 6.781 17.141 1 96.69 196 GLU A N 1
ATOM 1562 C CA . GLU A 1 196 ? 30.484 7.582 18 1 96.69 196 GLU A CA 1
ATOM 1563 C C . GLU A 1 196 ? 29.906 8.969 18.25 1 96.69 196 GLU A C 1
ATOM 1565 O O . GLU A 1 196 ? 30.344 9.68 19.156 1 96.69 196 GLU A O 1
ATOM 1570 N N . SER A 1 197 ?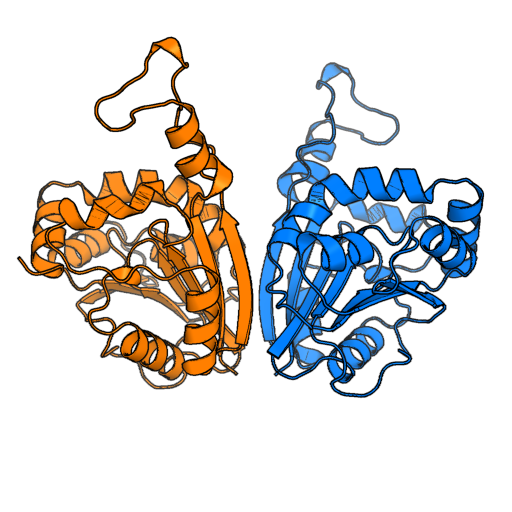 28.906 9.328 17.5 1 96.94 197 SER A N 1
ATOM 1571 C CA . SER A 1 197 ? 28.312 10.648 17.594 1 96.94 197 SER A CA 1
ATOM 1572 C C . SER A 1 197 ? 27.188 10.68 18.641 1 96.94 197 SER A C 1
ATOM 1574 O O . SER A 1 197 ? 26.609 11.734 18.906 1 96.94 197 SER A O 1
ATOM 1576 N N . PHE A 1 198 ? 26.953 9.547 19.297 1 96.56 198 PHE A N 1
ATOM 1577 C CA . PHE A 1 198 ? 25.859 9.469 20.25 1 96.56 198 PHE A CA 1
ATOM 1578 C C . PHE A 1 198 ? 26.391 9.445 21.688 1 96.56 198 PHE A C 1
ATOM 1580 O O . PHE A 1 198 ? 27.5 8.977 21.922 1 96.56 198 PHE A O 1
ATOM 1587 N N . PRO A 1 199 ? 25.516 9.992 22.625 1 96.31 199 PRO A N 1
ATOM 1588 C CA . PRO A 1 199 ? 24.172 10.523 22.438 1 96.31 199 PRO A CA 1
ATOM 1589 C C . PRO A 1 199 ? 24.156 11.898 21.781 1 96.31 199 PRO A C 1
ATOM 1591 O O . PRO A 1 199 ? 25.156 12.617 21.828 1 96.31 199 PRO A O 1
ATOM 1594 N N . THR A 1 200 ? 23.031 12.148 21.062 1 94.38 200 THR A N 1
ATOM 1595 C CA . THR A 1 200 ? 22.766 13.492 20.562 1 94.38 200 THR A CA 1
ATOM 1596 C C . THR A 1 200 ? 21.75 14.203 21.453 1 94.38 200 THR A C 1
ATOM 1598 O O . THR A 1 200 ? 21.375 13.688 22.516 1 94.38 200 THR A O 1
ATOM 1601 N N . GLU A 1 201 ? 21.438 15.336 21.031 1 90.62 201 GLU A N 1
ATOM 1602 C CA . GLU A 1 201 ? 20.453 16.109 21.781 1 90.62 201 GLU A CA 1
ATOM 1603 C C . GLU A 1 201 ? 19.094 15.398 21.797 1 90.62 201 GLU A C 1
ATOM 1605 O O . GLU A 1 201 ? 18.375 15.453 22.797 1 90.62 201 GLU A O 1
ATOM 1610 N N . ASP A 1 202 ? 18.797 14.641 20.766 1 89.56 202 ASP A N 1
ATOM 1611 C CA . ASP A 1 202 ? 17.453 14.125 20.594 1 89.56 202 ASP A CA 1
ATOM 1612 C C . ASP A 1 202 ? 17.422 12.609 20.75 1 89.56 202 ASP A C 1
ATOM 1614 O O . ASP A 1 202 ? 16.344 12.023 20.953 1 89.56 202 ASP A O 1
ATOM 1618 N N . TRP A 1 203 ? 18.625 12.023 20.625 1 94.25 203 TRP A N 1
ATOM 1619 C CA . TRP A 1 203 ? 18.672 10.57 20.625 1 94.25 203 TRP A CA 1
ATOM 1620 C C . TRP A 1 203 ? 19.766 10.055 21.547 1 94.25 203 TRP A C 1
ATOM 1622 O O . TRP A 1 203 ? 20.922 10.445 21.422 1 94.25 203 TRP A O 1
ATOM 1632 N N . ASP A 1 204 ? 19.406 9.094 22.391 1 95.19 204 ASP A N 1
ATOM 1633 C CA . ASP A 1 204 ? 20.344 8.523 23.328 1 95.19 204 ASP A CA 1
ATOM 1634 C C . ASP A 1 204 ? 21.297 7.543 22.641 1 95.19 204 ASP A C 1
ATOM 1636 O O . ASP A 1 204 ? 22.484 7.484 22.969 1 95.19 204 ASP A O 1
ATOM 1640 N N . THR A 1 205 ? 20.766 6.77 21.734 1 96.75 205 THR A N 1
ATOM 1641 C CA . THR A 1 205 ? 21.562 5.77 21.047 1 96.75 205 THR A CA 1
ATOM 1642 C C . THR A 1 205 ? 21.281 5.801 19.547 1 96.75 205 THR A C 1
ATOM 1644 O O . THR A 1 205 ? 20.219 6.238 19.109 1 96.75 205 THR A O 1
ATOM 1647 N N . ARG A 1 206 ? 22.234 5.363 18.797 1 97.5 206 ARG A N 1
ATOM 1648 C CA . ARG A 1 206 ? 22.047 5.234 17.359 1 97.5 206 ARG A CA 1
ATOM 1649 C C . ARG A 1 206 ? 20.953 4.23 17.031 1 97.5 206 ARG A C 1
ATOM 1651 O O . ARG A 1 206 ? 20.172 4.434 16.094 1 97.5 206 ARG A O 1
ATOM 1658 N N . GLU A 1 207 ? 20.906 3.166 17.734 1 97.69 207 GLU A N 1
ATOM 1659 C CA . GLU A 1 207 ? 19.906 2.123 17.547 1 97.69 207 GLU A CA 1
ATOM 1660 C C . GLU A 1 207 ? 18.5 2.689 17.656 1 97.69 207 GLU A C 1
ATOM 1662 O O . GLU A 1 207 ? 17.609 2.33 16.859 1 97.69 207 GLU A O 1
ATOM 1667 N N . ALA A 1 208 ? 18.266 3.525 18.578 1 96.94 208 ALA A N 1
ATOM 1668 C CA . ALA A 1 208 ? 16.953 4.145 18.75 1 96.94 208 ALA A CA 1
ATOM 1669 C C . ALA A 1 208 ? 16.578 4.969 17.531 1 96.94 208 ALA A C 1
ATOM 1671 O O . ALA A 1 208 ? 15.422 4.93 17.078 1 96.94 208 ALA A O 1
ATOM 1672 N N . MET A 1 209 ? 17.547 5.688 17.062 1 97.56 209 MET A N 1
ATOM 1673 C CA . MET A 1 209 ? 17.297 6.508 15.875 1 97.56 209 MET A CA 1
ATOM 1674 C C . MET A 1 209 ? 17 5.637 14.664 1 97.56 209 MET A C 1
ATOM 1676 O O . MET A 1 209 ? 16.078 5.922 13.906 1 97.56 209 MET A O 1
ATOM 1680 N N . VAL A 1 210 ? 17.734 4.578 14.492 1 98.12 210 VAL A N 1
ATOM 1681 C CA . VAL A 1 210 ? 17.531 3.643 13.391 1 98.12 210 VAL A CA 1
ATOM 1682 C C . VAL A 1 210 ? 16.141 3.004 13.516 1 98.12 210 VAL A C 1
ATOM 1684 O O . VAL A 1 210 ? 15.398 2.932 12.531 1 98.12 210 VAL A O 1
ATOM 1687 N N . GLU A 1 211 ? 15.789 2.549 14.656 1 98 211 GLU A N 1
ATOM 1688 C CA . GLU A 1 211 ? 14.484 1.929 14.875 1 98 211 GLU A CA 1
ATOM 1689 C C . GLU A 1 211 ? 13.352 2.887 14.516 1 98 211 GLU A C 1
ATOM 1691 O O . GLU A 1 211 ? 12.406 2.506 13.828 1 98 211 GLU A O 1
ATOM 1696 N N . HIS A 1 212 ? 13.484 4.133 14.93 1 97.69 212 HIS A N 1
ATOM 1697 C CA . HIS A 1 212 ? 12.438 5.121 14.68 1 97.69 212 HIS A CA 1
ATOM 1698 C C . HIS A 1 212 ? 12.281 5.398 13.188 1 97.69 212 HIS A C 1
ATOM 1700 O O . HIS A 1 212 ? 11.18 5.316 12.648 1 97.69 212 HIS A O 1
ATOM 1706 N N . PHE A 1 213 ? 13.367 5.633 12.477 1 98.12 213 PHE A N 1
ATOM 1707 C CA . PHE A 1 213 ? 13.273 6.148 11.117 1 98.12 213 PHE A CA 1
ATOM 1708 C C . PHE A 1 213 ? 13.227 5.004 10.109 1 98.12 213 PHE A C 1
ATOM 1710 O O . PHE A 1 213 ? 12.586 5.121 9.062 1 98.12 213 PHE A O 1
ATOM 1717 N N . ARG A 1 214 ? 13.914 3.85 10.422 1 98.06 214 ARG A N 1
ATOM 1718 C CA . ARG A 1 214 ? 14.094 2.818 9.406 1 98.06 214 ARG A CA 1
ATOM 1719 C C . ARG A 1 214 ? 13.141 1.652 9.633 1 98.06 214 ARG A C 1
ATOM 1721 O O . ARG A 1 214 ? 12.719 0.995 8.68 1 98.06 214 ARG A O 1
ATOM 1728 N N . GLU A 1 215 ? 12.781 1.385 10.836 1 97.12 215 GLU A N 1
ATOM 1729 C CA . GLU A 1 215 ? 11.938 0.236 11.141 1 97.12 215 GLU A CA 1
ATOM 1730 C C . GLU A 1 215 ? 10.469 0.649 11.266 1 97.12 215 GLU A C 1
ATOM 1732 O O . GLU A 1 215 ? 9.594 0.063 10.633 1 97.12 215 GLU A O 1
ATOM 1737 N N . HIS A 1 216 ? 10.203 1.657 12.055 1 97.56 216 HIS A N 1
ATOM 1738 C CA . HIS A 1 216 ? 8.82 2.086 12.258 1 97.56 216 HIS A CA 1
ATOM 1739 C C . HIS A 1 216 ? 8.391 3.078 11.18 1 97.56 216 HIS A C 1
ATOM 1741 O O . HIS A 1 216 ? 7.328 2.922 10.578 1 97.56 216 HIS A O 1
ATOM 1747 N N . GLY A 1 217 ? 9.336 4.117 10.938 1 97.75 217 GLY A N 1
ATOM 1748 C CA . GLY A 1 217 ? 9.023 5.102 9.922 1 97.75 217 GLY A CA 1
ATOM 1749 C C . GLY A 1 217 ? 7.637 5.699 10.078 1 97.75 217 GLY A C 1
ATOM 1750 O O . GLY A 1 217 ? 7.266 6.141 11.172 1 97.75 217 GLY A O 1
ATOM 1751 N N . THR A 1 218 ? 6.914 5.809 8.992 1 98.56 218 THR A N 1
ATOM 1752 C CA . THR A 1 218 ? 5.539 6.297 8.961 1 98.56 218 THR A CA 1
ATOM 1753 C C . THR A 1 218 ? 4.555 5.137 8.844 1 98.56 218 THR A C 1
ATOM 1755 O O . THR A 1 218 ? 4.625 4.348 7.902 1 98.56 218 THR A O 1
ATOM 1758 N N . LEU A 1 219 ? 3.711 5.02 9.844 1 98.81 219 LEU A N 1
ATOM 1759 C CA . LEU A 1 219 ? 2.637 4.035 9.781 1 98.81 219 LEU A CA 1
ATOM 1760 C C . LEU A 1 219 ? 1.536 4.484 8.828 1 98.81 219 LEU A C 1
ATOM 1762 O O . LEU A 1 219 ? 0.915 5.527 9.039 1 98.81 219 LEU A O 1
ATOM 1766 N N . LEU A 1 220 ? 1.346 3.771 7.773 1 98.94 220 LEU A N 1
ATOM 1767 C CA . LEU A 1 220 ? 0.272 4.031 6.82 1 98.94 220 LEU A CA 1
ATOM 1768 C C . LEU A 1 220 ? -0.872 3.041 7.004 1 98.94 220 LEU A C 1
ATOM 1770 O O . LEU A 1 220 ? -0.662 1.826 6.961 1 98.94 220 LEU A O 1
ATOM 1774 N N . THR A 1 221 ? -2.07 3.477 7.312 1 98.94 221 THR A N 1
ATOM 1775 C CA . THR A 1 221 ? -3.297 2.689 7.297 1 98.94 221 THR A CA 1
ATOM 1776 C C . THR A 1 221 ? -4.223 3.152 6.176 1 98.94 221 THR A C 1
ATOM 1778 O O . THR A 1 221 ? -4.484 4.348 6.035 1 98.94 221 THR A O 1
ATOM 1781 N N . VAL A 1 222 ? -4.66 2.213 5.352 1 98.94 222 VAL A N 1
ATOM 1782 C CA . VAL A 1 222 ? -5.523 2.547 4.227 1 98.94 222 VAL A CA 1
ATOM 1783 C C . VAL A 1 222 ? -6.906 1.935 4.441 1 98.94 222 VAL A C 1
ATOM 1785 O O . VAL A 1 222 ? -7.035 0.723 4.629 1 98.94 222 VAL A O 1
ATOM 1788 N N . GLY A 1 223 ? -7.895 2.783 4.504 1 98.94 223 GLY A N 1
ATOM 1789 C CA . GLY A 1 223 ? -9.289 2.365 4.574 1 98.94 223 GLY A CA 1
ATOM 1790 C C . GLY A 1 223 ? -10.047 2.59 3.281 1 98.94 223 GLY A C 1
ATOM 1791 O O . GLY A 1 223 ? -9.719 3.502 2.518 1 98.94 223 GLY A O 1
ATOM 1792 N N . VAL A 1 224 ? -11.047 1.755 3.01 1 98.94 224 VAL A N 1
ATOM 1793 C CA . VAL A 1 224 ? -11.953 1.895 1.875 1 98.94 224 VAL A CA 1
ATOM 1794 C C . VAL A 1 224 ? -13.383 2.041 2.375 1 98.94 224 VAL A C 1
ATOM 1796 O O . VAL A 1 224 ? -13.828 1.287 3.246 1 98.94 224 VAL A O 1
ATOM 1799 N N . ALA A 1 225 ? -14.047 3.049 1.896 1 98.69 225 ALA A N 1
ATOM 1800 C CA . ALA A 1 225 ? -15.453 3.242 2.221 1 98.69 225 ALA A CA 1
ATOM 1801 C C . ALA A 1 225 ? -16.344 2.336 1.373 1 98.69 225 ALA A C 1
ATOM 1803 O O . ALA A 1 225 ? -16.312 2.404 0.142 1 98.69 225 ALA A O 1
ATOM 1804 N N . PRO A 1 226 ? -17.156 1.491 1.978 1 96.44 226 PRO A N 1
ATOM 1805 C CA . PRO A 1 226 ? -18.016 0.616 1.187 1 96.44 226 PRO A CA 1
ATOM 1806 C C . PRO A 1 226 ? -19.156 1.376 0.492 1 96.44 226 PRO A C 1
ATOM 1808 O O . PRO A 1 226 ? -19.531 2.467 0.931 1 96.44 226 PRO A O 1
ATOM 1811 N N . MET B 1 1 ? 2.436 -26.281 -25.453 1 67.56 1 MET B N 1
ATOM 1812 C CA . MET B 1 1 ? 2.457 -26.75 -24.062 1 67.56 1 MET B CA 1
ATOM 1813 C C . MET B 1 1 ? 1.558 -25.891 -23.188 1 67.56 1 MET B C 1
ATOM 1815 O O . MET B 1 1 ? 1.436 -24.688 -23.406 1 67.56 1 MET B O 1
ATOM 1819 N N . SER B 1 2 ? 0.848 -26.625 -22.328 1 77.94 2 SER B N 1
ATOM 1820 C CA . SER B 1 2 ? -0.027 -25.875 -21.422 1 77.94 2 SER B CA 1
ATOM 1821 C C . SER B 1 2 ? 0.771 -25.188 -20.328 1 77.94 2 SER B C 1
ATOM 1823 O O . SER B 1 2 ? 1.932 -25.531 -20.094 1 77.94 2 SER B O 1
ATOM 1825 N N . VAL B 1 3 ? 0.272 -24.141 -19.734 1 77.75 3 VAL B N 1
ATOM 1826 C CA . VAL B 1 3 ? 0.88 -23.453 -18.609 1 77.75 3 VAL B CA 1
ATOM 1827 C C . VAL B 1 3 ? 1.263 -24.453 -17.531 1 77.75 3 VAL B C 1
ATOM 1829 O O . VAL B 1 3 ? 2.391 -24.453 -17.031 1 77.75 3 VAL B O 1
ATOM 1832 N N . ARG B 1 4 ? 0.472 -25.406 -17.266 1 81.25 4 ARG B N 1
ATOM 1833 C CA . ARG B 1 4 ? 0.679 -26.422 -16.234 1 81.25 4 ARG B CA 1
ATOM 1834 C C . ARG B 1 4 ? 1.912 -27.266 -16.531 1 81.25 4 ARG B C 1
ATOM 1836 O O . ARG B 1 4 ? 2.721 -27.531 -15.648 1 81.25 4 ARG B O 1
ATOM 1843 N N . GLU B 1 5 ? 2.023 -27.656 -17.719 1 79.62 5 GLU B N 1
ATOM 1844 C CA . GLU B 1 5 ? 3.129 -28.516 -18.125 1 79.62 5 GLU B CA 1
ATOM 1845 C C . GLU B 1 5 ? 4.469 -27.797 -18 1 79.62 5 GLU B C 1
ATOM 1847 O O . GLU B 1 5 ? 5.469 -28.406 -17.609 1 79.62 5 GLU B O 1
ATOM 1852 N N . GLU B 1 6 ? 4.418 -26.562 -18.375 1 78.56 6 GLU B N 1
ATOM 1853 C CA . GLU B 1 6 ? 5.637 -25.766 -18.266 1 78.56 6 GLU B CA 1
ATOM 1854 C C . GLU B 1 6 ? 6.094 -25.656 -16.812 1 78.56 6 GLU B C 1
ATOM 1856 O O . GLU B 1 6 ? 7.27 -25.859 -16.5 1 78.56 6 GLU B O 1
ATOM 1861 N N . PHE B 1 7 ? 5.242 -25.422 -15.922 1 83.69 7 PHE B N 1
ATOM 1862 C CA . PHE B 1 7 ? 5.605 -25.234 -14.523 1 83.69 7 PHE B CA 1
ATOM 1863 C C . PHE B 1 7 ? 5.926 -26.578 -13.867 1 83.69 7 PHE B C 1
ATOM 1865 O O . PHE B 1 7 ? 6.715 -26.641 -12.922 1 83.69 7 PHE B O 1
ATOM 1872 N N . ASP B 1 8 ? 5.363 -27.641 -14.391 1 83.62 8 ASP B N 1
ATOM 1873 C CA . ASP B 1 8 ? 5.77 -28.969 -13.93 1 83.62 8 ASP B CA 1
ATOM 1874 C C . ASP B 1 8 ? 7.246 -29.219 -14.219 1 83.62 8 ASP B C 1
ATOM 1876 O O . ASP B 1 8 ? 7.973 -29.734 -13.359 1 83.62 8 ASP B O 1
ATOM 1880 N N . GLU B 1 9 ? 7.566 -28.828 -15.406 1 82.25 9 GLU B N 1
ATOM 1881 C CA . GLU B 1 9 ? 8.969 -29 -15.789 1 82.25 9 GLU B CA 1
ATOM 1882 C C . GLU B 1 9 ? 9.883 -28.141 -14.93 1 82.25 9 GLU B C 1
ATOM 1884 O O . GLU B 1 9 ? 10.945 -28.594 -14.5 1 82.25 9 GLU B O 1
ATOM 1889 N N . TRP B 1 10 ? 9.5 -26.922 -14.742 1 81.06 10 TRP B N 1
ATOM 1890 C CA . TRP B 1 10 ? 10.289 -26.016 -13.914 1 81.06 10 TRP B CA 1
ATOM 1891 C C . TRP B 1 10 ? 10.469 -26.578 -12.508 1 81.06 10 TRP B C 1
ATOM 1893 O O . TRP B 1 10 ? 11.562 -26.531 -11.953 1 81.06 10 TRP B O 1
ATOM 1903 N N . ALA B 1 11 ? 9.445 -27.094 -11.922 1 80.75 11 ALA B N 1
ATOM 1904 C CA . ALA B 1 11 ? 9.477 -27.672 -10.578 1 80.75 11 ALA B CA 1
ATOM 1905 C C . ALA B 1 11 ? 10.406 -28.891 -10.531 1 80.75 11 ALA B C 1
ATOM 1907 O O . ALA B 1 11 ? 11.18 -29.031 -9.586 1 80.75 11 ALA B O 1
ATOM 1908 N N . ALA B 1 12 ? 10.328 -29.688 -11.539 1 82.12 12 ALA B N 1
ATOM 1909 C CA . ALA B 1 12 ? 11.133 -30.906 -11.602 1 82.12 12 ALA B CA 1
ATOM 1910 C C . ALA B 1 12 ? 12.625 -30.578 -11.656 1 82.12 12 ALA B C 1
ATOM 1912 O O . ALA B 1 12 ? 13.453 -31.328 -11.125 1 82.12 12 ALA B O 1
ATOM 1913 N N . ASP B 1 13 ? 12.883 -29.406 -12.227 1 84.19 13 ASP B N 1
ATOM 1914 C CA . ASP B 1 13 ? 14.266 -28.984 -12.398 1 84.19 13 ASP B CA 1
ATOM 1915 C C . ASP B 1 13 ? 14.742 -28.172 -11.195 1 84.19 13 ASP B C 1
ATOM 1917 O O . ASP B 1 13 ? 15.883 -27.703 -11.172 1 84.19 13 ASP B O 1
ATOM 1921 N N . GLY B 1 14 ? 13.906 -27.984 -10.195 1 81 14 GLY B N 1
ATOM 1922 C CA . GLY B 1 14 ? 14.266 -27.234 -8.992 1 81 14 GLY B CA 1
ATOM 1923 C C . GLY B 1 14 ? 14.258 -25.734 -9.203 1 81 14 GLY B C 1
ATOM 1924 O O . GLY B 1 14 ? 14.797 -24.984 -8.375 1 81 14 GLY B O 1
ATOM 1925 N N . ARG B 1 15 ? 13.734 -25.344 -10.211 1 83.38 15 ARG B N 1
ATOM 1926 C CA . ARG B 1 15 ? 13.75 -23.922 -10.562 1 83.38 15 ARG B CA 1
ATOM 1927 C C . ARG B 1 15 ? 12.742 -23.141 -9.719 1 83.38 15 ARG B C 1
ATOM 1929 O O . ARG B 1 15 ? 12.742 -21.906 -9.727 1 83.38 15 ARG B O 1
ATOM 1936 N N . ASP B 1 16 ? 11.906 -23.844 -8.961 1 83.31 16 ASP B N 1
ATOM 1937 C CA . ASP B 1 16 ? 10.914 -23.203 -8.102 1 83.31 16 ASP B CA 1
ATOM 1938 C C . ASP B 1 16 ? 11.586 -22.422 -6.973 1 83.31 16 ASP B C 1
ATOM 1940 O O . ASP B 1 16 ? 11.133 -21.328 -6.605 1 83.31 16 ASP B O 1
ATOM 1944 N N . ARG B 1 17 ? 12.695 -22.875 -6.461 1 86.69 17 ARG B N 1
ATOM 1945 C CA . ARG B 1 17 ? 13.406 -22.188 -5.395 1 86.69 17 ARG B CA 1
ATOM 1946 C C . ARG B 1 17 ? 14.102 -20.938 -5.926 1 86.69 17 ARG B C 1
ATOM 1948 O O . ARG B 1 17 ? 14.188 -19.922 -5.227 1 86.69 17 ARG B O 1
ATOM 1955 N N . GLY B 1 18 ? 14.648 -21.062 -7.078 1 86.75 18 GLY B N 1
ATOM 1956 C CA . GLY B 1 18 ? 15.219 -19.891 -7.715 1 86.75 18 GLY B CA 1
ATOM 1957 C C . GLY B 1 18 ? 14.203 -18.781 -7.965 1 86.75 18 GLY B C 1
ATOM 1958 O O . GLY B 1 18 ? 14.492 -17.609 -7.754 1 86.75 18 GLY B O 1
ATOM 1959 N N . MET B 1 19 ? 13.039 -19.141 -8.359 1 89.19 19 MET B N 1
ATOM 1960 C CA . MET B 1 19 ? 11.945 -18.188 -8.562 1 89.19 19 MET B CA 1
ATOM 1961 C C . MET B 1 19 ? 11.562 -17.531 -7.246 1 89.19 19 MET B C 1
ATOM 1963 O O . MET B 1 19 ? 11.375 -16.312 -7.191 1 89.19 19 MET B O 1
ATOM 1967 N N . GLU B 1 20 ? 11.43 -18.359 -6.215 1 92.44 20 GLU B N 1
ATOM 1968 C CA . GLU B 1 20 ? 11.125 -17.828 -4.891 1 92.44 20 GLU B CA 1
ATOM 1969 C C . GLU B 1 20 ? 12.117 -16.75 -4.48 1 92.44 20 GLU B C 1
ATOM 1971 O O . GLU B 1 20 ? 11.719 -15.68 -4.027 1 92.44 20 GLU B O 1
ATOM 1976 N N . GLU B 1 21 ? 13.383 -17.047 -4.668 1 93.62 21 GLU B N 1
ATOM 1977 C CA . GLU B 1 21 ? 14.422 -16.078 -4.297 1 93.62 21 GLU B CA 1
ATOM 1978 C C . GLU B 1 21 ? 14.273 -14.773 -5.07 1 93.62 21 GLU B C 1
ATOM 1980 O O . GLU B 1 21 ? 14.352 -13.695 -4.488 1 93.62 21 GLU B O 1
ATOM 1985 N N . ARG B 1 22 ? 14.07 -14.883 -6.328 1 94 22 ARG B N 1
ATOM 1986 C CA . ARG B 1 22 ? 13.93 -13.703 -7.176 1 94 22 ARG B CA 1
ATOM 1987 C C . ARG B 1 22 ? 12.648 -12.938 -6.848 1 94 22 ARG B C 1
ATOM 1989 O O . ARG B 1 22 ? 12.672 -11.711 -6.707 1 94 22 ARG B O 1
ATOM 1996 N N . HIS B 1 23 ? 11.516 -13.656 -6.684 1 96.75 23 HIS B N 1
ATOM 1997 C CA . HIS B 1 23 ? 10.227 -13.023 -6.41 1 96.75 23 HIS B CA 1
ATOM 1998 C C . HIS B 1 23 ? 10.219 -12.367 -5.031 1 96.75 23 HIS B C 1
ATOM 2000 O O . HIS B 1 23 ? 9.547 -11.359 -4.824 1 96.75 23 HIS B O 1
ATOM 2006 N N . TRP B 1 24 ? 11 -12.938 -4.125 1 97 24 TRP B N 1
ATOM 2007 C CA . TRP B 1 24 ? 11 -12.461 -2.746 1 97 24 TRP B CA 1
ATOM 2008 C C . TRP B 1 24 ? 11.516 -11.023 -2.672 1 97 24 TRP B C 1
ATOM 2010 O O . TRP B 1 24 ? 11.172 -10.281 -1.748 1 97 24 TRP B O 1
ATOM 2020 N N . HIS B 1 25 ? 12.367 -10.602 -3.691 1 97.62 25 HIS B N 1
ATOM 2021 C CA . HIS B 1 25 ? 12.906 -9.25 -3.723 1 97.62 25 HIS B CA 1
ATOM 2022 C C . HIS B 1 25 ? 11.805 -8.211 -3.568 1 97.62 25 HIS B C 1
ATOM 2024 O O . HIS B 1 25 ? 12 -7.191 -2.9 1 97.62 25 HIS B O 1
ATOM 2030 N N . THR B 1 26 ? 10.625 -8.508 -4.121 1 98.38 26 THR B N 1
ATOM 2031 C CA . THR B 1 26 ? 9.562 -7.508 -4.09 1 98.38 26 THR B CA 1
ATOM 2032 C C . THR B 1 26 ? 8.336 -8.047 -3.352 1 98.38 26 THR B C 1
ATOM 2034 O O . THR B 1 26 ? 7.582 -7.281 -2.748 1 98.38 26 THR B O 1
ATOM 2037 N N . ALA B 1 27 ? 8.125 -9.414 -3.303 1 98.38 27 ALA B N 1
ATOM 2038 C CA . ALA B 1 27 ? 6.965 -10.023 -2.652 1 98.38 27 ALA B CA 1
ATOM 2039 C C . ALA B 1 27 ? 6.906 -9.641 -1.175 1 98.38 27 ALA B C 1
ATOM 2041 O O . ALA B 1 27 ? 5.828 -9.383 -0.636 1 98.38 27 ALA B O 1
ATOM 2042 N N . LYS B 1 28 ? 8.039 -9.578 -0.518 1 97.81 28 LYS B N 1
ATOM 2043 C CA . LYS B 1 28 ? 8.086 -9.297 0.916 1 97.81 28 LYS B CA 1
ATOM 2044 C C . LYS B 1 28 ? 7.504 -7.922 1.226 1 97.81 28 LYS B C 1
ATOM 2046 O O . LYS B 1 28 ? 6.863 -7.73 2.26 1 97.81 28 LYS B O 1
ATOM 2051 N N . HIS B 1 29 ? 7.723 -6.961 0.305 1 98 29 HIS B N 1
ATOM 2052 C CA . HIS B 1 29 ? 7.211 -5.609 0.511 1 98 29 HIS B CA 1
ATOM 2053 C C . HIS B 1 29 ? 5.699 -5.559 0.328 1 98 29 HIS B C 1
ATOM 2055 O O . HIS B 1 29 ? 5.008 -4.824 1.037 1 98 29 HIS B O 1
ATOM 2061 N N . ALA B 1 30 ? 5.145 -6.309 -0.643 1 98.56 30 ALA B N 1
ATOM 2062 C CA . ALA B 1 30 ? 3.697 -6.402 -0.818 1 98.56 30 ALA B CA 1
ATOM 2063 C C . ALA B 1 30 ? 3.047 -7.121 0.362 1 98.56 30 ALA B C 1
ATOM 2065 O O . ALA B 1 30 ? 2.035 -6.656 0.896 1 98.56 30 ALA B O 1
ATOM 2066 N N . LEU B 1 31 ? 3.65 -8.242 0.81 1 98.56 31 LEU B N 1
ATOM 2067 C CA . LEU B 1 31 ? 3.125 -9.039 1.908 1 98.56 31 LEU B CA 1
ATOM 2068 C C . LEU B 1 31 ? 3.096 -8.242 3.205 1 98.56 31 LEU B C 1
ATOM 2070 O O . LEU B 1 31 ? 2.162 -8.367 3.998 1 98.56 31 LEU B O 1
ATOM 2074 N N . ALA B 1 32 ? 4.055 -7.395 3.389 1 97.56 32 ALA B N 1
ATOM 2075 C CA . ALA B 1 32 ? 4.176 -6.613 4.617 1 97.56 32 ALA B CA 1
ATOM 2076 C C . ALA B 1 32 ? 3.031 -5.613 4.742 1 97.56 32 ALA B C 1
ATOM 2078 O O . ALA B 1 32 ? 2.77 -5.09 5.828 1 97.56 32 ALA B O 1
ATOM 2079 N N . ARG B 1 33 ? 2.363 -5.336 3.666 1 98.38 33 ARG B N 1
ATOM 2080 C CA . ARG B 1 33 ? 1.291 -4.348 3.654 1 98.38 33 ARG B CA 1
ATOM 2081 C C . ARG B 1 33 ? -0.043 -4.977 4.039 1 98.38 33 ARG B C 1
ATOM 2083 O O . ARG B 1 33 ? -1.008 -4.27 4.336 1 98.38 33 ARG B O 1
ATOM 2090 N N . MET B 1 34 ? -0.163 -6.281 3.92 1 98.62 34 MET B N 1
ATOM 2091 C CA . MET B 1 34 ? -1.443 -6.965 4.094 1 98.62 34 MET B CA 1
ATOM 2092 C C . MET B 1 34 ? -1.925 -6.863 5.535 1 98.62 34 MET B C 1
ATOM 2094 O O . MET B 1 34 ? -1.161 -7.121 6.469 1 98.62 34 MET B O 1
ATOM 2098 N N . PRO B 1 35 ? -3.166 -6.508 5.734 1 98 35 PRO B N 1
ATOM 2099 C CA . PRO B 1 35 ? -3.693 -6.355 7.09 1 98 35 PRO B CA 1
ATOM 2100 C C . PRO B 1 35 ? -4.234 -7.66 7.664 1 98 35 PRO B C 1
ATOM 2102 O O . PRO B 1 35 ? -5.355 -7.695 8.18 1 98 35 PRO B O 1
ATOM 2105 N N . ILE B 1 36 ? -3.453 -8.688 7.676 1 98.25 36 ILE B N 1
ATOM 2106 C CA . ILE B 1 36 ? -3.875 -10.008 8.141 1 98.25 36 ILE B CA 1
ATOM 2107 C C . ILE B 1 36 ? -4.039 -9.992 9.656 1 98.25 36 ILE B C 1
ATOM 2109 O O . ILE B 1 36 ? -3.164 -9.508 10.375 1 98.25 36 ILE B O 1
ATOM 2113 N N . GLU B 1 37 ? -5.164 -10.453 10.102 1 97.12 37 GLU B N 1
ATOM 2114 C CA . GLU B 1 37 ? -5.43 -10.578 11.531 1 97.12 37 GLU B CA 1
ATOM 2115 C C . GLU B 1 37 ? -5.301 -12.031 11.992 1 97.12 37 GLU B C 1
ATOM 2117 O O . GLU B 1 37 ? -5.426 -12.953 11.195 1 97.12 37 GLU B O 1
ATOM 2122 N N . GLU B 1 38 ? -5.078 -12.102 13.281 1 96.06 38 GLU B N 1
ATOM 2123 C CA . GLU B 1 38 ? -4.98 -13.43 13.883 1 96.06 38 GLU B CA 1
ATOM 2124 C C . GLU B 1 38 ? -6.25 -14.242 13.633 1 96.06 38 GLU B C 1
ATOM 2126 O O . GLU B 1 38 ? -7.359 -13.727 13.766 1 96.06 38 GLU B O 1
ATOM 2131 N N . GLY B 1 39 ? -6.07 -15.539 13.188 1 96.19 39 GLY B N 1
ATOM 2132 C CA . GLY B 1 39 ? -7.195 -16.438 13.016 1 96.19 39 GLY B CA 1
ATOM 2133 C C . GLY B 1 39 ? -7.785 -16.406 11.625 1 96.19 39 GLY B C 1
ATOM 2134 O O . GLY B 1 39 ? -8.617 -17.25 11.273 1 96.19 39 GLY B O 1
ATOM 2135 N N . GLU B 1 40 ? -7.32 -15.523 10.773 1 98.5 40 GLU B N 1
ATOM 2136 C CA . GLU B 1 40 ? -7.895 -15.359 9.445 1 98.5 40 GLU B CA 1
ATOM 2137 C C . GLU B 1 40 ? -7.371 -16.422 8.484 1 98.5 40 GLU B C 1
ATOM 2139 O O . GLU B 1 40 ? -6.355 -17.062 8.75 1 98.5 40 GLU B O 1
ATOM 2144 N N . THR B 1 41 ? -8.156 -16.625 7.438 1 98.81 41 THR B N 1
ATOM 2145 C CA . THR B 1 41 ? -7.812 -17.562 6.379 1 98.81 41 THR B CA 1
ATOM 2146 C C . THR B 1 41 ? -7.305 -16.828 5.141 1 98.81 41 THR B C 1
ATOM 2148 O O . THR B 1 41 ? -7.961 -15.898 4.652 1 98.81 41 THR B O 1
ATOM 2151 N N . VAL B 1 42 ? -6.129 -17.25 4.645 1 98.88 42 VAL B N 1
ATOM 2152 C CA . VAL B 1 42 ? -5.512 -16.547 3.52 1 98.88 42 VAL B CA 1
ATOM 2153 C C . VAL B 1 42 ? -5.199 -17.547 2.406 1 98.88 42 VAL B C 1
ATOM 2155 O O . VAL B 1 42 ? -5.047 -18.75 2.66 1 98.88 42 VAL B O 1
ATOM 2158 N N . LEU B 1 43 ? -5.164 -17.047 1.154 1 98.88 43 LEU B N 1
ATOM 2159 C CA . LEU B 1 43 ? -4.902 -17.875 -0.017 1 98.88 43 LEU B CA 1
ATOM 2160 C C . LEU B 1 43 ? -3.768 -17.281 -0.853 1 98.88 43 LEU B C 1
ATOM 2162 O O . LEU B 1 43 ? -3.793 -16.109 -1.196 1 98.88 43 LEU B O 1
ATOM 2166 N N . ASP B 1 44 ? -2.752 -18.047 -1.076 1 98.81 44 ASP B N 1
ATOM 2167 C CA . ASP B 1 44 ? -1.697 -17.797 -2.053 1 98.81 44 ASP B CA 1
ATOM 2168 C C . ASP B 1 44 ? -2.039 -18.406 -3.406 1 98.81 44 ASP B C 1
ATOM 2170 O O . ASP B 1 44 ? -1.863 -19.609 -3.605 1 98.81 44 ASP B O 1
ATOM 2174 N N . LEU B 1 45 ? -2.527 -17.609 -4.355 1 98.69 45 LEU B N 1
ATOM 2175 C CA . LEU B 1 45 ? -2.984 -18.047 -5.668 1 98.69 45 LEU B CA 1
ATOM 2176 C C . LEU B 1 45 ? -1.82 -18.125 -6.648 1 98.69 45 LEU B C 1
ATOM 2178 O O . LEU B 1 45 ? -1.171 -17.125 -6.941 1 98.69 45 LEU B O 1
ATOM 2182 N N . GLY B 1 46 ? -1.595 -19.281 -7.285 1 97.88 46 GLY B N 1
ATOM 2183 C CA . GLY B 1 46 ? -0.348 -19.531 -7.988 1 97.88 46 GLY B CA 1
ATOM 2184 C C . GLY B 1 46 ? 0.853 -19.625 -7.066 1 97.88 46 GLY B C 1
ATOM 2185 O O . GLY B 1 46 ? 1.834 -18.891 -7.25 1 97.88 46 GLY B O 1
ATOM 2186 N N . CYS B 1 47 ? 0.885 -20.578 -6.195 1 97.69 47 CYS B N 1
ATOM 2187 C CA . CYS B 1 47 ? 1.714 -20.5 -4.996 1 97.69 47 CYS B CA 1
ATOM 2188 C C . CYS B 1 47 ? 3.143 -20.953 -5.289 1 97.69 47 CYS B C 1
ATOM 2190 O O . CYS B 1 47 ? 4.051 -20.688 -4.5 1 97.69 47 CYS B O 1
ATOM 2192 N N . GLY B 1 48 ? 3.396 -21.734 -6.445 1 96.44 48 GLY B N 1
ATOM 2193 C CA . GLY B 1 48 ? 4.738 -22.219 -6.703 1 96.44 48 GLY B CA 1
ATOM 2194 C C . GLY B 1 48 ? 5.324 -23 -5.535 1 96.44 48 GLY B C 1
ATOM 2195 O O . GLY B 1 48 ? 4.707 -23.938 -5.039 1 96.44 48 GLY B O 1
ATOM 2196 N N . SER B 1 49 ? 6.406 -22.516 -5 1 95.5 49 SER B N 1
ATOM 2197 C CA . SER B 1 49 ? 7.09 -23.188 -3.898 1 95.5 49 SER B CA 1
ATOM 2198 C C . SER B 1 49 ? 6.312 -23.031 -2.594 1 95.5 49 SER B C 1
ATOM 2200 O O . SER B 1 49 ? 6.66 -23.641 -1.584 1 95.5 49 SER B O 1
ATOM 2202 N N . GLY B 1 50 ? 5.336 -22.172 -2.562 1 97.81 50 GLY B N 1
ATOM 2203 C CA . GLY B 1 50 ? 4.512 -21.969 -1.377 1 97.81 50 GLY B CA 1
ATOM 2204 C C . GLY B 1 50 ? 5.078 -20.953 -0.418 1 97.81 50 GLY B C 1
ATOM 2205 O O . GLY B 1 50 ? 4.605 -20.812 0.714 1 97.81 50 GLY B O 1
ATOM 2206 N N . TYR B 1 51 ? 6.086 -20.172 -0.781 1 97.38 51 TYR B N 1
ATOM 2207 C CA . TYR B 1 51 ? 6.781 -19.266 0.117 1 97.38 51 TYR B CA 1
ATOM 2208 C C . TYR B 1 51 ? 5.832 -18.203 0.667 1 97.38 51 TYR B C 1
ATOM 2210 O O . TYR B 1 51 ? 5.926 -17.828 1.836 1 97.38 51 TYR B O 1
ATOM 2218 N N . ALA B 1 52 ? 4.918 -17.734 -0.153 1 98.44 52 ALA B N 1
ATOM 2219 C CA . ALA B 1 52 ? 4.027 -16.656 0.286 1 98.44 52 ALA B CA 1
ATOM 2220 C C . ALA B 1 52 ? 3.018 -17.172 1.309 1 98.44 52 ALA B C 1
ATOM 2222 O O . ALA B 1 52 ? 2.727 -16.5 2.297 1 98.44 52 ALA B O 1
ATOM 2223 N N . ALA B 1 53 ? 2.457 -18.344 1.079 1 98.5 53 ALA B N 1
ATOM 2224 C CA . ALA B 1 53 ? 1.557 -18.953 2.061 1 98.5 53 ALA B CA 1
ATOM 2225 C C . ALA B 1 53 ? 2.246 -19.109 3.412 1 98.5 53 ALA B C 1
ATOM 2227 O O . ALA B 1 53 ? 1.679 -18.75 4.449 1 98.5 53 ALA B O 1
ATOM 2228 N N . ARG B 1 54 ? 3.459 -19.609 3.4 1 98.06 54 ARG B N 1
ATOM 2229 C CA . ARG B 1 54 ? 4.223 -19.781 4.633 1 98.06 54 ARG B CA 1
ATOM 2230 C C . ARG B 1 54 ? 4.477 -18.453 5.316 1 98.06 54 ARG B C 1
ATOM 2232 O O . ARG B 1 54 ? 4.352 -18.344 6.539 1 98.06 54 ARG B O 1
ATOM 2239 N N . ALA B 1 55 ? 4.793 -17.438 4.531 1 97.62 55 ALA B N 1
ATOM 2240 C CA . ALA B 1 55 ? 5.062 -16.109 5.086 1 97.62 55 ALA B CA 1
ATOM 2241 C C . ALA B 1 55 ? 3.803 -15.508 5.711 1 97.62 55 ALA B C 1
ATOM 2243 O O . ALA B 1 55 ? 3.861 -14.914 6.789 1 97.62 55 ALA B O 1
ATOM 2244 N N . MET B 1 56 ? 2.641 -15.648 5.055 1 97.88 56 MET B N 1
ATOM 2245 C CA . MET B 1 56 ? 1.391 -15.094 5.562 1 97.88 56 MET B CA 1
ATOM 2246 C C . MET B 1 56 ? 0.982 -15.766 6.867 1 97.88 56 MET B C 1
ATOM 2248 O O . MET B 1 56 ? 0.407 -15.125 7.75 1 97.88 56 MET B O 1
ATOM 2252 N N . GLN B 1 57 ? 1.291 -17.047 6.961 1 95.69 57 GLN B N 1
ATOM 2253 C CA . GLN B 1 57 ? 0.994 -17.75 8.203 1 95.69 57 GLN B CA 1
ATOM 2254 C C . GLN B 1 57 ? 1.95 -17.328 9.312 1 95.69 57 GLN B C 1
ATOM 2256 O O . GLN B 1 57 ? 1.515 -16.953 10.398 1 95.69 57 GLN B O 1
ATOM 2261 N N . ALA B 1 58 ? 3.219 -17.359 9.094 1 92.19 58 ALA B N 1
ATOM 2262 C CA . ALA B 1 58 ? 4.242 -17.125 10.109 1 92.19 58 ALA B CA 1
ATOM 2263 C C . ALA B 1 58 ? 4.309 -15.656 10.492 1 92.19 58 ALA B C 1
ATOM 2265 O O . ALA B 1 58 ? 4.141 -15.305 11.664 1 92.19 58 ALA B O 1
ATOM 2266 N N . ALA B 1 59 ? 4.445 -14.797 9.531 1 85.19 59 ALA B N 1
ATOM 2267 C CA . ALA B 1 59 ? 4.68 -13.375 9.781 1 85.19 59 ALA B CA 1
ATOM 2268 C C . ALA B 1 59 ? 3.367 -12.594 9.789 1 85.19 59 ALA B C 1
ATOM 2270 O O . ALA B 1 59 ? 3.203 -11.648 10.562 1 85.19 59 ALA B O 1
ATOM 2271 N N . GLY B 1 60 ? 2.457 -13.047 9.039 1 85.75 60 GLY B N 1
ATOM 2272 C CA . GLY B 1 60 ? 1.199 -12.328 8.945 1 85.75 60 GLY B CA 1
ATOM 2273 C C . GLY B 1 60 ? 0.231 -12.664 10.062 1 85.75 60 GLY B C 1
ATOM 2274 O O . GLY B 1 60 ? -0.744 -11.938 10.289 1 85.75 60 GLY B O 1
ATOM 2275 N N . GLY B 1 61 ? 0.462 -13.82 10.633 1 88.88 61 GLY B N 1
ATOM 2276 C CA . GLY B 1 61 ? -0.357 -14.195 11.773 1 88.88 61 GLY B CA 1
ATOM 2277 C C . GLY B 1 61 ? -1.635 -14.914 11.383 1 88.88 61 GLY B C 1
ATOM 2278 O O . GLY B 1 61 ? -2.57 -15.008 12.18 1 88.88 61 GLY B O 1
ATOM 2279 N N . ALA B 1 62 ? -1.7 -15.375 10.148 1 93.88 62 ALA B N 1
ATOM 2280 C CA . ALA B 1 62 ? -2.908 -16.062 9.695 1 93.88 62 ALA B CA 1
ATOM 2281 C C . ALA B 1 62 ? -3.125 -17.359 10.469 1 93.88 62 ALA B C 1
ATOM 2283 O O . ALA B 1 62 ? -2.168 -18.062 10.781 1 93.88 62 ALA B O 1
ATOM 2284 N N . GLY B 1 63 ? -4.375 -17.672 10.734 1 95.94 63 GLY B N 1
ATOM 2285 C CA . GLY B 1 63 ? -4.707 -18.953 11.352 1 95.94 63 GLY B CA 1
ATOM 2286 C C . GLY B 1 63 ? -4.578 -20.125 10.398 1 95.94 63 GLY B C 1
ATOM 2287 O O . GLY B 1 63 ? -4.188 -21.219 10.805 1 95.94 63 GLY B O 1
ATOM 2288 N N . ARG B 1 64 ? -5 -19.906 9.164 1 98.12 64 ARG B N 1
ATOM 2289 C CA . ARG B 1 64 ? -4.898 -20.906 8.109 1 98.12 64 ARG B CA 1
ATOM 2290 C C . ARG B 1 64 ? -4.434 -20.266 6.801 1 98.12 64 ARG B C 1
ATOM 2292 O O . ARG B 1 64 ? -4.941 -19.219 6.398 1 98.12 64 ARG B O 1
ATOM 2299 N N . ALA B 1 65 ? -3.459 -20.875 6.191 1 98.75 65 ALA B N 1
ATOM 2300 C CA . ALA B 1 65 ? -2.971 -20.438 4.891 1 98.75 65 ALA B CA 1
ATOM 2301 C C . ALA B 1 65 ? -3.043 -21.547 3.859 1 98.75 65 ALA B C 1
ATOM 2303 O O . ALA B 1 65 ? -2.617 -22.672 4.129 1 98.75 65 ALA B O 1
ATOM 2304 N N . TYR B 1 66 ? -3.605 -21.234 2.713 1 98.81 66 TYR B N 1
ATOM 2305 C CA . TYR B 1 66 ? -3.641 -22.172 1.601 1 98.81 66 TYR B CA 1
ATOM 2306 C C . TYR B 1 66 ? -2.797 -21.672 0.434 1 98.81 66 TYR B C 1
ATOM 2308 O O . TYR B 1 66 ? -2.721 -20.469 0.189 1 98.81 66 TYR B O 1
ATOM 2316 N N . GLY B 1 67 ? -2.139 -22.562 -0.198 1 98.75 67 GLY B N 1
ATOM 2317 C CA . GLY B 1 67 ? -1.564 -22.328 -1.514 1 98.75 67 GLY B CA 1
ATOM 2318 C C . GLY B 1 67 ? -2.227 -23.141 -2.605 1 98.75 67 GLY B C 1
ATOM 2319 O O . GLY B 1 67 ? -2.521 -24.328 -2.412 1 98.75 67 GLY B O 1
ATOM 2320 N N . LEU B 1 68 ? -2.525 -22.531 -3.707 1 98.62 68 LEU B N 1
ATOM 2321 C CA . LEU B 1 68 ? -3.119 -23.203 -4.852 1 98.62 68 LEU B CA 1
ATOM 2322 C C . LEU B 1 68 ? -2.283 -23 -6.105 1 98.62 68 LEU B C 1
ATOM 2324 O O . LEU B 1 68 ? -1.875 -21.875 -6.402 1 98.62 68 LEU B O 1
ATOM 2328 N N . ASP B 1 69 ? -1.982 -24.094 -6.793 1 97.69 69 ASP B N 1
ATOM 2329 C CA . ASP B 1 69 ? -1.229 -24.047 -8.047 1 97.69 69 ASP B CA 1
ATOM 2330 C C . ASP B 1 69 ? -1.774 -25.062 -9.047 1 97.69 69 ASP B C 1
ATOM 2332 O O . ASP B 1 69 ? -2.256 -26.125 -8.664 1 97.69 69 ASP B O 1
ATOM 2336 N N . GLY B 1 70 ? -1.729 -24.703 -10.297 1 95.12 70 GLY B N 1
ATOM 2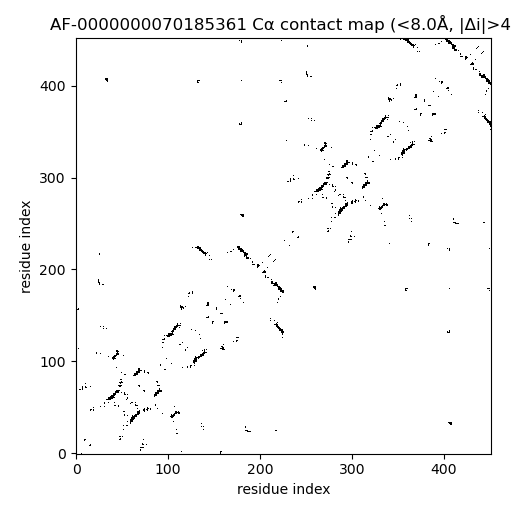337 C CA . GLY B 1 70 ? -2.186 -25.625 -11.336 1 95.12 70 GLY B CA 1
ATOM 2338 C C . GLY B 1 70 ? -1.245 -26.781 -11.555 1 95.12 70 GLY B C 1
ATOM 2339 O O . GLY B 1 70 ? -1.641 -27.812 -12.125 1 95.12 70 GLY B O 1
ATOM 2340 N N . SER B 1 71 ? 0.029 -26.688 -11.211 1 94.44 71 SER B N 1
ATOM 2341 C CA . SER B 1 71 ? 1.059 -27.703 -11.422 1 94.44 71 SER B CA 1
ATOM 2342 C C . SER B 1 71 ? 1.139 -28.656 -10.242 1 94.44 71 SER B C 1
ATOM 2344 O O . SER B 1 71 ? 1.569 -28.281 -9.148 1 94.44 71 SER B O 1
ATOM 2346 N N . PRO B 1 72 ? 0.8 -29.938 -10.438 1 95.5 72 PRO B N 1
ATOM 2347 C CA . PRO B 1 72 ? 0.921 -30.922 -9.352 1 95.5 72 PRO B CA 1
ATOM 2348 C C . PRO B 1 72 ? 2.336 -31 -8.781 1 95.5 72 PRO B C 1
ATOM 2350 O O . PRO B 1 72 ? 2.512 -31.188 -7.578 1 95.5 72 PRO B O 1
ATOM 2353 N N . GLU B 1 73 ? 3.326 -30.812 -9.664 1 95 73 GLU B N 1
ATOM 2354 C CA . GLU B 1 73 ? 4.711 -30.875 -9.195 1 95 73 GLU B CA 1
ATOM 2355 C C . GLU B 1 73 ? 5.051 -29.703 -8.281 1 95 73 GLU B C 1
ATOM 2357 O O . GLU B 1 73 ? 5.777 -29.875 -7.301 1 95 73 GLU B O 1
ATOM 2362 N N . MET B 1 74 ? 4.582 -28.516 -8.602 1 95.69 74 MET B N 1
ATOM 2363 C CA . MET B 1 74 ? 4.777 -27.359 -7.723 1 95.69 74 MET B CA 1
ATOM 2364 C C . MET B 1 74 ? 4.141 -27.609 -6.359 1 95.69 74 MET B C 1
ATOM 2366 O O . MET B 1 74 ? 4.758 -27.344 -5.328 1 95.69 74 MET B O 1
ATOM 2370 N N . VAL B 1 75 ? 2.959 -28.156 -6.355 1 97.12 75 VAL B N 1
ATOM 2371 C CA . VAL B 1 75 ? 2.23 -28.406 -5.117 1 97.12 75 VAL B CA 1
ATOM 2372 C C . VAL B 1 75 ? 2.973 -29.469 -4.293 1 97.12 75 VAL B C 1
ATOM 2374 O O . VAL B 1 75 ? 3.096 -29.328 -3.072 1 97.12 75 VAL B O 1
ATOM 2377 N N . ARG B 1 76 ? 3.432 -30.484 -4.949 1 96.31 76 ARG B N 1
ATOM 2378 C CA . ARG B 1 76 ? 4.207 -31.516 -4.27 1 96.31 76 ARG B CA 1
ATOM 2379 C C . ARG B 1 76 ? 5.43 -30.906 -3.578 1 96.31 76 ARG B C 1
ATOM 2381 O O . ARG B 1 76 ? 5.684 -31.188 -2.404 1 96.31 76 ARG B O 1
ATOM 2388 N N . ASN B 1 77 ? 6.207 -30.094 -4.332 1 96.38 77 ASN B N 1
ATOM 2389 C CA . ASN B 1 77 ? 7.371 -29.422 -3.762 1 96.38 77 ASN B CA 1
ATOM 2390 C C . ASN B 1 77 ? 6.988 -28.547 -2.578 1 96.38 77 ASN B C 1
ATOM 2392 O O . ASN B 1 77 ? 7.625 -28.594 -1.525 1 96.38 77 ASN B O 1
ATOM 2396 N N . ALA B 1 78 ? 5.941 -27.75 -2.717 1 97.44 78 ALA B N 1
ATOM 2397 C CA . ALA B 1 78 ? 5.504 -26.828 -1.664 1 97.44 78 ALA B CA 1
ATOM 2398 C C . ALA B 1 78 ? 5.184 -27.594 -0.378 1 97.44 78 ALA B C 1
ATOM 2400 O O . ALA B 1 78 ? 5.57 -27.156 0.713 1 97.44 78 ALA B O 1
ATOM 2401 N N . ARG B 1 79 ? 4.488 -28.75 -0.503 1 97.44 79 ARG B N 1
ATOM 2402 C CA . ARG B 1 79 ? 4.141 -29.594 0.646 1 97.44 79 ARG B CA 1
ATOM 2403 C C . ARG B 1 79 ? 5.391 -30.094 1.36 1 97.44 79 ARG B C 1
ATOM 2405 O O . ARG B 1 79 ? 5.398 -30.219 2.586 1 97.44 79 ARG B O 1
ATOM 2412 N N . ALA B 1 80 ? 6.379 -30.297 0.603 1 96.62 80 ALA B N 1
ATOM 2413 C CA . ALA B 1 80 ? 7.613 -30.859 1.157 1 96.62 80 ALA B CA 1
ATOM 2414 C C . ALA B 1 80 ? 8.406 -29.797 1.914 1 96.62 80 ALA B C 1
ATOM 2416 O O . ALA B 1 80 ? 9.305 -30.125 2.693 1 96.62 80 ALA B O 1
ATOM 2417 N N . TYR B 1 81 ? 8.094 -28.547 1.753 1 96.19 81 TYR B N 1
ATOM 2418 C CA . TYR B 1 81 ? 8.906 -27.469 2.312 1 96.19 81 TYR B CA 1
ATOM 2419 C C . TYR B 1 81 ? 8.375 -27.047 3.678 1 96.19 81 TYR B C 1
ATOM 2421 O O . TYR B 1 81 ? 8.961 -26.172 4.332 1 96.19 81 TYR B O 1
ATOM 2429 N N . THR B 1 82 ? 7.293 -27.625 4.168 1 96.44 82 THR B N 1
ATOM 2430 C CA . THR B 1 82 ? 6.781 -27.234 5.477 1 96.44 82 THR B CA 1
ATOM 2431 C C . THR B 1 82 ? 5.988 -28.375 6.113 1 96.44 82 THR B C 1
ATOM 2433 O O . THR B 1 82 ? 5.305 -29.125 5.414 1 96.44 82 THR B O 1
ATOM 2436 N N . ASP B 1 83 ? 6.031 -28.438 7.418 1 95.88 83 ASP B N 1
ATOM 2437 C CA . ASP B 1 83 ? 5.234 -29.375 8.203 1 95.88 83 ASP B CA 1
ATOM 2438 C C . ASP B 1 83 ? 4.211 -28.641 9.062 1 95.88 83 ASP B C 1
ATOM 2440 O O . ASP B 1 83 ? 3.598 -29.234 9.953 1 95.88 83 ASP B O 1
ATOM 2444 N N . ASP B 1 84 ? 4.141 -27.359 8.844 1 96.25 84 ASP B N 1
ATOM 2445 C CA . ASP B 1 84 ? 3.201 -26.547 9.617 1 96.25 84 ASP B CA 1
ATOM 2446 C C . ASP B 1 84 ? 1.758 -26.953 9.312 1 96.25 84 ASP B C 1
ATOM 2448 O O . ASP B 1 84 ? 1.297 -26.828 8.18 1 96.25 84 ASP B O 1
ATOM 2452 N N . PRO B 1 85 ? 1.022 -27.375 10.266 1 95.69 85 PRO B N 1
ATOM 2453 C CA . PRO B 1 85 ? -0.348 -27.828 10.008 1 95.69 85 PRO B CA 1
ATOM 2454 C C . PRO B 1 85 ? -1.279 -26.688 9.617 1 95.69 85 PRO B C 1
ATOM 2456 O O . PRO B 1 85 ? -2.391 -26.922 9.133 1 95.69 85 PRO B O 1
ATOM 2459 N N . GLY B 1 86 ? -0.904 -25.453 9.852 1 97.31 86 GLY B N 1
ATOM 2460 C CA . GLY B 1 86 ? -1.703 -24.297 9.477 1 97.31 86 GLY B CA 1
ATOM 2461 C C . GLY B 1 86 ? -1.551 -23.906 8.016 1 97.31 86 GLY B C 1
ATOM 2462 O O . GLY B 1 86 ? -2.234 -23 7.535 1 97.31 86 GLY B O 1
ATOM 2463 N N . VAL B 1 87 ? -0.653 -24.594 7.328 1 98.44 87 VAL B N 1
ATOM 2464 C CA . VAL B 1 87 ? -0.414 -24.312 5.918 1 98.44 87 VAL B CA 1
ATOM 2465 C C . VAL B 1 87 ? -0.765 -25.531 5.07 1 98.44 87 VAL B C 1
ATOM 2467 O O . VAL B 1 87 ? -0.323 -26.641 5.363 1 98.44 87 VAL B O 1
ATOM 2470 N N . GLY B 1 88 ? -1.636 -25.359 4.082 1 98.25 88 GLY B N 1
ATOM 2471 C CA . GLY B 1 88 ? -2.018 -26.422 3.172 1 98.25 88 GLY B CA 1
ATOM 2472 C C . GLY B 1 88 ? -1.882 -26.031 1.71 1 98.25 88 GLY B C 1
ATOM 2473 O O . GLY B 1 88 ? -1.956 -24.859 1.363 1 98.25 88 GLY B O 1
ATOM 2474 N N . PHE B 1 89 ? -1.692 -27.016 0.865 1 98.44 89 PHE B N 1
ATOM 2475 C CA . PHE B 1 89 ? -1.508 -26.781 -0.561 1 98.44 89 PHE B CA 1
ATOM 2476 C C . PHE B 1 89 ? -2.445 -27.641 -1.387 1 98.44 89 PHE B C 1
ATOM 2478 O O . PHE B 1 89 ? -2.662 -28.812 -1.061 1 98.44 89 PHE B O 1
ATOM 2485 N N . LEU B 1 90 ? -2.957 -27.078 -2.469 1 97.62 90 LEU B N 1
ATOM 2486 C CA . LEU B 1 90 ? -3.902 -27.797 -3.322 1 97.62 90 LEU B CA 1
ATOM 2487 C C . LEU B 1 90 ? -3.604 -27.531 -4.797 1 97.62 90 LEU B C 1
ATOM 2489 O O . LEU B 1 90 ? -3.129 -26.453 -5.16 1 97.62 90 LEU B O 1
ATOM 2493 N N . VAL B 1 91 ? -3.914 -28.594 -5.602 1 97.5 91 VAL B N 1
ATOM 2494 C CA . VAL B 1 91 ? -3.893 -28.422 -7.051 1 97.5 91 VAL B CA 1
ATOM 2495 C C . VAL B 1 91 ? -5.242 -27.891 -7.531 1 97.5 91 VAL B C 1
ATOM 2497 O O . VAL B 1 91 ? -6.293 -28.406 -7.137 1 97.5 91 VAL B O 1
ATOM 2500 N N . GLY B 1 92 ? -5.223 -26.828 -8.289 1 95.19 92 GLY B N 1
ATOM 2501 C CA . GLY B 1 92 ? -6.469 -26.281 -8.797 1 95.19 92 GLY B CA 1
ATOM 2502 C C . GLY B 1 92 ? -6.262 -25.188 -9.836 1 95.19 92 GLY B C 1
ATOM 2503 O O . GLY B 1 92 ? -5.125 -24.828 -10.141 1 95.19 92 GLY B O 1
ATOM 2504 N N . ASP B 1 93 ? -7.348 -24.828 -10.477 1 93.12 93 ASP B N 1
ATOM 2505 C CA . ASP B 1 93 ? -7.301 -23.766 -11.477 1 93.12 93 ASP B CA 1
ATOM 2506 C C . ASP B 1 93 ? -7.914 -22.469 -10.938 1 93.12 93 ASP B C 1
ATOM 2508 O O . ASP B 1 93 ? -8.742 -22.5 -10.023 1 93.12 93 ASP B O 1
ATOM 2512 N N . PHE B 1 94 ? -7.539 -21.312 -11.5 1 93.56 94 PHE B N 1
ATOM 2513 C CA . PHE B 1 94 ? -7.898 -19.984 -11.008 1 93.56 94 PHE B CA 1
ATOM 2514 C C . PHE B 1 94 ? -9.375 -19.703 -11.242 1 93.56 94 PHE B C 1
ATOM 2516 O O . PHE B 1 94 ? -9.984 -18.906 -10.531 1 93.56 94 PHE B O 1
ATOM 2523 N N . GLU B 1 95 ? -10.031 -20.406 -12.203 1 93 95 GLU B N 1
ATOM 2524 C CA . GLU B 1 95 ? -11.375 -20.047 -12.648 1 93 95 GLU B CA 1
ATOM 2525 C C . GLU B 1 95 ? -12.43 -20.859 -11.898 1 93 95 GLU B C 1
ATOM 2527 O O . GLU B 1 95 ? -13.625 -20.578 -11.992 1 93 95 GLU B O 1
ATOM 2532 N N . HIS B 1 96 ? -11.945 -21.875 -11.172 1 94.56 96 HIS B N 1
ATOM 2533 C CA . HIS B 1 96 ? -12.812 -22.703 -10.344 1 94.56 96 HIS B CA 1
ATOM 2534 C C . HIS B 1 96 ? -12.156 -23.016 -9.008 1 94.56 96 HIS B C 1
ATOM 2536 O O . HIS B 1 96 ? -11.672 -24.141 -8.805 1 94.56 96 HIS B O 1
ATOM 2542 N N . LEU B 1 97 ? -12.281 -22.125 -8.133 1 97.69 97 LEU B N 1
ATOM 2543 C CA . LEU B 1 97 ? -11.609 -22.281 -6.844 1 97.69 97 LEU B CA 1
ATOM 2544 C C . LEU B 1 97 ? -12.422 -23.156 -5.902 1 97.69 97 LEU B C 1
ATOM 2546 O O . LEU B 1 97 ? -13.633 -22.969 -5.758 1 97.69 97 LEU B O 1
ATOM 2550 N N . PRO B 1 98 ? -11.812 -24.109 -5.273 1 97.88 98 PRO B N 1
ATOM 2551 C CA . PRO B 1 98 ? -12.508 -25.047 -4.395 1 97.88 98 PRO B CA 1
ATOM 2552 C C . PRO B 1 98 ? -12.75 -24.484 -2.998 1 97.88 98 PRO B C 1
ATOM 2554 O O . PRO B 1 98 ? -12.508 -25.172 -2.002 1 97.88 98 PRO B O 1
ATOM 2557 N N . PHE B 1 99 ? -13.211 -23.344 -2.891 1 98.38 99 PHE B N 1
ATOM 2558 C CA . PHE B 1 99 ? -13.547 -22.656 -1.645 1 98.38 99 PHE B CA 1
ATOM 2559 C C . PHE B 1 99 ? -14.984 -22.156 -1.674 1 98.38 99 PHE B C 1
ATOM 2561 O O . PHE B 1 99 ? -15.5 -21.781 -2.732 1 98.38 99 PHE B O 1
ATOM 2568 N N . GLU B 1 100 ? -15.625 -22.156 -0.6 1 98.56 100 GLU B N 1
ATOM 2569 C CA . GLU B 1 100 ? -16.984 -21.656 -0.486 1 98.56 100 GLU B CA 1
ATOM 2570 C C . GLU B 1 100 ? -17.031 -20.125 -0.626 1 98.56 100 GLU B C 1
ATOM 2572 O O . GLU B 1 100 ? -16.031 -19.453 -0.374 1 98.56 100 GLU B O 1
ATOM 2577 N N . THR B 1 101 ? -18.203 -19.656 -1.039 1 98.69 101 THR B N 1
ATOM 2578 C CA . THR B 1 101 ? -18.438 -18.219 -1.041 1 98.69 101 THR B CA 1
ATOM 2579 C C . THR B 1 101 ? -18.125 -17.625 0.327 1 98.69 101 THR B C 1
ATOM 2581 O O . THR B 1 101 ? -18.484 -18.188 1.358 1 98.69 101 THR B O 1
ATOM 2584 N N . ASP B 1 102 ? -17.375 -16.469 0.381 1 98.69 102 ASP B N 1
ATOM 2585 C CA . ASP B 1 102 ? -17.109 -15.711 1.593 1 98.69 102 ASP B CA 1
ATOM 2586 C C . ASP B 1 102 ? -16.375 -16.562 2.629 1 98.69 102 ASP B C 1
ATOM 2588 O O . ASP B 1 102 ? -16.75 -16.578 3.803 1 98.69 102 ASP B O 1
ATOM 2592 N N . SER B 1 103 ? -15.305 -17.219 2.178 1 98.75 103 SER B N 1
ATOM 2593 C CA . SER B 1 103 ? -14.633 -18.141 3.096 1 98.75 103 SER B CA 1
ATOM 2594 C C . SER B 1 103 ? -13.172 -17.766 3.285 1 98.75 103 SER B C 1
ATOM 2596 O O . SER B 1 103 ? -12.484 -18.328 4.145 1 98.75 103 SER B O 1
ATOM 2598 N N . ILE B 1 104 ? -12.672 -16.828 2.525 1 98.88 104 ILE B N 1
ATOM 2599 C CA . ILE B 1 104 ? -11.273 -16.406 2.562 1 98.88 104 ILE B CA 1
ATOM 2600 C C . ILE B 1 104 ? -11.188 -14.93 2.951 1 98.88 104 ILE B C 1
ATOM 2602 O O . ILE B 1 104 ? -11.977 -14.109 2.48 1 98.88 104 ILE B O 1
ATOM 2606 N N . ASP B 1 105 ? -10.242 -14.578 3.781 1 98.88 105 ASP B N 1
ATOM 2607 C CA . ASP B 1 105 ? -10.102 -13.195 4.23 1 98.88 105 ASP B CA 1
ATOM 2608 C C . ASP B 1 105 ? -9.219 -12.391 3.275 1 98.88 105 ASP B C 1
ATOM 2610 O O . ASP B 1 105 ? -9.508 -11.234 2.979 1 98.88 105 ASP B O 1
ATOM 2614 N N . HIS B 1 106 ? -8.141 -12.984 2.838 1 98.94 106 HIS B N 1
ATOM 2615 C CA . HIS B 1 106 ? -7.219 -12.305 1.933 1 98.94 106 HIS B CA 1
ATOM 2616 C C . HIS B 1 106 ? -6.668 -13.266 0.884 1 98.94 106 HIS B C 1
ATOM 2618 O O . HIS B 1 106 ? -6.398 -14.43 1.182 1 98.94 106 HIS B O 1
ATOM 2624 N N . VAL B 1 107 ? -6.488 -12.781 -0.312 1 98.94 107 VAL B N 1
ATOM 2625 C CA . VAL B 1 107 ? -5.852 -13.5 -1.408 1 98.94 107 VAL B CA 1
ATOM 2626 C C . VAL B 1 107 ? -4.613 -12.742 -1.88 1 98.94 107 VAL B C 1
ATOM 2628 O O . VAL B 1 107 ? -4.645 -11.516 -2.014 1 98.94 107 VAL B O 1
ATOM 2631 N N . PHE B 1 108 ? -3.553 -13.461 -2.039 1 98.88 108 PHE B N 1
ATOM 2632 C CA . PHE B 1 108 ? -2.301 -12.953 -2.586 1 98.88 108 PHE B CA 1
ATOM 2633 C C . PHE B 1 108 ? -1.899 -13.734 -3.832 1 98.88 108 PHE B C 1
ATOM 2635 O O . PHE B 1 108 ? -2.037 -14.961 -3.875 1 98.88 108 PHE B O 1
ATOM 2642 N N . SER B 1 109 ? -1.505 -13.047 -4.867 1 98.88 109 SER B N 1
ATOM 2643 C CA . SER B 1 109 ? -0.949 -13.68 -6.062 1 98.88 109 SER B CA 1
ATOM 2644 C C . SER B 1 109 ? 0.302 -12.945 -6.539 1 98.88 109 SER B C 1
ATOM 2646 O O . SER B 1 109 ? 0.289 -11.727 -6.703 1 98.88 109 SER B O 1
ATOM 2648 N N . MET B 1 110 ? 1.386 -13.641 -6.684 1 98.56 110 MET B N 1
ATOM 2649 C CA . MET B 1 110 ? 2.656 -13.102 -7.156 1 98.56 110 MET B CA 1
ATOM 2650 C C . MET B 1 110 ? 3.109 -13.805 -8.43 1 98.56 110 MET B C 1
ATOM 2652 O O . MET B 1 110 ? 3.41 -15 -8.406 1 98.56 110 MET B O 1
ATOM 2656 N N . GLU B 1 111 ? 3.17 -13.039 -9.57 1 96.75 111 GLU B N 1
ATOM 2657 C CA . GLU B 1 111 ? 3.688 -13.547 -10.836 1 96.75 111 GLU B CA 1
ATOM 2658 C C . GLU B 1 111 ? 2.961 -14.82 -11.258 1 96.75 111 GLU B C 1
ATOM 2660 O O . GLU B 1 111 ? 3.598 -15.82 -11.602 1 96.75 111 GLU B O 1
ATOM 2665 N N . ALA B 1 112 ? 1.649 -14.773 -11.203 1 97.06 112 ALA B N 1
ATOM 2666 C CA . ALA B 1 112 ? 0.869 -15.969 -11.531 1 97.06 112 ALA B CA 1
ATOM 2667 C C . ALA B 1 112 ? -0.447 -15.594 -12.203 1 97.06 112 ALA B C 1
ATOM 2669 O O . ALA B 1 112 ? -0.866 -16.25 -13.164 1 97.06 112 ALA B O 1
ATOM 2670 N N . PHE B 1 113 ? -1.105 -14.5 -11.766 1 97.25 113 PHE B N 1
ATOM 2671 C CA . PHE B 1 113 ? -2.455 -14.133 -12.18 1 97.25 113 PHE B CA 1
ATOM 2672 C C . PHE B 1 113 ? -2.539 -14.008 -13.695 1 97.25 113 PHE B C 1
ATOM 2674 O O . PHE B 1 113 ? -3.539 -14.391 -14.305 1 97.25 113 PHE B O 1
ATOM 2681 N N . TYR B 1 114 ? -1.463 -13.438 -14.328 1 95.19 114 TYR B N 1
ATOM 2682 C CA . TYR B 1 114 ? -1.515 -13.148 -15.758 1 95.19 114 TYR B CA 1
ATOM 2683 C C . TYR B 1 114 ? -1.487 -14.438 -16.578 1 95.19 114 TYR B C 1
ATOM 2685 O O . TYR B 1 114 ? -1.622 -14.398 -17.797 1 95.19 114 TYR B O 1
ATOM 2693 N N . TYR B 1 115 ? -1.421 -15.648 -15.938 1 93.19 115 TYR B N 1
ATOM 2694 C CA . TYR B 1 115 ? -1.487 -16.922 -16.641 1 93.19 115 TYR B CA 1
ATOM 2695 C C . TYR B 1 115 ? -2.922 -17.438 -16.719 1 93.19 115 TYR B C 1
ATOM 2697 O O . TYR B 1 115 ? -3.199 -18.438 -17.375 1 93.19 115 TYR B O 1
ATOM 2705 N N . ALA B 1 116 ? -3.822 -16.781 -16.016 1 93.88 116 ALA B N 1
ATOM 2706 C CA . ALA B 1 116 ? -5.219 -17.188 -16.078 1 93.88 116 ALA B CA 1
ATOM 2707 C C . ALA B 1 116 ? -5.723 -17.172 -17.531 1 93.88 116 ALA B C 1
ATOM 2709 O O . ALA B 1 116 ? -5.551 -16.172 -18.234 1 93.88 116 ALA B O 1
ATOM 2710 N N . SER B 1 117 ? -6.344 -18.25 -17.953 1 91.94 117 SER B N 1
ATOM 2711 C CA . SER B 1 117 ? -6.883 -18.328 -19.312 1 91.94 117 SER B CA 1
ATOM 2712 C C . SER B 1 117 ? -8.016 -17.328 -19.5 1 91.94 117 SER B C 1
ATOM 2714 O O . SER B 1 117 ? -8.18 -16.766 -20.594 1 91.94 117 SER B O 1
ATOM 2716 N N . ASP B 1 118 ? -8.742 -17.141 -18.531 1 94.81 118 ASP B N 1
ATOM 2717 C CA . ASP B 1 118 ? -9.797 -16.141 -18.453 1 94.81 118 ASP B CA 1
ATOM 2718 C C . ASP B 1 118 ? -9.648 -15.289 -17.188 1 94.81 118 ASP B C 1
ATOM 2720 O O . ASP B 1 118 ? -10.234 -15.602 -16.156 1 94.81 118 ASP B O 1
ATOM 2724 N N . PRO B 1 119 ? -8.906 -14.203 -17.328 1 96.5 119 PRO B N 1
ATOM 2725 C CA . PRO B 1 119 ? -8.602 -13.398 -16.141 1 96.5 119 PRO B CA 1
ATOM 2726 C C . PRO B 1 119 ? -9.852 -12.789 -15.508 1 96.5 119 PRO B C 1
ATOM 2728 O O . PRO B 1 119 ? -9.891 -12.578 -14.289 1 96.5 119 PRO B O 1
ATOM 2731 N N . ILE B 1 120 ? -10.852 -12.5 -16.281 1 97.19 120 ILE B N 1
ATOM 2732 C CA . ILE B 1 120 ? -12.086 -11.93 -15.742 1 97.19 120 ILE B CA 1
ATOM 2733 C C . ILE B 1 120 ? -12.797 -12.977 -14.891 1 97.19 120 ILE B C 1
ATOM 2735 O O . ILE B 1 120 ? -13.219 -12.688 -13.766 1 97.19 120 ILE B O 1
ATOM 2739 N N . ALA B 1 121 ? -12.906 -14.195 -15.375 1 97.25 121 ALA B N 1
ATOM 2740 C CA . ALA B 1 121 ? -13.492 -15.281 -14.594 1 97.25 121 ALA B CA 1
ATOM 2741 C C . ALA B 1 121 ? -12.703 -15.523 -13.312 1 97.25 121 ALA B C 1
ATOM 2743 O O . ALA B 1 121 ? -13.281 -15.812 -12.266 1 97.25 121 ALA B O 1
ATOM 2744 N N . ALA B 1 122 ? -11.406 -15.453 -13.406 1 98.19 122 ALA B N 1
ATOM 2745 C CA . ALA B 1 122 ? -10.555 -15.625 -12.234 1 98.19 122 ALA B CA 1
ATOM 2746 C C . ALA B 1 122 ? -10.859 -14.562 -11.18 1 98.19 122 ALA B C 1
ATOM 2748 O O . ALA B 1 122 ? -10.984 -14.875 -9.992 1 98.19 122 ALA B O 1
ATOM 2749 N N . LEU B 1 123 ? -10.992 -13.297 -11.617 1 98.69 123 LEU B N 1
ATOM 2750 C CA . LEU B 1 123 ? -11.312 -12.211 -10.688 1 98.69 123 LEU B CA 1
ATOM 2751 C C . LEU B 1 123 ? -12.672 -12.438 -10.039 1 98.69 123 LEU B C 1
ATOM 2753 O O . LEU B 1 123 ? -12.844 -12.195 -8.844 1 98.69 123 LEU B O 1
ATOM 2757 N N . GLU B 1 124 ? -13.594 -12.898 -10.82 1 98.38 124 GLU B N 1
ATOM 2758 C CA . GLU B 1 124 ? -14.93 -13.164 -10.297 1 98.38 124 GLU B CA 1
ATOM 2759 C C . GLU B 1 124 ? -14.898 -14.266 -9.242 1 98.38 124 GLU B C 1
ATOM 2761 O O . GLU B 1 124 ? -15.594 -14.172 -8.219 1 98.38 124 GLU B O 1
ATOM 2766 N N . GLU B 1 125 ? -14.133 -15.305 -9.5 1 98.62 125 GLU B N 1
ATOM 2767 C CA . GLU B 1 125 ? -13.984 -16.391 -8.531 1 98.62 125 GLU B CA 1
ATOM 2768 C C . GLU B 1 125 ? -13.312 -15.891 -7.254 1 98.62 125 GLU B C 1
ATOM 2770 O O . GLU B 1 125 ? -13.727 -16.25 -6.148 1 98.62 125 GLU B O 1
ATOM 2775 N N . ILE B 1 126 ? -12.266 -15.086 -7.398 1 98.88 126 ILE B N 1
ATOM 2776 C CA . ILE B 1 126 ? -11.594 -14.523 -6.234 1 98.88 126 ILE B CA 1
ATOM 2777 C C . ILE B 1 126 ? -12.578 -13.688 -5.422 1 98.88 126 ILE B C 1
ATOM 2779 O O . ILE B 1 126 ? -12.633 -13.797 -4.195 1 98.88 126 ILE B O 1
ATOM 2783 N N . ARG B 1 127 ? -13.359 -12.891 -6.121 1 98.81 127 ARG B N 1
ATOM 2784 C CA . ARG B 1 127 ? -14.383 -12.086 -5.461 1 98.81 127 ARG B CA 1
ATOM 2785 C C . ARG B 1 127 ? -15.391 -12.969 -4.727 1 98.81 127 ARG B C 1
ATOM 2787 O O . ARG B 1 127 ? -15.781 -12.664 -3.6 1 98.81 127 ARG B O 1
ATOM 2794 N N . ARG B 1 128 ? -15.789 -14.023 -5.328 1 98.62 128 ARG B N 1
ATOM 2795 C CA . ARG B 1 128 ? -16.781 -14.93 -4.746 1 98.62 128 ARG B CA 1
ATOM 2796 C C . ARG B 1 128 ? -16.281 -15.5 -3.422 1 98.62 128 ARG B C 1
ATOM 2798 O O . ARG B 1 128 ? -17.031 -15.578 -2.453 1 98.62 128 ARG B O 1
ATOM 2805 N N . ILE B 1 129 ? -15.047 -15.852 -3.35 1 98.88 129 ILE B N 1
ATOM 2806 C CA . ILE B 1 129 ? -14.578 -16.594 -2.186 1 98.88 129 ILE B CA 1
ATOM 2807 C C . ILE B 1 129 ? -14.18 -15.617 -1.078 1 98.88 129 ILE B C 1
ATOM 2809 O O . ILE B 1 129 ? -14.047 -16.016 0.083 1 98.88 129 ILE B O 1
ATOM 2813 N N . LEU B 1 130 ? -13.953 -14.359 -1.365 1 98.88 130 LEU B N 1
ATOM 2814 C CA . LEU B 1 130 ? -13.523 -13.383 -0.374 1 98.88 130 LEU B CA 1
ATOM 2815 C C . LEU B 1 130 ? -14.695 -12.961 0.512 1 98.88 130 LEU B C 1
ATOM 2817 O O . LEU B 1 130 ? -15.805 -12.734 0.021 1 98.88 130 LEU B O 1
ATOM 2821 N N . ARG B 1 131 ? -14.406 -12.891 1.81 1 98.69 131 ARG B N 1
ATOM 2822 C CA . ARG B 1 131 ? -15.344 -12.25 2.734 1 98.69 131 ARG B CA 1
ATOM 2823 C C . ARG B 1 131 ? -15.469 -10.758 2.447 1 98.69 131 ARG B C 1
ATOM 2825 O O . ARG B 1 131 ? -14.562 -10.156 1.875 1 98.69 131 ARG B O 1
ATOM 2832 N N . SER B 1 132 ? -16.609 -10.172 2.881 1 98.62 132 SER B N 1
ATOM 2833 C CA . SER B 1 132 ? -16.734 -8.719 2.807 1 98.62 132 SER B CA 1
ATOM 2834 C C . SER B 1 132 ? -15.586 -8.031 3.543 1 98.62 132 SER B C 1
ATOM 2836 O O . SER B 1 132 ? -15.266 -8.391 4.676 1 98.62 132 SER B O 1
ATOM 2838 N N . GLY B 1 133 ? -14.953 -7.09 2.867 1 98.5 133 GLY B N 1
ATOM 2839 C CA . GLY B 1 133 ? -13.797 -6.414 3.434 1 98.5 133 GLY B CA 1
ATOM 2840 C C . GLY B 1 133 ? -12.492 -7.141 3.168 1 98.5 133 GLY B C 1
ATOM 2841 O O . GLY B 1 133 ? -11.414 -6.625 3.477 1 98.5 133 GLY B O 1
ATOM 2842 N N . GLY B 1 134 ? -12.625 -8.398 2.596 1 98.81 134 GLY B N 1
ATOM 2843 C CA . GLY B 1 134 ? -11.422 -9.141 2.24 1 98.81 134 GLY B CA 1
ATOM 2844 C C . GLY B 1 134 ? -10.641 -8.5 1.11 1 98.81 134 GLY B C 1
ATOM 2845 O O . GLY B 1 134 ? -11.172 -7.66 0.38 1 98.81 134 GLY B O 1
ATOM 2846 N N . THR B 1 135 ? -9.352 -8.844 0.987 1 98.94 135 THR B N 1
ATOM 2847 C CA . THR B 1 135 ? -8.5 -8.141 0.032 1 98.94 135 THR B CA 1
ATOM 2848 C C . THR B 1 135 ? -7.902 -9.125 -0.976 1 98.94 135 THR B C 1
ATOM 2850 O O . THR B 1 135 ? -7.711 -10.297 -0.667 1 98.94 135 THR B O 1
ATOM 2853 N N . PHE B 1 136 ? -7.684 -8.641 -2.123 1 98.94 136 PHE B N 1
ATOM 2854 C CA . PHE B 1 136 ? -6.887 -9.328 -3.133 1 98.94 136 PHE B CA 1
ATOM 2855 C C . PHE B 1 136 ? -5.664 -8.5 -3.512 1 98.94 136 PHE B C 1
ATOM 2857 O O . PHE B 1 136 ? -5.797 -7.391 -4.031 1 98.94 136 PHE B O 1
ATOM 2864 N N . TYR B 1 137 ? -4.473 -8.969 -3.188 1 98.94 137 TYR B N 1
ATOM 2865 C CA . TYR B 1 137 ? -3.186 -8.406 -3.578 1 98.94 137 TYR B CA 1
ATOM 2866 C C . TYR B 1 137 ? -2.641 -9.102 -4.82 1 98.94 137 TYR B C 1
ATOM 2868 O O . TYR B 1 137 ? -2.193 -10.242 -4.754 1 98.94 137 TYR B O 1
ATOM 2876 N N . CYS B 1 138 ? -2.689 -8.422 -5.945 1 98.94 138 CYS B N 1
ATOM 2877 C CA . CYS B 1 138 ? -2.207 -8.938 -7.223 1 98.94 138 CYS B CA 1
ATOM 2878 C C . CYS B 1 138 ? -0.892 -8.281 -7.617 1 98.94 138 CYS B C 1
ATOM 2880 O O . CYS B 1 138 ? -0.855 -7.086 -7.914 1 98.94 138 CYS B O 1
ATOM 2882 N N . ALA B 1 139 ? 0.162 -9.047 -7.621 1 98.88 139 ALA B N 1
ATOM 2883 C CA . ALA B 1 139 ? 1.5 -8.547 -7.922 1 98.88 139 ALA B CA 1
ATOM 2884 C C . ALA B 1 139 ? 2.053 -9.18 -9.195 1 98.88 139 ALA B C 1
ATOM 2886 O O . ALA B 1 139 ? 2.162 -10.398 -9.289 1 98.88 139 ALA B O 1
ATOM 2887 N N . VA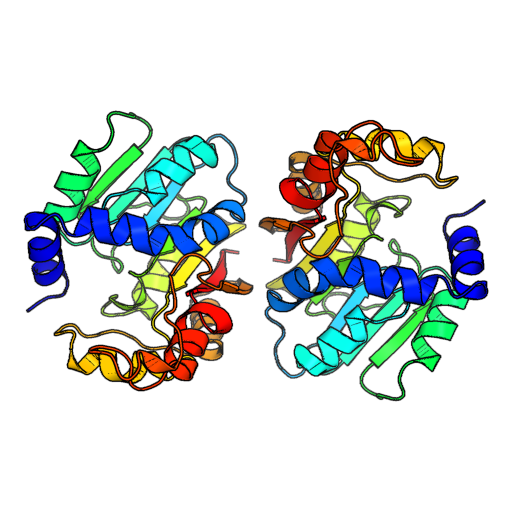L B 1 140 ? 2.398 -8.336 -10.211 1 98.44 140 VAL B N 1
ATOM 2888 C CA . VAL B 1 140 ? 2.861 -8.852 -11.5 1 98.44 140 VAL B CA 1
ATOM 2889 C C . VAL B 1 140 ? 3.998 -7.973 -12.023 1 98.44 140 VAL B C 1
ATOM 2891 O O . VAL B 1 140 ? 3.955 -6.75 -11.898 1 98.44 140 VAL B O 1
ATOM 2894 N N . ASP B 1 141 ? 5.012 -8.547 -12.555 1 96.44 141 ASP B N 1
ATOM 2895 C CA . ASP B 1 141 ? 6.062 -7.766 -13.195 1 96.44 141 ASP B CA 1
ATOM 2896 C C . ASP B 1 141 ? 5.852 -7.691 -14.703 1 96.44 141 ASP B C 1
ATOM 2898 O O . ASP B 1 141 ? 6.539 -6.938 -15.398 1 96.44 141 ASP B O 1
ATOM 2902 N N . PHE B 1 142 ? 4.898 -8.484 -15.203 1 95.81 142 PHE B N 1
ATOM 2903 C CA . PHE B 1 142 ? 4.48 -8.484 -16.609 1 95.81 142 PHE B CA 1
ATOM 2904 C C . PHE B 1 142 ? 3.234 -7.633 -16.797 1 95.81 142 PHE B C 1
ATOM 2906 O O . PHE B 1 142 ? 2.129 -8.047 -16.438 1 95.81 142 PHE B O 1
ATOM 2913 N N . HIS B 1 143 ? 3.418 -6.469 -17.359 1 96.94 143 HIS B N 1
ATOM 2914 C CA . HIS B 1 143 ? 2.291 -5.574 -17.594 1 96.94 143 HIS B CA 1
ATOM 2915 C C . HIS B 1 143 ? 2.605 -4.582 -18.703 1 96.94 143 HIS B C 1
ATOM 2917 O O . HIS B 1 143 ? 3.773 -4.359 -19.031 1 96.94 143 HIS B O 1
ATOM 2923 N N . ALA B 1 144 ? 1.605 -3.988 -19.266 1 97.38 144 ALA B N 1
ATOM 2924 C CA . ALA B 1 144 ? 1.695 -3.25 -20.531 1 97.38 144 ALA B CA 1
ATOM 2925 C C . ALA B 1 144 ? 2.428 -1.925 -20.328 1 97.38 144 ALA B C 1
ATOM 2927 O O . ALA B 1 144 ? 2.969 -1.362 -21.281 1 97.38 144 ALA B O 1
ATOM 2928 N N . ASP B 1 145 ? 2.51 -1.368 -19.125 1 97.75 145 ASP B N 1
ATOM 2929 C CA . ASP B 1 145 ? 3.18 -0.095 -18.875 1 97.75 145 ASP B CA 1
ATOM 2930 C C . ASP B 1 145 ? 4.695 -0.274 -18.812 1 97.75 145 ASP B C 1
ATOM 2932 O O . ASP B 1 145 ? 5.441 0.707 -18.828 1 97.75 145 ASP B O 1
ATOM 2936 N N . ASN B 1 146 ? 5.16 -1.507 -18.656 1 97.44 146 ASN B N 1
ATOM 2937 C CA . ASN B 1 146 ? 6.578 -1.844 -18.734 1 97.44 146 ASN B CA 1
ATOM 2938 C C . ASN B 1 146 ? 6.969 -2.32 -20.125 1 97.44 146 ASN B C 1
ATOM 2940 O O . ASN B 1 146 ? 6.738 -3.479 -20.469 1 97.44 146 ASN B O 1
ATOM 2944 N N . PRO B 1 147 ? 7.578 -1.458 -20.891 1 95.5 147 PRO B N 1
ATOM 2945 C CA . PRO B 1 147 ? 7.867 -1.818 -22.281 1 95.5 147 PRO B CA 1
ATOM 2946 C C . PRO B 1 147 ? 8.852 -2.979 -22.406 1 95.5 147 PRO B C 1
ATOM 2948 O O . PRO B 1 147 ? 8.914 -3.639 -23.438 1 95.5 147 PRO B O 1
ATOM 2951 N N . HIS B 1 148 ? 9.523 -3.295 -21.406 1 94.25 148 HIS B N 1
ATOM 2952 C CA . HIS B 1 148 ? 10.578 -4.301 -21.453 1 94.25 148 HIS B CA 1
ATOM 2953 C C . HIS B 1 148 ? 10.016 -5.703 -21.266 1 94.25 148 HIS B C 1
ATOM 2955 O O . HIS B 1 148 ? 10.766 -6.684 -21.266 1 94.25 148 HIS B O 1
ATOM 2961 N N . THR B 1 149 ? 8.68 -5.801 -21.094 1 92.75 149 THR B N 1
ATOM 2962 C CA . THR B 1 149 ? 8.055 -7.105 -20.922 1 92.75 149 THR B CA 1
ATOM 2963 C C . THR B 1 149 ? 7.285 -7.508 -22.188 1 92.75 149 THR B C 1
ATOM 2965 O O . THR B 1 149 ? 6.723 -8.602 -22.25 1 92.75 149 THR B O 1
ATOM 2968 N N . ALA B 1 150 ? 7.262 -6.707 -23.188 1 87.62 150 ALA B N 1
ATOM 2969 C CA . ALA B 1 150 ? 6.461 -6.914 -24.391 1 87.62 150 ALA B CA 1
ATOM 2970 C C . ALA B 1 150 ? 6.879 -8.195 -25.109 1 87.62 150 ALA B C 1
ATOM 2972 O O . ALA B 1 150 ? 6.035 -8.906 -25.656 1 87.62 150 ALA B O 1
ATOM 2973 N N . GLU B 1 151 ? 8.117 -8.562 -25.031 1 81.06 151 GLU B N 1
ATOM 2974 C CA . GLU B 1 151 ? 8.625 -9.672 -25.844 1 81.06 151 GLU B CA 1
ATOM 2975 C C . GLU B 1 151 ? 8.547 -10.992 -25.078 1 81.06 151 GLU B C 1
ATOM 2977 O O . GLU B 1 151 ? 8.852 -12.047 -25.641 1 81.06 151 GLU B O 1
ATOM 2982 N N . TRP B 1 152 ? 8.133 -10.875 -23.859 1 81.5 152 TRP B N 1
ATOM 2983 C CA . TRP B 1 152 ? 8.094 -12.094 -23.062 1 81.5 152 TRP B CA 1
ATOM 2984 C C . TRP B 1 152 ? 7.141 -13.117 -23.672 1 81.5 152 TRP B C 1
ATOM 2986 O O . TRP B 1 152 ? 7.367 -14.328 -23.562 1 81.5 152 TRP B O 1
ATOM 2996 N N . THR B 1 153 ? 6.164 -12.703 -24.406 1 74 153 THR B N 1
ATOM 2997 C CA . THR B 1 153 ? 5.184 -13.609 -25 1 74 153 THR B CA 1
ATOM 2998 C C . THR B 1 153 ? 5.797 -14.391 -26.156 1 74 153 THR B C 1
ATOM 3000 O O . THR B 1 153 ? 5.27 -15.43 -26.547 1 74 153 THR B O 1
ATOM 3003 N N . GLU B 1 154 ? 6.789 -13.883 -26.625 1 71.69 154 GLU B N 1
ATOM 3004 C CA . GLU B 1 154 ? 7.477 -14.57 -27.719 1 71.69 154 GLU B CA 1
ATOM 3005 C C . GLU B 1 154 ? 8.32 -15.727 -27.188 1 71.69 154 GLU B C 1
ATOM 3007 O O . GLU B 1 154 ? 8.594 -16.688 -27.922 1 71.69 154 GLU B O 1
ATOM 3012 N N . TYR B 1 155 ? 8.625 -15.602 -25.953 1 67.56 155 TYR B N 1
ATOM 3013 C CA . TYR B 1 155 ? 9.57 -16.562 -25.406 1 67.56 155 TYR B CA 1
ATOM 3014 C C . TYR B 1 155 ? 8.867 -17.594 -24.531 1 67.56 155 TYR B C 1
ATOM 3016 O O . TYR B 1 155 ? 9.391 -18.688 -24.297 1 67.56 155 TYR B O 1
ATOM 3024 N N . VAL B 1 156 ? 7.734 -17.156 -24.094 1 65.06 156 VAL B N 1
ATOM 3025 C CA . VAL B 1 156 ? 6.996 -18.062 -23.219 1 65.06 156 VAL B CA 1
ATOM 3026 C C . VAL B 1 156 ? 5.898 -18.781 -24 1 65.06 156 VAL B C 1
ATOM 3028 O O . VAL B 1 156 ? 5.125 -18.125 -24.719 1 65.06 156 VAL B O 1
ATOM 3031 N N . ASP B 1 157 ? 5.891 -19.969 -24.125 1 69 157 ASP B N 1
ATOM 3032 C CA . ASP B 1 157 ? 4.98 -20.781 -24.922 1 69 157 ASP B CA 1
ATOM 3033 C C . ASP B 1 157 ? 3.592 -20.828 -24.281 1 69 157 ASP B C 1
ATOM 3035 O O . ASP B 1 157 ? 2.857 -21.812 -24.469 1 69 157 ASP B O 1
ATOM 3039 N N . VAL B 1 158 ? 3.367 -19.844 -23.406 1 73.75 158 VAL B N 1
ATOM 3040 C CA . VAL B 1 158 ? 2.062 -19.844 -22.766 1 73.75 158 VAL B CA 1
ATOM 3041 C C . VAL B 1 158 ? 1.384 -18.484 -22.969 1 73.75 158 VAL B C 1
ATOM 3043 O O . VAL B 1 158 ? 2.053 -17.453 -23.016 1 73.75 158 VAL B O 1
ATOM 3046 N N . GLU B 1 159 ? 0.07 -18.547 -23.234 1 81.12 159 GLU B N 1
ATOM 3047 C CA . GLU B 1 159 ? -0.701 -17.312 -23.375 1 81.12 159 GLU B CA 1
ATOM 3048 C C . GLU B 1 159 ? -0.764 -16.547 -22.062 1 81.12 159 GLU B C 1
ATOM 3050 O O . GLU B 1 159 ? -1.014 -17.141 -21 1 81.12 159 GLU B O 1
ATOM 3055 N N . MET B 1 160 ? -0.4 -15.297 -22.031 1 90.69 160 MET B N 1
ATOM 3056 C CA . MET B 1 160 ? -0.405 -14.43 -20.859 1 90.69 160 MET B CA 1
ATOM 3057 C C . MET B 1 160 ? -1.195 -13.148 -21.125 1 90.69 160 MET B C 1
ATOM 3059 O O . MET B 1 160 ? -1.178 -12.625 -22.234 1 90.69 160 MET B O 1
ATOM 3063 N N . THR B 1 161 ? -1.919 -12.734 -20.188 1 93.12 161 THR B N 1
ATOM 3064 C CA . THR B 1 161 ? -2.641 -11.477 -20.281 1 93.12 161 THR B CA 1
ATOM 3065 C C . THR B 1 161 ? -1.756 -10.312 -19.828 1 93.12 161 THR B C 1
ATOM 3067 O O . THR B 1 161 ? -1.215 -10.328 -18.719 1 93.12 161 THR B O 1
ATOM 3070 N N . ARG B 1 162 ? -1.612 -9.406 -20.719 1 95.38 162 ARG B N 1
ATOM 3071 C CA . ARG B 1 162 ? -0.782 -8.234 -20.422 1 95.38 162 ARG B CA 1
ATOM 3072 C C . ARG B 1 162 ? -1.63 -6.973 -20.312 1 95.38 162 ARG B C 1
ATOM 3074 O O . ARG B 1 162 ? -1.843 -6.277 -21.312 1 95.38 162 ARG B O 1
ATOM 3081 N N . TRP B 1 163 ? -2.086 -6.652 -19.094 1 97.69 163 TRP B N 1
ATOM 3082 C CA . TRP B 1 163 ? -2.9 -5.469 -18.844 1 97.69 163 TRP B CA 1
ATOM 3083 C C . TRP B 1 163 ? -2.029 -4.293 -18.406 1 97.69 163 TRP B C 1
ATOM 3085 O O . TRP B 1 163 ? -0.947 -4.488 -17.844 1 97.69 163 TRP B O 1
ATOM 3095 N N . SER B 1 164 ? -2.482 -3.105 -18.719 1 98.38 164 SER B N 1
ATOM 3096 C CA . SER B 1 164 ? -1.889 -1.889 -18.172 1 98.38 164 SER B CA 1
ATOM 3097 C C . SER B 1 164 ? -2.363 -1.635 -16.75 1 98.38 164 SER B C 1
ATOM 3099 O O . SER B 1 164 ? -3.305 -2.277 -16.281 1 98.38 164 SER B O 1
ATOM 3101 N N . ARG B 1 165 ? -1.682 -0.717 -16.109 1 98.25 165 ARG B N 1
ATOM 3102 C CA . ARG B 1 165 ? -2.121 -0.27 -14.789 1 98.25 165 ARG B CA 1
ATOM 3103 C C . ARG B 1 165 ? -3.6 0.099 -14.805 1 98.25 165 ARG B C 1
ATOM 3105 O O . ARG B 1 165 ? -4.359 -0.337 -13.938 1 98.25 165 ARG B O 1
ATOM 3112 N N . ARG B 1 166 ? -4.004 0.891 -15.734 1 98.06 166 ARG B N 1
ATOM 3113 C CA . ARG B 1 166 ? -5.391 1.335 -15.859 1 98.06 166 ARG B CA 1
ATOM 3114 C C . ARG B 1 166 ? -6.324 0.152 -16.078 1 98.06 166 ARG B C 1
ATOM 3116 O O . ARG B 1 166 ? -7.402 0.085 -15.484 1 98.06 166 ARG B O 1
ATOM 3123 N N . GLU B 1 167 ? -5.926 -0.754 -16.922 1 98.62 167 GLU B N 1
ATOM 3124 C CA . GLU B 1 167 ? -6.762 -1.914 -17.219 1 98.62 167 GLU B CA 1
ATOM 3125 C C . GLU B 1 167 ? -6.938 -2.797 -15.984 1 98.62 167 GLU B C 1
ATOM 3127 O O . GLU B 1 167 ? -8.023 -3.33 -15.75 1 98.62 167 GLU B O 1
ATOM 3132 N N . TYR B 1 168 ? -5.836 -2.998 -15.219 1 98.81 168 TYR B N 1
ATOM 3133 C CA . TYR B 1 168 ? -5.992 -3.74 -13.969 1 98.81 168 TYR B CA 1
ATOM 3134 C C . TYR B 1 168 ? -7.055 -3.098 -13.086 1 98.81 168 TYR B C 1
ATOM 3136 O O . TYR B 1 168 ? -7.949 -3.781 -12.578 1 98.81 168 TYR B O 1
ATOM 3144 N N . ARG B 1 169 ? -7 -1.79 -12.875 1 98.75 169 ARG B N 1
ATOM 3145 C CA . ARG B 1 169 ? -7.98 -1.111 -12.039 1 98.75 169 ARG B CA 1
ATOM 3146 C C . ARG B 1 169 ? -9.391 -1.266 -12.602 1 98.75 169 ARG B C 1
ATOM 3148 O O . ARG B 1 169 ? -10.328 -1.565 -11.867 1 98.75 169 ARG B O 1
ATOM 3155 N N . GLU B 1 170 ? -9.555 -1.12 -13.914 1 98.56 170 GLU B N 1
ATOM 3156 C CA . GLU B 1 170 ? -10.852 -1.231 -14.57 1 98.56 170 GLU B CA 1
ATOM 3157 C C . GLU B 1 170 ? -11.43 -2.637 -14.414 1 98.56 170 GLU B C 1
ATOM 3159 O O . GLU B 1 170 ? -12.609 -2.797 -14.094 1 98.56 170 GLU B O 1
ATOM 3164 N N . ARG B 1 171 ? -10.594 -3.619 -14.625 1 98.81 171 ARG B N 1
ATOM 3165 C CA . ARG B 1 171 ? -11.062 -5 -14.555 1 98.81 171 ARG B CA 1
ATOM 3166 C C . ARG B 1 171 ? -11.391 -5.387 -13.117 1 98.81 171 ARG B C 1
ATOM 3168 O O . ARG B 1 171 ? -12.336 -6.141 -12.875 1 98.81 171 ARG B O 1
ATOM 3175 N N . PHE B 1 172 ? -10.586 -4.91 -12.133 1 98.88 172 PHE B N 1
ATOM 3176 C CA . PHE B 1 172 ? -10.93 -5.125 -10.734 1 98.88 172 PHE B CA 1
ATOM 3177 C C . PHE B 1 172 ? -12.312 -4.566 -10.422 1 98.88 172 PHE B C 1
ATOM 3179 O O . PHE B 1 172 ? -13.141 -5.254 -9.828 1 98.88 172 PHE B O 1
ATOM 3186 N N . ARG B 1 173 ? -12.617 -3.352 -10.859 1 98.31 173 ARG B N 1
ATOM 3187 C CA . ARG B 1 173 ? -13.906 -2.721 -10.609 1 98.31 173 ARG B CA 1
ATOM 3188 C C . ARG B 1 173 ? -15.031 -3.49 -11.297 1 98.31 173 ARG B C 1
ATOM 3190 O O . ARG B 1 173 ? -16.094 -3.693 -10.703 1 98.31 173 ARG B O 1
ATOM 3197 N N . GLU B 1 174 ? -14.789 -3.867 -12.5 1 98.38 174 GLU B N 1
ATOM 3198 C CA . GLU B 1 174 ? -15.781 -4.629 -13.25 1 98.38 174 GLU B CA 1
ATOM 3199 C C . GLU B 1 174 ? -16.125 -5.938 -12.539 1 98.38 174 GLU B C 1
ATOM 3201 O O . GLU B 1 174 ? -17.266 -6.398 -12.594 1 98.38 174 GLU B O 1
ATOM 3206 N N . ALA B 1 175 ? -15.133 -6.523 -11.914 1 98.44 175 ALA B N 1
ATOM 3207 C CA . ALA B 1 175 ? -15.328 -7.785 -11.211 1 98.44 175 ALA B CA 1
ATOM 3208 C C . ALA B 1 175 ? -15.945 -7.559 -9.836 1 98.44 175 ALA B C 1
ATOM 3210 O O . ALA B 1 175 ? -16.219 -8.516 -9.102 1 98.44 175 ALA B O 1
ATOM 3211 N N . GLY B 1 176 ? -16.141 -6.309 -9.422 1 98.19 176 GLY B N 1
ATOM 3212 C CA . GLY B 1 176 ? -16.875 -5.992 -8.203 1 98.19 176 GLY B CA 1
ATOM 3213 C C . GLY B 1 176 ? -15.961 -5.605 -7.051 1 98.19 176 GLY B C 1
ATOM 3214 O O . GLY B 1 176 ? -16.406 -5.539 -5.902 1 98.19 176 GLY B O 1
ATOM 3215 N N . PHE B 1 177 ? -14.68 -5.312 -7.324 1 98.88 177 PHE B N 1
ATOM 3216 C CA . PHE B 1 177 ? -13.75 -4.879 -6.289 1 98.88 177 PHE B CA 1
ATOM 3217 C C . PHE B 1 177 ? -13.719 -3.357 -6.195 1 98.88 177 PHE B C 1
ATOM 3219 O O . PHE B 1 177 ? -13.914 -2.664 -7.195 1 98.88 177 PHE B O 1
ATOM 3226 N N . TYR B 1 178 ? -13.547 -2.814 -5.012 1 98.81 178 TYR B N 1
ATOM 3227 C CA . TYR B 1 178 ? -12.984 -1.479 -4.859 1 98.81 178 TYR B CA 1
ATOM 3228 C C . TYR B 1 178 ? -11.477 -1.5 -5.043 1 98.81 178 TYR B C 1
ATOM 3230 O O . TYR B 1 178 ? -10.789 -2.381 -4.516 1 98.81 178 TYR B O 1
ATOM 3238 N N . VAL B 1 179 ? -10.914 -0.648 -5.82 1 98.88 179 VAL B N 1
ATOM 3239 C CA . VAL B 1 179 ? -9.469 -0.551 -5.969 1 98.88 179 VAL B CA 1
ATOM 3240 C C . VAL B 1 179 ? -8.891 0.328 -4.863 1 98.88 179 VAL B C 1
ATOM 3242 O O . VAL B 1 179 ? -9.125 1.538 -4.836 1 98.88 179 VAL B O 1
ATOM 3245 N N . ALA B 1 180 ? -8.086 -0.251 -4.012 1 98.88 180 ALA B N 1
ATOM 3246 C CA . ALA B 1 180 ? -7.609 0.437 -2.814 1 98.88 180 ALA B CA 1
ATOM 3247 C C . ALA B 1 180 ? -6.234 1.052 -3.043 1 98.88 180 ALA B C 1
ATOM 3249 O O . ALA B 1 180 ? -5.891 2.068 -2.436 1 98.88 180 ALA B O 1
ATOM 3250 N N . GLU B 1 181 ? -5.457 0.333 -3.824 1 98.69 181 GLU B N 1
ATOM 3251 C CA . GLU B 1 181 ? -4.066 0.723 -4.035 1 98.69 181 GLU B CA 1
ATOM 3252 C C . GLU B 1 181 ? -3.553 0.224 -5.383 1 98.69 181 GLU B C 1
ATOM 3254 O O . GLU B 1 181 ? -3.961 -0.839 -5.855 1 98.69 181 GLU B O 1
ATOM 3259 N N . GLN B 1 182 ? -2.699 0.996 -5.973 1 98.75 182 GLN B N 1
ATOM 3260 C CA . GLN B 1 182 ? -1.854 0.512 -7.062 1 98.75 182 GLN B CA 1
ATOM 3261 C C . GLN B 1 182 ? -0.46 1.129 -6.988 1 98.75 182 GLN B C 1
ATOM 3263 O O . GLN B 1 182 ? -0.319 2.352 -6.91 1 98.75 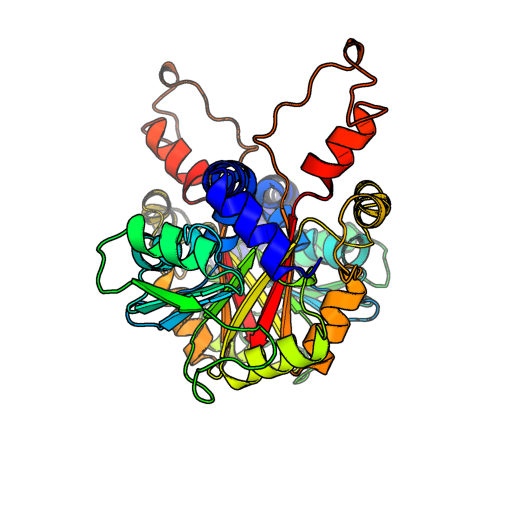182 GLN B O 1
ATOM 3268 N N . ASP B 1 183 ? 0.495 0.277 -7.012 1 98.5 183 ASP B N 1
ATOM 3269 C CA . ASP B 1 183 ? 1.872 0.711 -6.797 1 98.5 183 ASP B CA 1
ATOM 3270 C C . ASP B 1 183 ? 2.84 -0.089 -7.668 1 98.5 183 ASP B C 1
ATOM 3272 O O . ASP B 1 183 ? 2.529 -1.205 -8.086 1 98.5 183 ASP B O 1
ATOM 3276 N N . GLU B 1 184 ? 3.971 0.49 -8 1 98.44 184 GLU B N 1
ATOM 3277 C CA . GLU B 1 184 ? 5.109 -0.21 -8.594 1 98.44 184 GLU B CA 1
ATOM 3278 C C . GLU B 1 184 ? 6.242 -0.371 -7.582 1 98.44 184 GLU B C 1
ATOM 3280 O O . GLU B 1 184 ? 6.934 0.597 -7.258 1 98.44 184 GLU B O 1
ATOM 3285 N N . ILE B 1 185 ? 6.426 -1.567 -7.141 1 98.56 185 ILE B N 1
ATOM 3286 C CA . ILE B 1 185 ? 7.434 -1.86 -6.125 1 98.56 185 ILE B CA 1
ATOM 3287 C C . ILE B 1 185 ? 8.773 -2.152 -6.797 1 98.56 185 ILE B C 1
ATOM 3289 O O . ILE B 1 185 ? 8.922 -3.162 -7.488 1 98.56 185 ILE B O 1
ATOM 3293 N N . PRO B 1 186 ? 9.789 -1.311 -6.602 1 98.12 186 PRO B N 1
ATOM 3294 C CA . PRO B 1 186 ? 11.078 -1.542 -7.258 1 98.12 186 PRO B CA 1
ATOM 3295 C C . PRO B 1 186 ? 11.828 -2.748 -6.688 1 98.12 186 PRO B C 1
ATOM 3297 O O . PRO B 1 186 ? 11.766 -3.002 -5.484 1 98.12 186 PRO B O 1
ATOM 3300 N N . ASP B 1 187 ? 12.438 -3.553 -7.504 1 98.31 187 ASP B N 1
ATOM 3301 C CA . ASP B 1 187 ? 13.414 -4.543 -7.066 1 98.31 187 ASP B CA 1
ATOM 3302 C C . ASP B 1 187 ? 14.773 -3.904 -6.832 1 98.31 187 ASP B C 1
ATOM 3304 O O . ASP B 1 187 ? 15.516 -3.635 -7.785 1 98.31 187 ASP B O 1
ATOM 3308 N N . ARG B 1 188 ? 15.156 -3.721 -5.637 1 96.56 188 ARG B N 1
ATOM 3309 C CA . ARG B 1 188 ? 16.391 -3.018 -5.312 1 96.56 188 ARG B CA 1
ATOM 3310 C C . ARG B 1 188 ? 17.516 -4 -5.008 1 96.56 188 ARG B C 1
ATOM 3312 O O . ARG B 1 188 ? 18.625 -3.596 -4.637 1 96.56 188 ARG B O 1
ATOM 3319 N N . GLU B 1 189 ? 17.219 -5.238 -5.145 1 97.12 189 GLU B N 1
ATOM 3320 C CA . GLU B 1 189 ? 18.203 -6.246 -4.742 1 97.12 189 GLU B CA 1
ATOM 3321 C C . GLU B 1 189 ? 18.875 -6.879 -5.957 1 97.12 189 GLU B C 1
ATOM 3323 O O . GLU B 1 189 ? 19.906 -7.535 -5.828 1 97.12 189 GLU B O 1
ATOM 3328 N N . VAL B 1 190 ? 18.234 -6.758 -7.094 1 96.69 190 VAL B N 1
ATOM 3329 C CA . VAL B 1 190 ? 18.891 -7.246 -8.312 1 96.69 190 VAL B CA 1
ATOM 3330 C C . VAL B 1 190 ? 20.125 -6.414 -8.594 1 96.69 190 VAL B C 1
ATOM 3332 O O . VAL B 1 190 ? 20.078 -5.184 -8.57 1 96.69 190 VAL B O 1
ATOM 3335 N N . GLU B 1 191 ? 21.25 -7.027 -8.867 1 96.12 191 GLU B N 1
ATOM 3336 C CA . GLU B 1 191 ? 22.469 -6.316 -9.219 1 96.12 191 GLU B CA 1
ATOM 3337 C C . GLU B 1 191 ? 22.438 -5.828 -10.664 1 96.12 191 GLU B C 1
ATOM 3339 O O . GLU B 1 191 ? 22.156 -6.609 -11.578 1 96.12 191 GLU B O 1
ATOM 3344 N N . ILE B 1 192 ? 22.688 -4.625 -10.844 1 97.38 192 ILE B N 1
ATOM 3345 C CA . ILE B 1 192 ? 22.75 -4.043 -12.18 1 97.38 192 ILE B CA 1
ATOM 3346 C C . ILE B 1 192 ? 24.188 -3.66 -12.5 1 97.38 192 ILE B C 1
ATOM 3348 O O . ILE B 1 192 ? 24.766 -2.764 -11.875 1 97.38 192 ILE B O 1
ATOM 3352 N N . PRO B 1 193 ? 24.766 -4.316 -13.477 1 97 193 PRO B N 1
ATOM 3353 C CA . PRO B 1 193 ? 26.156 -4.066 -13.844 1 97 193 PRO B CA 1
ATOM 3354 C C . PRO B 1 193 ? 26.391 -2.641 -14.336 1 97 193 PRO B C 1
ATOM 3356 O O . PRO B 1 193 ? 25.438 -1.93 -14.656 1 97 193 PRO B O 1
ATOM 3359 N N . PRO B 1 194 ? 27.641 -2.277 -14.375 1 96.75 194 PRO B N 1
ATOM 3360 C CA . PRO B 1 194 ? 27.953 -0.956 -14.922 1 96.75 194 PRO B CA 1
ATOM 3361 C C . PRO B 1 194 ? 27.703 -0.868 -16.422 1 96.75 194 PRO B C 1
ATOM 3363 O O . PRO B 1 194 ? 27.547 -1.896 -17.094 1 96.75 194 PRO B O 1
ATOM 3366 N N . ALA B 1 195 ? 27.656 0.312 -16.922 1 95.94 195 ALA B N 1
ATOM 3367 C CA . ALA B 1 195 ? 27.281 0.586 -18.297 1 95.94 195 ALA B CA 1
ATOM 3368 C C . ALA B 1 195 ? 28.188 -0.146 -19.281 1 95.94 195 ALA B C 1
ATOM 3370 O O . ALA B 1 195 ? 27.75 -0.584 -20.344 1 95.94 195 ALA B O 1
ATOM 3371 N N . GLU B 1 196 ? 29.469 -0.344 -18.969 1 96.69 196 GLU B N 1
ATOM 3372 C CA . GLU B 1 196 ? 30.469 -0.931 -19.875 1 96.69 196 GLU B CA 1
ATOM 3373 C C . GLU B 1 196 ? 30.188 -2.414 -20.094 1 96.69 196 GLU B C 1
ATOM 3375 O O . GLU B 1 196 ? 30.75 -3.016 -21.031 1 96.69 196 GLU B O 1
ATOM 3380 N N . SER B 1 197 ? 29.344 -2.988 -19.312 1 96.94 197 SER B N 1
ATOM 3381 C CA . SER B 1 197 ? 29.062 -4.418 -19.391 1 96.94 197 SER B CA 1
ATOM 3382 C C . SER B 1 197 ? 27.938 -4.703 -20.375 1 96.94 197 SER B C 1
ATOM 3384 O O . SER B 1 197 ? 27.594 -5.863 -20.609 1 96.94 197 SER B O 1
ATOM 3386 N N . PHE B 1 198 ? 27.422 -3.654 -21 1 96.62 198 PHE B N 1
ATOM 3387 C CA . PHE B 1 198 ? 26.297 -3.838 -21.906 1 96.62 198 PHE B CA 1
ATOM 3388 C C . PHE B 1 198 ? 26.734 -3.699 -23.359 1 96.62 198 PHE B C 1
ATOM 3390 O O . PHE B 1 198 ? 27.688 -2.984 -23.656 1 96.62 198 PHE B O 1
ATOM 3397 N N . PRO B 1 199 ? 25.953 -4.449 -24.266 1 96.38 199 PRO B N 1
ATOM 3398 C CA . PRO B 1 199 ? 24.766 -5.273 -24.016 1 96.38 199 PRO B CA 1
ATOM 3399 C C . PRO B 1 199 ? 25.109 -6.605 -23.344 1 96.38 199 PRO B C 1
ATOM 3401 O O . PRO B 1 199 ? 26.25 -7.078 -23.453 1 96.38 199 PRO B O 1
ATOM 3404 N N . THR B 1 200 ? 24.109 -7.102 -22.578 1 94.44 200 THR B N 1
ATOM 3405 C CA . THR B 1 200 ? 24.172 -8.469 -22.078 1 94.44 200 THR B CA 1
ATOM 3406 C C . THR B 1 200 ? 23.297 -9.391 -22.922 1 94.44 200 THR B C 1
ATOM 3408 O O . THR B 1 200 ? 22.766 -8.984 -23.953 1 94.44 200 THR B O 1
ATOM 3411 N N . GLU B 1 201 ? 23.297 -10.57 -22.5 1 90.81 201 GLU B N 1
ATOM 3412 C CA . GLU B 1 201 ? 22.469 -11.539 -23.203 1 90.81 201 GLU B CA 1
ATOM 3413 C C . GLU B 1 201 ? 20.984 -11.164 -23.141 1 90.81 201 GLU B C 1
ATOM 3415 O O . GLU B 1 201 ? 20.25 -11.391 -24.094 1 90.81 201 GLU B O 1
ATOM 3420 N N . ASP B 1 202 ? 20.578 -10.484 -22.078 1 89.75 202 ASP B N 1
ATOM 3421 C CA . ASP B 1 202 ? 19.156 -10.289 -21.844 1 89.75 202 ASP B CA 1
ATOM 3422 C C . ASP B 1 202 ? 18.766 -8.82 -21.984 1 89.75 202 ASP B C 1
ATOM 3424 O O . ASP B 1 202 ? 17.578 -8.492 -22.125 1 89.75 202 ASP B O 1
ATOM 3428 N N . TRP B 1 203 ? 19.812 -7.973 -21.922 1 94.38 203 TRP B N 1
ATOM 3429 C CA . TRP B 1 203 ? 19.531 -6.543 -21.906 1 94.38 203 TRP B CA 1
ATOM 3430 C C . TRP B 1 203 ? 20.422 -5.797 -22.891 1 94.38 203 TRP B C 1
ATOM 3432 O O . TRP B 1 203 ? 21.656 -5.91 -22.828 1 94.38 203 TRP B O 1
ATOM 3442 N N . ASP B 1 204 ? 19.812 -4.957 -23.703 1 95.25 204 ASP B N 1
ATOM 3443 C CA . ASP B 1 204 ? 20.562 -4.188 -24.703 1 95.25 204 ASP B CA 1
ATOM 3444 C C . ASP B 1 204 ? 21.281 -3.012 -24.047 1 95.25 204 ASP B C 1
ATOM 3446 O O . ASP B 1 204 ? 22.406 -2.688 -24.422 1 95.25 204 ASP B O 1
ATOM 3450 N N . THR B 1 205 ? 20.641 -2.379 -23.109 1 96.75 205 THR B N 1
ATOM 3451 C CA . THR B 1 205 ? 21.234 -1.217 -22.453 1 96.75 205 THR B CA 1
ATOM 3452 C C . THR B 1 205 ? 21.047 -1.3 -20.938 1 96.75 205 THR B C 1
ATOM 3454 O O . THR B 1 205 ? 20.125 -1.967 -20.453 1 96.75 205 THR B O 1
ATOM 3457 N N . ARG B 1 206 ? 21.906 -0.655 -20.25 1 97.56 206 ARG B N 1
ATOM 3458 C CA . ARG B 1 206 ? 21.766 -0.562 -18.797 1 97.56 206 ARG B CA 1
ATOM 3459 C C . ARG B 1 206 ? 20.484 0.162 -18.406 1 97.56 206 ARG B C 1
ATOM 3461 O O . ARG B 1 206 ? 19.828 -0.203 -17.422 1 97.56 206 ARG B O 1
ATOM 3468 N N . GLU B 1 207 ? 20.172 1.195 -19.109 1 97.62 207 GLU B N 1
ATOM 3469 C CA . GLU B 1 207 ? 18.969 1.984 -18.859 1 97.62 207 GLU B CA 1
ATOM 3470 C C . GLU B 1 207 ? 17.719 1.111 -18.891 1 97.62 207 GLU B C 1
ATOM 3472 O O . GLU B 1 207 ? 16.812 1.269 -18.062 1 97.62 207 GLU B O 1
ATOM 3477 N N . ALA B 1 208 ? 17.641 0.242 -19.812 1 97 208 ALA B N 1
ATOM 3478 C CA . ALA B 1 208 ? 16.5 -0.659 -19.922 1 97 208 ALA B CA 1
ATOM 3479 C C . ALA B 1 208 ? 16.375 -1.545 -18.688 1 97 208 ALA B C 1
ATOM 3481 O O . ALA B 1 208 ? 15.273 -1.767 -18.188 1 97 208 ALA B O 1
ATOM 3482 N N . MET B 1 209 ? 17.516 -2.021 -18.266 1 97.62 209 MET B N 1
ATOM 3483 C CA . MET B 1 209 ? 17.531 -2.867 -17.078 1 97.62 209 MET B CA 1
ATOM 3484 C C . MET B 1 209 ? 17.094 -2.08 -15.852 1 97.62 209 MET B C 1
ATOM 3486 O O . MET B 1 209 ? 16.297 -2.564 -15.047 1 97.62 209 MET B O 1
ATOM 3490 N N . VAL B 1 210 ? 17.578 -0.881 -15.703 1 98.06 210 VAL B N 1
ATOM 3491 C CA . VAL B 1 210 ? 17.203 -0.008 -14.594 1 98.06 210 VAL B CA 1
ATOM 3492 C C . VAL B 1 210 ? 15.711 0.299 -14.648 1 98.06 210 VAL B C 1
ATOM 3494 O O . VAL B 1 210 ? 15.016 0.209 -13.633 1 98.06 210 VAL B O 1
ATOM 3497 N N . GLU B 1 211 ? 15.211 0.652 -15.773 1 98 211 GLU B N 1
ATOM 3498 C CA . GLU B 1 211 ? 13.789 0.957 -15.922 1 98 211 GLU B CA 1
ATOM 3499 C C . GLU B 1 211 ? 12.922 -0.231 -15.516 1 98 211 GLU B C 1
ATOM 3501 O O . GLU B 1 211 ? 11.953 -0.07 -14.773 1 98 211 GLU B O 1
ATOM 3506 N N . HIS B 1 212 ? 13.32 -1.409 -15.938 1 97.69 212 HIS B N 1
ATOM 3507 C CA . HIS B 1 212 ? 12.547 -2.607 -15.648 1 97.69 212 HIS B CA 1
ATOM 3508 C C . HIS B 1 212 ? 12.531 -2.908 -14.148 1 97.69 212 HIS B C 1
ATOM 3510 O O . HIS B 1 212 ? 11.461 -3.074 -13.555 1 97.69 212 HIS B O 1
ATOM 3516 N N . PHE B 1 213 ? 13.672 -2.889 -13.492 1 98.12 213 PHE B N 1
ATOM 3517 C CA . PHE B 1 213 ? 13.766 -3.406 -12.133 1 98.12 213 PHE B CA 1
ATOM 3518 C C . PHE B 1 213 ? 13.516 -2.303 -11.109 1 98.12 213 PHE B C 1
ATOM 3520 O O . PHE B 1 213 ? 12.969 -2.559 -10.031 1 98.12 213 PHE B O 1
ATOM 3527 N N . ARG B 1 214 ? 13.898 -1.021 -11.453 1 98.06 214 ARG B N 1
ATOM 3528 C CA . ARG B 1 214 ? 13.898 0.03 -10.445 1 98.06 214 ARG B CA 1
ATOM 3529 C C . ARG B 1 214 ? 12.688 0.946 -10.609 1 98.06 214 ARG B C 1
ATOM 3531 O O . ARG B 1 214 ? 12.18 1.493 -9.633 1 98.06 214 ARG B O 1
ATOM 3538 N N . GLU B 1 215 ? 12.227 1.125 -11.797 1 97.06 215 GLU B N 1
ATOM 3539 C CA . GLU B 1 215 ? 11.125 2.051 -12.047 1 97.06 215 GLU B CA 1
ATOM 3540 C C . GLU B 1 215 ? 9.789 1.317 -12.109 1 97.06 215 GLU B C 1
ATOM 3542 O O . GLU B 1 215 ? 8.836 1.696 -11.43 1 97.06 215 GLU B O 1
ATOM 3547 N N . HIS B 1 216 ? 9.719 0.276 -12.891 1 97.56 216 HIS B N 1
ATOM 3548 C CA . HIS B 1 216 ? 8.461 -0.455 -13.023 1 97.56 216 HIS B CA 1
ATOM 3549 C C . HIS B 1 216 ? 8.32 -1.514 -11.93 1 97.56 216 HIS B C 1
ATOM 3551 O O . HIS B 1 216 ? 7.277 -1.606 -11.281 1 97.56 216 HIS B O 1
ATOM 3557 N N . GLY B 1 217 ? 9.484 -2.307 -11.742 1 97.75 217 GLY B N 1
ATOM 3558 C CA . GLY B 1 217 ? 9.453 -3.334 -10.711 1 97.75 217 GLY B CA 1
ATOM 3559 C C . GLY B 1 217 ? 8.234 -4.23 -10.805 1 97.75 217 GLY B C 1
ATOM 3560 O O . GLY B 1 217 ? 7.914 -4.746 -11.875 1 97.75 217 GLY B O 1
ATOM 3561 N N . THR B 1 218 ? 7.617 -4.496 -9.672 1 98.56 218 THR B N 1
ATOM 3562 C CA . THR B 1 218 ? 6.395 -5.285 -9.57 1 98.56 218 THR B CA 1
ATOM 3563 C C . THR B 1 218 ? 5.18 -4.379 -9.406 1 98.56 218 THR B C 1
ATOM 3565 O O . THR B 1 218 ? 5.113 -3.59 -8.461 1 98.56 218 THR B O 1
ATOM 3568 N N . LEU B 1 219 ? 4.277 -4.465 -10.359 1 98.81 219 LEU B N 1
ATOM 3569 C CA . LEU B 1 219 ? 3.01 -3.75 -10.242 1 98.81 219 LEU B CA 1
ATOM 3570 C C . LEU B 1 219 ? 2.092 -4.434 -9.234 1 98.81 219 LEU B C 1
ATOM 3572 O O . LEU B 1 219 ? 1.721 -5.594 -9.414 1 98.81 219 LEU B O 1
ATOM 3576 N N . LEU B 1 220 ? 1.801 -3.766 -8.172 1 98.94 220 LEU B N 1
ATOM 3577 C CA . LEU B 1 220 ? 0.866 -4.258 -7.164 1 98.94 220 LEU B CA 1
ATOM 3578 C C . LEU B 1 220 ? -0.483 -3.557 -7.289 1 98.94 220 LEU B C 1
ATOM 3580 O O . LEU B 1 220 ? -0.554 -2.326 -7.246 1 98.94 220 LEU B O 1
ATOM 3584 N N . THR B 1 221 ? -1.563 -4.258 -7.531 1 98.94 221 THR B N 1
ATOM 3585 C CA . THR B 1 221 ? -2.936 -3.773 -7.449 1 98.94 221 THR B CA 1
ATOM 3586 C C . THR B 1 221 ? -3.674 -4.43 -6.289 1 98.94 221 THR B C 1
ATOM 3588 O O . THR B 1 221 ? -3.646 -5.652 -6.141 1 98.94 221 THR B O 1
ATOM 3591 N N . VAL B 1 222 ? -4.27 -3.609 -5.438 1 98.94 222 VAL B N 1
ATOM 3592 C CA . VAL B 1 222 ? -4.977 -4.121 -4.27 1 98.94 222 VAL B CA 1
ATOM 3593 C C . VAL B 1 222 ? -6.469 -3.846 -4.406 1 98.94 222 VAL B C 1
ATOM 3595 O O . VAL B 1 222 ? -6.883 -2.697 -4.586 1 98.94 222 VAL B O 1
ATOM 3598 N N . GLY B 1 223 ? -7.238 -4.895 -4.43 1 98.94 223 GLY B N 1
ATOM 3599 C CA . GLY B 1 223 ? -8.688 -4.812 -4.43 1 98.94 223 GLY B CA 1
ATOM 3600 C C . GLY B 1 223 ? -9.312 -5.195 -3.1 1 98.94 223 GLY B C 1
ATOM 3601 O O . GLY B 1 223 ? -8.75 -6.004 -2.357 1 98.94 223 GLY B O 1
ATOM 3602 N N . VAL B 1 224 ? -10.461 -4.602 -2.768 1 98.94 224 VAL B N 1
ATOM 3603 C CA . VAL B 1 224 ? -11.25 -4.934 -1.587 1 98.94 224 VAL B CA 1
ATOM 3604 C C . VAL B 1 224 ? -12.641 -5.402 -2.01 1 98.94 224 VAL B C 1
ATOM 3606 O O . VAL B 1 224 ? -13.289 -4.77 -2.848 1 98.94 224 VAL B O 1
ATOM 3609 N N . ALA B 1 225 ? -13.031 -6.527 -1.501 1 98.69 225 ALA B N 1
ATOM 3610 C CA . ALA B 1 225 ? -14.383 -7.035 -1.751 1 98.69 225 ALA B CA 1
ATOM 3611 C C . ALA B 1 225 ? -15.398 -6.344 -0.854 1 98.69 225 ALA B C 1
ATOM 3613 O O . ALA B 1 225 ? -15.289 -6.387 0.373 1 98.69 225 ALA B O 1
ATOM 3614 N N . PRO B 1 226 ? -16.422 -5.719 -1.422 1 96.44 226 PRO B N 1
ATOM 3615 C CA . PRO B 1 226 ? -17.422 -5.055 -0.583 1 96.44 226 PRO B CA 1
ATOM 3616 C C . PRO B 1 226 ? -18.312 -6.039 0.178 1 96.44 226 PRO B C 1
ATOM 3618 O O . PRO B 1 226 ? -18.453 -7.195 -0.237 1 96.44 226 PRO B O 1
#

Radius of gyration: 22.92 Å; Cα contacts (8 Å, |Δi|>4): 987; chains: 2; bounding box: 52×64×55 Å

Organism: NCBI:txid2841257

Foldseek 3Di:
DEPQVVLLVCLVVVVLVVVCVQLCLFVVVLLVPDQADAAFEEEEEQQQLVVSQVCCVPVVNYQAGEYEHQHPSSQVNNPVVDPDPRYHYDHDALLDDPAAFQRHQEYEYAAPLQLHPDSLSSLLVVLRRHHAQGKYKYKHLAADVQPLNVCVCVVDVGHTDHYHPVRVCVSNVVSQWDWDDKDAGARPPDDQDDQVVPDDPRHHGSVSVCCSRGVRNMIIIMTGRD/DEPQVVLLVCLVVVVLVVVCVQLCLFVVVLLVPDQADAAFEEEEEQQQLVVSQVCCVPVVRYQAGEYEHQHPSSQVNNPVVDPDPRYHYDHDALLDDPAAFQRHQEYEYAAPLQLHPDNLSSLLVVLRRHHAQGKYKYKHLAADVQPLNVCVCVVDVGHTDHYHPVRVCVSNVVSQWDWDDKDAGARPPDDQDDQVPPDDPRHHGSVSVCCSRGVRNMIIIMTGRD

InterPro domains:
  IPR013216 Methyltransferase type 11 [PF08241] (43-138)
  IPR029063 S-adenosyl-L-methionine-dependent methyltransferase superfamily [G3DSA:3.40.50.150] (6-222)
  IPR029063 S-adenosyl-L-methionine-dependent methyltransferase superfamily [SSF53335] (8-190)

Sequence (452 aa):
MSVREEFDEWAADGRDRGMEERHWHTAKHALARMPIEEGETVLDLGCGSGYAARAMQAAGGAGRAYGLDGSPEMVRNARAYTDDPGVGFLVGDFEHLPFETDSIDHVFSMEAFYYASDPIAALEEIRRILRSGGTFYCAVDFHADNPHTAEWTEYVDVEMTRWSRREYRERFREAGFYVAEQDEIPDREVEIPPAESFPTEDWDTREAMVEHFREHGTLLTVGVAPMSVREEFDEWAADGRDRGMEERHWHTAKHALARMPIEEGETVLDLGCGSGYAARAMQAAGGAGRAYGLDGSPEMVRNARAYTDDPGVGFLVGDFEHLPFETDSIDHVFSMEAFYYASDPIAALEEIRRILRSGGTFYCAVDFHADNPHTAEWTEYVDVEMTRWSRREYRERFREAGFYVAEQDEIPDREVEIPPAESFPTEDWDTREAMVEHFREHGTLLTVGVAP

pLDDT: mean 94.8, std 6.66, range [64.94, 98.94]

Solvent-accessible surface area (backbone atoms only — not comparable to full-atom values): 22885 Å² total; per-residue (Å²): 109,54,65,42,57,53,44,27,52,38,34,75,69,54,45,37,60,58,48,49,59,60,49,43,57,39,47,55,66,59,59,56,24,51,65,57,44,78,67,34,34,36,35,18,42,44,25,51,49,27,60,61,24,52,43,40,28,70,77,35,36,28,46,31,16,30,21,31,20,64,19,63,48,21,33,54,53,22,54,71,73,54,84,56,86,45,53,46,68,39,71,42,50,66,64,62,60,98,60,55,72,50,64,30,42,34,36,38,26,58,71,34,64,44,53,41,92,47,53,65,52,24,44,38,37,52,46,44,23,31,21,70,44,12,36,38,42,42,31,33,64,63,30,56,78,40,74,87,42,68,61,51,61,79,73,38,76,42,78,62,53,64,48,33,72,68,49,48,53,51,50,43,42,73,46,57,27,30,60,65,31,35,35,52,43,42,34,81,71,69,84,74,72,63,68,87,64,48,57,51,98,87,37,73,42,52,65,58,50,46,42,47,32,54,59,40,20,32,37,35,41,30,31,32,30,99,110,55,64,41,56,54,44,27,52,38,33,75,69,53,45,37,60,58,46,51,59,61,49,45,57,39,46,56,66,60,58,56,24,52,65,57,46,76,66,33,33,36,34,18,42,46,25,49,50,26,61,62,22,54,43,40,29,70,76,36,36,27,46,32,16,30,21,31,20,64,19,61,47,22,33,53,53,22,54,71,72,55,83,56,85,46,53,46,68,37,71,43,51,66,66,60,59,97,60,55,71,50,64,30,41,34,36,39,24,58,72,33,64,42,54,41,92,49,54,66,52,23,44,38,39,52,47,45,23,32,22,69,44,12,36,38,42,42,32,34,66,61,29,56,80,40,74,86,43,68,62,50,61,78,73,38,76,40,79,63,54,64,47,32,72,67,49,49,52,50,52,42,42,73,46,56,26,30,61,65,32,35,37,54,43,42,33,82,72,69,85,75,74,62,67,87,63,47,56,51,96,89,36,74,42,52,65,57,50,45,44,48,32,56,59,40,20,32,37,34,41,30,31,31,30,99